Protein 1U5Q (pdb70)

InterPro domains:
  IPR000719 Protein kinase domain [PF00069] (29-281)
  IPR000719 Protein kinase domain [PS50011] (28-281)
  IPR000719 Protein kinase domain [SM00220] (28-281)
  IPR008271 Serine/threonine-protein kinase, active site [PS00108] (147-159)
  IPR011009 Protein kinase-like domain superfamily [SSF56112] (28-282)
  IPR017441 Protein kinase, ATP binding site [PS00107] (34-58)
  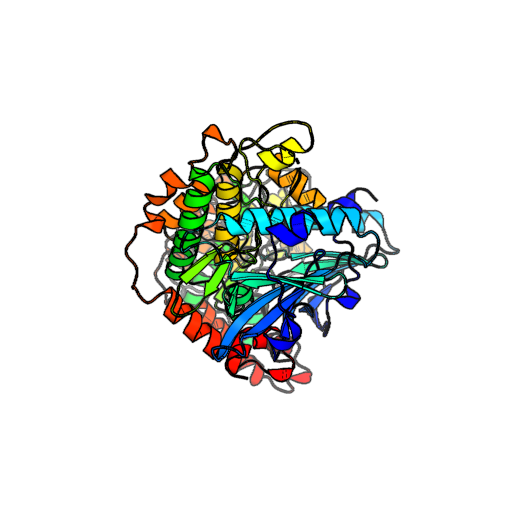IPR051234 TAO Serine/Threonine-Protein Kinase [PTHR47167] (1-888)

Structure (mmCIF, N/CA/C/O backbone):
data_1U5Q
#
_entry.id   1U5Q
#
_cell.length_a   186.220
_cell.length_b   186.220
_cell.length_c   94.506
_cell.angle_alpha   90.00
_cell.angle_beta   90.00
_cell.angle_gamma   120.00
#
_symmetry.space_group_name_H-M   'P 65 2 2'
#
loop_
_entity.id
_entity.type
_entity.pdbx_description
1 polymer 'serine/threonine protein kinase TAO2'
2 non-polymer 'CALCIUM ION'
3 water water
#
loop_
_atom_site.group_PDB
_atom_site.id
_atom_site.type_symbol
_atom_site.label_atom_id
_atom_site.label_alt_id
_atom_site.label_comp_id
_atom_site.label_asym_id
_atom_site.label_entity_id
_atom_site.label_seq_id
_atom_site.pdbx_PDB_ins_code
_atom_site.Cartn_x
_atom_site.Cartn_y
_atom_site.Cartn_z
_atom_site.occupancy
_atom_site.B_iso_or_equiv
_atom_site.auth_seq_id
_atom_site.auth_comp_id
_atom_site.auth_asym_id
_atom_site.auth_atom_id
_atom_site.pdbx_PDB_model_num
ATOM 1 N N . ASP A 1 40 ? 77.035 60.241 2.099 1.00 67.65 12 ASP A N 1
ATOM 2 C CA . ASP A 1 40 ? 75.558 60.280 1.903 1.00 67.79 12 ASP A CA 1
ATOM 3 C C . ASP A 1 40 ? 74.875 59.977 3.241 1.00 66.92 12 ASP A C 1
ATOM 4 O O . ASP A 1 40 ? 74.076 59.048 3.344 1.00 67.30 12 ASP A O 1
ATOM 9 N N . PRO A 1 41 ? 75.169 60.793 4.273 1.00 65.73 13 PRO A N 1
ATOM 10 C CA . PRO A 1 41 ? 74.719 60.795 5.673 1.00 63.73 13 PRO A CA 1
ATOM 11 C C . PRO A 1 41 ? 73.384 60.146 6.039 1.00 62.46 13 PRO A C 1
ATOM 12 O O . PRO A 1 41 ? 73.335 59.062 6.631 1.00 62.23 13 PRO A O 1
ATOM 16 N N . ASP A 1 42 ? 72.297 60.827 5.713 1.00 60.32 14 ASP A N 1
ATOM 17 C CA . ASP A 1 42 ? 70.968 60.325 6.026 1.00 58.22 14 ASP A CA 1
ATOM 18 C C . ASP A 1 42 ? 70.648 59.078 5.208 1.00 56.20 14 ASP A C 1
ATOM 19 O O . ASP A 1 42 ? 69.926 58.193 5.664 1.00 55.12 14 ASP A O 1
ATOM 24 N N . VAL A 1 43 ? 71.203 59.019 4.001 1.00 54.11 15 VAL A N 1
ATOM 25 C CA . VAL A 1 43 ? 71.013 57.885 3.104 1.00 52.54 15 VAL A CA 1
ATOM 26 C C . VAL A 1 43 ? 71.551 56.611 3.767 1.00 52.26 15 VAL A C 1
ATOM 27 O O . VAL A 1 43 ? 70.826 55.621 3.944 1.00 50.79 15 VAL A O 1
ATOM 31 N N . ALA A 1 44 ? 72.826 56.649 4.141 1.00 51.25 16 ALA A N 1
ATOM 32 C CA . ALA A 1 44 ? 73.471 55.512 4.781 1.00 51.10 16 ALA A CA 1
ATOM 33 C C . ALA A 1 44 ? 72.723 55.121 6.045 1.00 50.45 16 ALA A C 1
ATOM 34 O O . ALA A 1 44 ? 72.631 53.948 6.389 1.00 51.71 16 ALA A O 1
ATOM 36 N N . GLU A 1 45 ? 72.177 56.106 6.734 1.00 49.17 17 GLU A N 1
ATOM 37 C CA . GLU A 1 45 ? 71.471 55.837 7.970 1.00 48.29 17 GLU A CA 1
ATOM 38 C C . GLU A 1 45 ? 70.038 55.339 7.859 1.00 47.46 17 GLU A C 1
ATOM 39 O O . GLU A 1 45 ? 69.651 54.364 8.509 1.00 48.22 17 GLU A O 1
ATOM 45 N N . LEU A 1 46 ? 69.247 56.000 7.032 1.00 43.68 18 LEU A N 1
ATOM 46 C CA . LEU A 1 46 ? 67.852 55.652 6.956 1.00 41.57 18 LEU A CA 1
ATOM 47 C C . LEU A 1 46 ? 67.364 54.636 5.934 1.00 39.71 18 LEU A C 1
ATOM 48 O O . LEU A 1 46 ? 66.285 54.081 6.103 1.00 39.45 18 LEU A O 1
ATOM 53 N N . PHE A 1 47 ? 68.152 54.366 4.904 1.00 37.46 19 PHE A N 1
ATOM 54 C CA . PHE A 1 47 ? 67.724 53.471 3.850 1.00 36.84 19 PHE A CA 1
ATOM 55 C C . PHE A 1 47 ? 68.363 52.108 3.751 1.00 36.70 19 PHE A C 1
ATOM 56 O O . PHE A 1 47 ? 69.463 51.889 4.247 1.00 35.25 19 PHE A O 1
ATOM 64 N N . PHE A 1 48 ? 67.648 51.202 3.090 1.00 34.48 20 PHE A N 1
ATOM 65 C CA . PHE A 1 48 ? 68.174 49.879 2.787 1.00 35.44 20 PHE A CA 1
ATOM 66 C C . PHE A 1 48 ? 68.880 50.117 1.467 1.00 37.34 20 PHE A C 1
ATOM 67 O O . PHE A 1 48 ? 68.534 51.051 0.728 1.00 37.40 20 PHE A O 1
ATOM 75 N N . LYS A 1 49 ? 69.849 49.269 1.161 1.00 38.97 21 LYS A N 1
ATOM 76 C CA . LYS A 1 49 ? 70.630 49.429 -0.053 1.00 39.89 21 LYS A CA 1
ATOM 77 C C . LYS A 1 49 ? 70.040 48.810 -1.297 1.00 38.94 21 LYS A C 1
ATOM 78 O O . LYS A 1 49 ? 70.414 49.187 -2.410 1.00 39.40 21 LYS A O 1
ATOM 84 N N . ASP A 1 50 ? 69.122 47.869 -1.133 1.00 37.98 22 ASP A N 1
ATOM 85 C CA . ASP A 1 50 ? 68.548 47.211 -2.292 1.00 37.31 22 ASP A CA 1
ATOM 86 C C . ASP A 1 50 ? 67.844 48.118 -3.274 1.00 37.51 22 ASP A C 1
ATOM 87 O O . ASP A 1 50 ? 67.416 49.236 -2.955 1.00 37.58 22 ASP A O 1
ATOM 92 N N . ASP A 1 51 ? 67.714 47.588 -4.480 1.00 36.49 23 ASP A N 1
ATOM 93 C CA . ASP A 1 51 ? 67.042 48.253 -5.574 1.00 35.71 23 ASP A CA 1
ATOM 94 C C . ASP A 1 51 ? 65.574 47.841 -5.464 1.00 34.33 23 ASP A C 1
ATOM 95 O O . ASP A 1 51 ? 65.216 46.676 -5.679 1.00 31.41 23 ASP A O 1
ATOM 100 N N . PRO A 1 52 ? 64.701 48.798 -5.117 1.00 33.64 24 PRO A N 1
ATOM 101 C CA . PRO A 1 52 ? 63.276 48.484 -4.976 1.00 33.42 24 PRO A CA 1
ATOM 102 C C . PRO A 1 52 ? 62.657 47.833 -6.212 1.00 34.27 24 PRO A C 1
ATOM 103 O O . PRO A 1 52 ? 61.736 47.002 -6.116 1.00 31.44 24 PRO A O 1
ATOM 107 N N . GLU A 1 53 ? 63.186 48.184 -7.374 1.00 34.68 25 GLU A N 1
ATOM 108 C CA . GLU A 1 53 ? 62.651 47.639 -8.603 1.00 38.52 25 GLU A CA 1
ATOM 109 C C . GLU A 1 53 ? 62.761 46.116 -8.688 1.00 38.50 25 GLU A C 1
ATOM 110 O O . GLU A 1 53 ? 61.999 45.468 -9.401 1.00 37.49 25 GLU A O 1
ATOM 116 N N . LYS A 1 54 ? 63.716 45.539 -7.968 1.00 38.75 26 LYS A N 1
ATOM 117 C CA . LYS A 1 54 ? 63.881 44.092 -7.991 1.00 38.64 26 LYS A CA 1
ATOM 118 C C . LYS A 1 54 ? 63.097 43.439 -6.859 1.00 37.06 26 LYS A C 1
ATOM 119 O O . LYS A 1 54 ? 62.900 42.228 -6.845 1.00 37.46 26 LYS A O 1
ATOM 125 N N . LEU A 1 55 ? 62.623 44.249 -5.921 1.00 33.38 27 LEU A N 1
ATOM 126 C CA . LEU A 1 55 ? 61.877 43.725 -4.793 1.00 31.32 27 LEU A CA 1
ATOM 127 C C . LEU A 1 55 ? 60.363 43.717 -4.902 1.00 29.48 27 LEU A C 1
ATOM 128 O O . LEU A 1 55 ? 59.705 42.835 -4.343 1.00 28.19 27 LEU A O 1
ATOM 133 N N . PHE A 1 56 ? 59.812 44.699 -5.614 1.00 28.19 28 PHE A N 1
ATOM 134 C CA . PHE A 1 56 ? 58.360 44.859 -5.710 1.00 25.95 28 PHE A CA 1
ATOM 135 C C . PHE A 1 56 ? 57.819 44.887 -7.121 1.00 26.19 28 PHE A C 1
ATOM 136 O O . PHE A 1 56 ? 58.475 45.374 -8.031 1.00 26.90 28 PHE A O 1
ATOM 144 N N . SER A 1 57 ? 56.609 44.379 -7.318 1.00 25.67 29 SER A N 1
ATOM 145 C CA . SER A 1 57 ? 56.031 44.398 -8.651 1.00 25.63 29 SER A CA 1
ATOM 146 C C . SER A 1 57 ? 54.542 44.635 -8.552 1.00 24.83 29 SER A C 1
ATOM 147 O O . SER A 1 57 ? 53.995 44.716 -7.459 1.00 23.34 29 SER A O 1
ATOM 150 N N . ASP A 1 58 ? 53.897 44.705 -9.713 1.00 22.97 30 ASP A N 1
ATOM 151 C CA . ASP A 1 58 ? 52.479 44.937 -9.821 1.00 22.20 30 ASP A CA 1
ATOM 152 C C . ASP A 1 58 ? 52.106 46.250 -9.120 1.00 20.98 30 ASP A C 1
ATOM 153 O O . ASP A 1 58 ? 51.088 46.311 -8.478 1.00 21.95 30 ASP A O 1
ATOM 158 N N . LEU A 1 59 ? 52.956 47.263 -9.201 1.00 20.45 31 LEU A N 1
ATOM 159 C CA . LEU A 1 59 ? 52.643 48.558 -8.590 1.00 25.04 31 LEU A CA 1
ATOM 160 C C . LEU A 1 59 ? 51.353 49.110 -9.230 1.00 25.43 31 LEU A C 1
ATOM 161 O O . LEU A 1 59 ? 51.199 49.074 -10.459 1.00 25.60 31 LEU A O 1
ATOM 166 N N . ARG A 1 60 ? 50.416 49.545 -8.389 1.00 24.43 32 ARG A N 1
ATOM 167 C CA . ARG A 1 60 ? 49.150 50.146 -8.843 1.00 26.01 32 ARG A CA 1
ATOM 168 C C . ARG A 1 60 ? 48.858 51.323 -7.905 1.00 27.50 32 ARG A C 1
ATOM 169 O O . ARG A 1 60 ? 48.789 51.162 -6.670 1.00 26.64 32 ARG A O 1
ATOM 177 N N . GLU A 1 61 ? 48.752 52.508 -8.497 1.00 29.32 33 GLU A N 1
ATOM 178 C CA . GLU A 1 61 ? 48.509 53.731 -7.739 1.00 30.04 33 GLU A CA 1
ATOM 179 C C . GLU A 1 61 ? 47.220 53.657 -6.942 1.00 28.08 33 GLU A C 1
ATOM 180 O O . GLU A 1 61 ? 46.184 53.263 -7.474 1.00 25.96 33 GLU A O 1
ATOM 186 N N . ILE A 1 62 ? 47.285 53.996 -5.654 1.00 27.80 34 ILE A N 1
ATOM 187 C CA . ILE A 1 62 ? 46.079 53.964 -4.841 1.00 31.17 34 ILE A CA 1
ATOM 188 C C . ILE A 1 62 ? 45.855 55.305 -4.151 1.00 34.01 34 ILE A C 1
ATOM 189 O O . ILE A 1 62 ? 44.963 55.445 -3.331 1.00 34.44 34 ILE A O 1
ATOM 194 N N . GLY A 1 63 ? 46.674 56.288 -4.484 1.00 37.41 35 GLY A N 1
ATOM 195 C CA . GLY A 1 63 ? 46.513 57.588 -3.870 1.00 42.87 35 GLY A CA 1
ATOM 196 C C . GLY A 1 63 ? 47.657 58.485 -4.238 1.00 46.76 35 GLY A C 1
ATOM 197 O O . GLY A 1 63 ? 48.708 58.005 -4.636 1.00 46.05 35 GLY A O 1
ATOM 198 N N . HIS A 1 64 ? 47.459 59.794 -4.135 1.00 51.58 36 HIS A N 1
ATOM 199 C CA . HIS A 1 64 ? 48.536 60.720 -4.447 1.00 55.92 36 HIS A CA 1
ATOM 200 C C . HIS A 1 64 ? 48.334 62.072 -3.796 1.00 58.37 36 HIS A C 1
ATOM 201 O O . HIS A 1 64 ? 47.233 62.406 -3.343 1.00 59.19 36 HIS A O 1
ATOM 208 N N . GLY A 1 65 ? 49.417 62.839 -3.752 1.00 60.06 37 GLY A N 1
ATOM 209 C CA . GLY A 1 65 ? 49.400 64.163 -3.163 1.00 61.04 37 GLY A CA 1
ATOM 210 C C . GLY A 1 65 ? 50.636 64.912 -3.623 1.00 62.22 37 GLY A C 1
ATOM 211 O O . GLY A 1 65 ? 51.302 64.503 -4.583 1.00 61.73 37 GLY A O 1
ATOM 212 N N . SER A 1 66 ? 50.953 66.013 -2.949 1.00 63.10 38 SER A N 1
ATOM 213 C CA . SER A 1 66 ? 52.119 66.807 -3.319 1.00 63.43 38 SER A CA 1
ATOM 214 C C . SER A 1 66 ? 53.384 65.953 -3.268 1.00 62.45 38 SER A C 1
ATOM 215 O O . SER A 1 66 ? 54.232 66.020 -4.166 1.00 62.10 38 SER A O 1
ATOM 218 N N . PHE A 1 67 ? 53.491 65.143 -2.217 1.00 61.23 39 PHE A N 1
ATOM 219 C CA . PHE A 1 67 ? 54.636 64.256 -2.021 1.00 59.63 39 PHE A CA 1
ATOM 220 C C . PHE A 1 67 ? 54.910 63.411 -3.270 1.00 57.72 39 PHE A C 1
ATOM 221 O O . PHE A 1 67 ? 56.062 63.235 -3.691 1.00 57.36 39 PHE A O 1
ATOM 229 N N . GLY A 1 68 ? 53.833 62.904 -3.859 1.00 55.12 40 GLY A N 1
ATOM 230 C CA . GLY A 1 68 ? 53.931 62.058 -5.034 1.00 51.66 40 GLY A CA 1
ATOM 231 C C . GLY A 1 68 ? 52.746 61.108 -5.005 1.00 49.31 40 GLY A C 1
ATOM 232 O O . GLY A 1 68 ? 51.595 61.553 -4.889 1.00 50.10 40 GLY A O 1
ATOM 233 N N . ALA A 1 69 ? 53.000 59.804 -5.059 1.00 44.42 41 ALA A N 1
ATOM 234 C CA . ALA A 1 69 ? 51.896 58.860 -5.052 1.00 39.12 41 ALA A CA 1
ATOM 235 C C . ALA A 1 69 ? 52.097 57.659 -4.121 1.00 35.34 41 ALA A C 1
ATOM 236 O O . ALA A 1 69 ? 53.215 57.324 -3.744 1.00 32.52 41 ALA A O 1
ATOM 238 N N . VAL A 1 70 ? 50.993 57.033 -3.749 1.00 30.36 42 VAL A N 1
ATOM 239 C CA . VAL A 1 70 ? 51.021 55.849 -2.910 1.00 28.84 42 VAL A CA 1
ATOM 240 C C . VAL A 1 70 ? 50.543 54.704 -3.803 1.00 28.46 42 VAL A C 1
ATOM 241 O O . VAL A 1 70 ? 49.604 54.862 -4.609 1.00 25.09 42 VAL A O 1
ATOM 245 N N . TYR A 1 71 ? 51.231 53.565 -3.681 1.00 27.36 43 TYR A N 1
ATOM 246 C CA . TYR A 1 71 ? 50.937 52.376 -4.491 1.00 24.89 43 TYR A CA 1
ATOM 247 C C . TYR A 1 71 ? 50.716 51.068 -3.770 1.00 24.65 43 TYR A C 1
ATOM 248 O O . TYR A 1 71 ? 51.341 50.772 -2.728 1.00 24.29 43 TYR A O 1
ATOM 257 N N . PHE A 1 72 ? 49.810 50.283 -4.346 1.00 23.93 44 PHE A N 1
ATOM 258 C CA . PHE A 1 72 ? 49.565 48.926 -3.910 1.00 23.72 44 PHE A CA 1
ATOM 259 C C . PHE A 1 72 ? 50.740 48.203 -4.629 1.00 24.74 44 PHE A C 1
ATOM 260 O O . PHE A 1 72 ? 51.156 48.622 -5.735 1.00 24.88 44 PHE A O 1
ATOM 268 N N . ALA A 1 73 ? 51.310 47.178 -4.009 1.00 24.49 45 ALA A N 1
ATOM 269 C CA . ALA A 1 73 ? 52.384 46.438 -4.658 1.00 25.46 45 ALA A CA 1
ATOM 270 C C . ALA A 1 73 ? 52.556 45.048 -4.057 1.00 28.14 45 ALA A C 1
ATOM 271 O O . ALA A 1 73 ? 51.957 44.718 -3.034 1.00 28.20 45 ALA A O 1
ATOM 273 N N . ARG A 1 74 ? 53.366 44.232 -4.721 1.00 28.70 46 ARG A N 1
ATOM 274 C CA . ARG A 1 74 ? 53.623 42.884 -4.275 1.00 31.02 46 ARG A CA 1
ATOM 275 C C . ARG A 1 74 ? 55.110 42.686 -3.957 1.00 31.22 46 ARG A C 1
ATOM 276 O O . ARG A 1 74 ? 55.973 42.959 -4.784 1.00 30.67 46 ARG A O 1
ATOM 284 N N . ASP A 1 75 ? 55.393 42.258 -2.730 1.00 34.23 47 ASP A N 1
ATOM 285 C CA . ASP A 1 75 ? 56.759 41.980 -2.272 1.00 35.84 47 ASP A CA 1
ATOM 286 C C . ASP A 1 75 ? 57.122 40.594 -2.833 1.00 38.18 47 ASP A C 1
ATOM 287 O O . ASP A 1 75 ? 56.634 39.554 -2.372 1.00 38.73 47 ASP A O 1
ATOM 292 N N . VAL A 1 76 ? 57.967 40.594 -3.854 1.00 40.60 48 VAL A N 1
ATOM 293 C CA . VAL A 1 76 ? 58.392 39.367 -4.522 1.00 42.12 48 VAL A CA 1
ATOM 294 C C . VAL A 1 76 ? 58.991 38.312 -3.592 1.00 42.77 48 VAL A C 1
ATOM 295 O O . VAL A 1 76 ? 58.825 37.120 -3.834 1.00 43.18 48 VAL A O 1
ATOM 299 N N . ARG A 1 77 ? 59.665 38.756 -2.530 1.00 42.72 49 ARG A N 1
ATOM 300 C CA . ARG A 1 77 ? 60.304 37.862 -1.565 1.00 42.74 49 ARG A CA 1
ATOM 301 C C . ARG A 1 77 ? 59.390 36.890 -0.827 1.00 42.87 49 ARG A C 1
ATOM 302 O O . ARG A 1 77 ? 59.769 35.741 -0.585 1.00 43.15 49 ARG A O 1
ATOM 310 N N . ASN A 1 78 ? 58.197 37.336 -0.459 1.00 41.76 50 ASN A N 1
ATOM 311 C CA . ASN A 1 78 ? 57.289 36.483 0.280 1.00 39.91 50 ASN A CA 1
ATOM 312 C C . ASN A 1 78 ? 55.893 36.473 -0.287 1.00 39.10 50 ASN A C 1
ATOM 313 O O . ASN A 1 78 ? 54.970 36.001 0.358 1.00 38.61 50 ASN A O 1
ATOM 318 N N . SER A 1 79 ? 55.743 36.996 -1.497 1.00 39.21 51 SER A N 1
ATOM 319 C CA . SER A 1 79 ? 54.445 37.035 -2.155 1.00 39.63 51 SER A CA 1
ATOM 320 C C . SER A 1 79 ? 53.450 37.777 -1.265 1.00 38.06 51 SER A C 1
ATOM 321 O O . SER A 1 79 ? 52.287 37.408 -1.162 1.00 38.86 51 SER A O 1
ATOM 324 N N . GLU A 1 80 ? 53.913 38.816 -0.603 1.00 36.34 52 GLU A N 1
ATOM 325 C CA . GLU A 1 80 ? 53.028 39.573 0.270 1.00 36.25 52 GLU A CA 1
ATOM 326 C C . GLU A 1 80 ? 52.719 40.956 -0.329 1.00 33.77 52 GLU A C 1
ATOM 327 O O . GLU A 1 80 ? 53.565 41.553 -0.980 1.00 31.72 52 GLU A O 1
ATOM 333 N N . VAL A 1 81 ? 51.511 41.455 -0.096 1.00 31.44 53 VAL A N 1
ATOM 334 C CA . VAL A 1 81 ? 51.137 42.782 -0.587 1.00 29.48 53 VAL A CA 1
ATOM 335 C C . VAL A 1 81 ? 51.643 43.840 0.399 1.00 27.21 53 VAL A C 1
ATOM 336 O O . VAL A 1 81 ? 51.650 43.618 1.615 1.00 26.47 53 VAL A O 1
ATOM 340 N N . VAL A 1 82 ? 52.086 44.970 -0.134 1.00 23.42 54 VAL A N 1
ATOM 341 C CA . VAL A 1 82 ? 52.561 46.094 0.659 1.00 22.98 54 VAL A CA 1
ATOM 342 C C . VAL A 1 82 ? 52.037 47.404 0.021 1.00 23.57 54 VAL A C 1
ATOM 343 O O . VAL A 1 82 ? 51.401 47.382 -1.046 1.00 20.50 54 VAL A O 1
ATOM 347 N N . ALA A 1 83 ? 52.266 48.528 0.697 1.00 23.26 55 ALA A N 1
ATOM 348 C CA . ALA A 1 83 ? 51.888 49.824 0.140 1.00 22.96 55 ALA A CA 1
ATOM 349 C C . ALA A 1 83 ? 53.218 50.514 0.050 1.00 23.47 55 ALA A C 1
ATOM 350 O O . ALA A 1 83 ? 54.082 50.302 0.903 1.00 24.62 55 ALA A O 1
ATOM 352 N N . ILE A 1 84 ? 53.405 51.320 -0.988 1.00 23.36 56 ILE A N 1
ATOM 353 C CA . ILE A 1 84 ? 54.650 52.026 -1.162 1.00 21.99 56 ILE A CA 1
ATOM 354 C C . ILE A 1 84 ? 54.329 53.458 -1.467 1.00 23.85 56 ILE A C 1
ATOM 355 O O . ILE A 1 84 ? 53.533 53.750 -2.374 1.00 23.67 56 ILE A O 1
ATOM 360 N N . LYS A 1 85 ? 54.958 54.362 -0.731 1.00 24.84 57 LYS A N 1
ATOM 361 C CA . LYS A 1 85 ? 54.751 55.766 -0.998 1.00 27.32 57 LYS A CA 1
ATOM 362 C C . LYS A 1 85 ? 56.025 56.250 -1.638 1.00 29.06 57 LYS A C 1
ATOM 363 O O . LYS A 1 85 ? 57.103 56.241 -1.016 1.00 26.41 57 LYS A O 1
ATOM 369 N N . LYS A 1 86 ? 55.901 56.614 -2.906 1.00 29.93 58 LYS A N 1
ATOM 370 C CA . LYS A 1 86 ? 57.017 57.136 -3.672 1.00 33.56 58 LYS A CA 1
ATOM 371 C C . LYS A 1 86 ? 57.046 58.655 -3.531 1.00 36.02 58 LYS A C 1
ATOM 372 O O . LYS A 1 86 ? 56.045 59.337 -3.790 1.00 34.16 58 LYS A O 1
ATOM 378 N N . MET A 1 87 ? 58.197 59.167 -3.119 1.00 38.20 59 MET A N 1
ATOM 379 C CA . MET A 1 87 ? 58.389 60.587 -2.942 1.00 42.52 59 MET A CA 1
ATOM 380 C C . MET A 1 87 ? 59.619 60.973 -3.762 1.00 46.14 59 MET A C 1
ATOM 381 O O . MET A 1 87 ? 60.756 60.599 -3.440 1.00 44.74 59 MET A O 1
ATOM 386 N N . SER A 1 88 ? 59.372 61.705 -4.846 1.00 49.10 60 SER A N 1
ATOM 387 C CA . SER A 1 88 ? 60.436 62.159 -5.727 1.00 52.06 60 SER A CA 1
ATOM 388 C C . SER A 1 88 ? 60.999 63.450 -5.163 1.00 53.74 60 SER A C 1
ATOM 389 O O . SER A 1 88 ? 60.294 64.212 -4.497 1.00 53.13 60 SER A O 1
ATOM 392 N N . TYR A 1 89 ? 62.281 63.687 -5.396 1.00 56.60 61 TYR A N 1
ATOM 393 C CA . TYR A 1 89 ? 62.874 64.923 -4.925 1.00 60.40 61 TYR A CA 1
ATOM 394 C C . TYR A 1 89 ? 63.794 65.491 -5.999 1.00 62.60 61 TYR A C 1
ATOM 395 O O . TYR A 1 89 ? 64.950 65.813 -5.752 1.00 61.73 61 TYR A O 1
ATOM 404 N N . SER A 1 90 ? 63.250 65.595 -7.210 1.00 66.86 62 SER A N 1
ATOM 405 C CA . SER A 1 90 ? 63.973 66.160 -8.351 1.00 71.05 62 SER A CA 1
ATOM 406 C C . SER A 1 90 ? 63.047 67.106 -9.131 1.00 73.79 62 SER A C 1
ATOM 407 O O . SER A 1 90 ? 63.509 68.098 -9.706 1.00 74.22 62 SER A O 1
ATOM 410 N N . GLY A 1 91 ? 61.747 66.786 -9.131 1.00 76.87 63 GLY A N 1
ATOM 411 C CA . GLY A 1 91 ? 60.726 67.562 -9.840 1.00 80.10 63 GLY A CA 1
ATOM 412 C C . GLY A 1 91 ? 61.020 69.032 -10.121 1.00 81.94 63 GLY A C 1
ATOM 413 O O . GLY A 1 91 ? 61.119 69.459 -11.284 1.00 82.19 63 GLY A O 1
ATOM 414 N N . LYS A 1 92 ? 61.123 69.812 -9.048 1.00 82.78 64 LYS A N 1
ATOM 415 C CA . LYS A 1 92 ? 61.435 71.234 -9.131 1.00 82.92 64 LYS A CA 1
ATOM 416 C C . LYS A 1 92 ? 62.736 71.420 -8.356 1.00 82.49 64 LYS A C 1
ATOM 417 O O . LYS A 1 92 ? 63.827 71.402 -8.932 1.00 81.73 64 LYS A O 1
ATOM 423 N N . GLN A 1 93 ? 62.618 71.574 -7.041 1.00 81.83 65 GLN A N 1
ATOM 424 C CA . GLN A 1 93 ? 63.794 71.736 -6.209 1.00 80.91 65 GLN A CA 1
ATOM 425 C C . GLN A 1 93 ? 63.899 70.607 -5.188 1.00 79.38 65 GLN A C 1
ATOM 426 O O . GLN A 1 93 ? 63.057 70.470 -4.297 1.00 78.72 65 GLN A O 1
ATOM 432 N N . SER A 1 94 ? 64.949 69.804 -5.338 1.00 77.51 66 SER A N 1
ATOM 433 C CA . SER A 1 94 ? 65.214 68.668 -4.464 1.00 75.20 66 SER A CA 1
ATOM 434 C C . SER A 1 94 ? 65.130 69.024 -2.977 1.00 73.02 66 SER A C 1
ATOM 435 O O . SER A 1 94 ? 64.499 68.310 -2.190 1.00 72.46 66 SER A O 1
ATOM 438 N N . ASN A 1 95 ? 65.781 70.128 -2.620 1.00 70.13 67 ASN A N 1
ATOM 439 C CA . ASN A 1 95 ? 65.853 70.644 -1.255 1.00 67.68 67 ASN A CA 1
ATOM 440 C C . ASN A 1 95 ? 64.795 70.241 -0.243 1.00 64.91 67 ASN A C 1
ATOM 441 O O . ASN A 1 95 ? 65.000 69.333 0.568 1.00 63.80 67 ASN A O 1
ATOM 446 N N . GLU A 1 96 ? 63.672 70.948 -0.279 1.00 61.86 68 GLU A N 1
ATOM 447 C CA . GLU A 1 96 ? 62.576 70.700 0.649 1.00 59.14 68 GLU A CA 1
ATOM 448 C C . GLU A 1 96 ? 61.914 69.328 0.510 1.00 55.71 68 GLU A C 1
ATOM 449 O O . GLU A 1 96 ? 61.467 68.761 1.502 1.00 54.33 68 GLU A O 1
ATOM 455 N N . LYS A 1 97 ? 61.819 68.811 -0.709 1.00 52.67 69 LYS A N 1
ATOM 456 C CA . LYS A 1 97 ? 61.211 67.506 -0.892 1.00 51.34 69 LYS A CA 1
ATOM 457 C C . LYS A 1 97 ? 62.057 66.465 -0.157 1.00 50.23 69 LYS A C 1
ATOM 458 O O . LYS A 1 97 ? 61.521 65.559 0.483 1.00 47.83 69 LYS A O 1
ATOM 464 N N . TRP A 1 98 ? 63.379 66.609 -0.244 1.00 48.77 70 TRP A N 1
ATOM 465 C CA . TRP A 1 98 ? 64.275 65.684 0.433 1.00 48.71 70 TRP A CA 1
ATOM 466 C C . TRP A 1 98 ? 64.113 65.792 1.945 1.00 47.60 70 TRP A C 1
ATOM 467 O O . TRP A 1 98 ? 64.130 64.781 2.649 1.00 47.13 70 TRP A O 1
ATOM 478 N N . GLN A 1 99 ? 63.950 67.014 2.444 1.00 47.11 71 GLN A N 1
ATOM 479 C CA . GLN A 1 99 ? 63.770 67.210 3.879 1.00 47.69 71 GLN A CA 1
ATOM 480 C C . GLN A 1 99 ? 62.466 66.590 4.367 1.00 46.52 71 GLN A C 1
ATOM 481 O O . GLN A 1 99 ? 62.398 66.061 5.483 1.00 45.66 71 GLN A O 1
ATOM 487 N N . ASP A 1 100 ? 61.433 66.666 3.531 1.00 45.59 72 ASP A N 1
ATOM 488 C CA . ASP A 1 100 ? 60.138 66.091 3.876 1.00 46.05 72 ASP A CA 1
ATOM 489 C C . ASP A 1 100 ? 60.286 64.590 4.015 1.00 44.21 72 ASP A C 1
ATOM 490 O O . ASP A 1 100 ? 59.715 63.991 4.919 1.00 42.75 72 ASP A O 1
ATOM 495 N N . ILE A 1 101 ? 61.035 64.002 3.086 1.00 43.39 73 ILE A N 1
ATOM 496 C CA . ILE A 1 101 ? 61.262 62.565 3.067 1.00 43.47 73 ILE A CA 1
ATOM 497 C C . ILE A 1 101 ? 61.924 62.082 4.364 1.00 42.90 73 ILE A C 1
ATOM 498 O O . ILE A 1 101 ? 61.366 61.239 5.077 1.00 40.50 73 ILE A O 1
ATOM 503 N N . ILE A 1 102 ? 63.079 62.659 4.689 1.00 42.44 74 ILE A N 1
ATOM 504 C CA . ILE A 1 102 ? 63.817 62.289 5.900 1.00 43.96 74 ILE A CA 1
ATOM 505 C C . ILE A 1 102 ? 62.991 62.432 7.179 1.00 43.46 74 ILE A C 1
ATOM 506 O O . ILE A 1 102 ? 62.962 61.528 8.017 1.00 44.08 74 ILE A O 1
ATOM 511 N N . LYS A 1 103 ? 62.321 63.569 7.332 1.00 41.76 75 LYS A N 1
ATOM 512 C CA . LYS A 1 103 ? 61.505 63.793 8.515 1.00 40.78 75 LYS A CA 1
ATOM 513 C C . LYS A 1 103 ? 60.441 62.699 8.654 1.00 38.78 75 LYS A C 1
ATOM 514 O O . LYS A 1 103 ? 60.240 62.171 9.735 1.00 37.66 75 LYS A O 1
ATOM 520 N N . GLU A 1 104 ? 59.758 62.362 7.559 1.00 37.20 76 GLU A N 1
ATOM 521 C CA . GLU A 1 104 ? 58.715 61.341 7.626 1.00 36.29 76 GLU A CA 1
ATOM 522 C C . GLU A 1 104 ? 59.309 59.953 7.938 1.00 35.17 76 GLU A C 1
ATOM 523 O O . GLU A 1 104 ? 58.741 59.202 8.732 1.00 34.76 76 GLU A O 1
ATOM 529 N N . VAL A 1 105 ? 60.448 59.623 7.323 1.00 34.34 77 VAL A N 1
ATOM 530 C CA . VAL A 1 105 ? 61.088 58.329 7.575 1.00 34.54 77 VAL A CA 1
ATOM 531 C C . VAL A 1 105 ? 61.454 58.257 9.051 1.00 34.20 77 VAL A C 1
ATOM 532 O O . VAL A 1 105 ? 61.141 57.283 9.741 1.00 35.49 77 VAL A O 1
ATOM 536 N N . ARG A 1 106 ? 62.068 59.310 9.556 1.00 34.05 78 ARG A N 1
ATOM 537 C CA . ARG A 1 106 ? 62.440 59.304 10.948 1.00 33.89 78 ARG A CA 1
ATOM 538 C C . ARG A 1 106 ? 61.231 59.211 11.854 1.00 32.79 78 ARG A C 1
ATOM 539 O O . ARG A 1 106 ? 61.308 58.574 12.904 1.00 32.29 78 ARG A O 1
ATOM 547 N N . PHE A 1 107 ? 60.104 59.801 11.440 1.00 30.50 79 PHE A N 1
ATOM 548 C CA . PHE A 1 107 ? 58.889 59.772 12.257 1.00 29.50 79 PHE A CA 1
ATOM 549 C C . PHE A 1 107 ? 58.318 58.356 12.257 1.00 28.16 79 PHE A C 1
ATOM 550 O O . PHE A 1 107 ? 57.985 57.794 13.309 1.00 24.87 79 PHE A O 1
ATOM 558 N N . LEU A 1 108 ? 58.182 57.803 11.053 1.00 27.78 80 LEU A N 1
ATOM 559 C CA . LEU A 1 108 ? 57.682 56.450 10.852 1.00 28.66 80 LEU A CA 1
ATOM 560 C C . LEU A 1 108 ? 58.501 55.391 11.623 1.00 27.90 80 LEU A C 1
ATOM 561 O O . LEU A 1 108 ? 57.932 54.440 12.134 1.00 26.39 80 LEU A O 1
ATOM 566 N N . GLN A 1 109 ? 59.817 55.568 11.720 1.00 30.31 81 GLN A N 1
ATOM 567 C CA . GLN A 1 109 ? 60.656 54.584 12.425 1.00 33.00 81 GLN A CA 1
ATOM 568 C C . GLN A 1 109 ? 60.299 54.415 13.886 1.00 33.95 81 GLN A C 1
ATOM 569 O O . GLN A 1 109 ? 60.525 53.352 14.465 1.00 35.01 81 GLN A O 1
ATOM 575 N N . LYS A 1 110 ? 59.708 55.450 14.473 1.00 34.11 82 LYS A N 1
ATOM 576 C CA . LYS A 1 110 ? 59.363 55.446 15.888 1.00 34.17 82 LYS A CA 1
ATOM 577 C C . LYS A 1 110 ? 58.082 54.763 16.278 1.00 33.84 82 LYS A C 1
ATOM 578 O O . LYS A 1 110 ? 57.904 54.396 17.447 1.00 33.48 82 LYS A O 1
ATOM 584 N N . LEU A 1 111 ? 57.175 54.602 15.321 1.00 30.51 83 LEU A N 1
ATOM 585 C CA . LEU A 1 111 ? 55.888 54.020 15.622 1.00 29.87 83 LEU A CA 1
ATOM 586 C C . LEU A 1 111 ? 55.853 52.507 15.857 1.00 30.44 83 LEU A C 1
ATOM 587 O O . LEU A 1 111 ? 56.308 51.715 15.030 1.00 31.45 83 LEU A O 1
ATOM 592 N N . ARG A 1 112 ? 55.288 52.119 16.990 1.00 27.25 84 ARG A N 1
ATOM 593 C CA . ARG A 1 112 ? 55.128 50.731 17.325 1.00 25.93 84 ARG A CA 1
ATOM 594 C C . ARG A 1 112 ? 53.824 50.653 18.090 1.00 23.57 84 ARG A C 1
ATOM 595 O O . ARG A 1 112 ? 53.788 50.557 19.315 1.00 23.24 84 ARG A O 1
ATOM 603 N N . HIS A 1 113 ? 52.726 50.693 17.357 1.00 22.39 85 HIS A N 1
ATOM 604 C CA . HIS A 1 113 ? 51.425 50.597 17.996 1.00 21.34 85 HIS A CA 1
ATOM 605 C C . HIS A 1 113 ? 50.551 49.981 16.951 1.00 20.95 85 HIS A C 1
ATOM 606 O O . HIS A 1 113 ? 50.687 50.302 15.782 1.00 22.57 85 HIS A O 1
ATOM 613 N N . PRO A 1 114 ? 49.637 49.089 17.353 1.00 20.71 86 PRO A N 1
ATOM 614 C CA . PRO A 1 114 ? 48.790 48.476 16.336 1.00 22.26 86 PRO A CA 1
ATOM 615 C C . PRO A 1 114 ? 47.788 49.374 15.607 1.00 23.77 86 PRO A C 1
ATOM 616 O O . PRO A 1 114 ? 47.259 48.972 14.574 1.00 23.44 86 PRO A O 1
ATOM 620 N N . ASN A 1 115 ? 47.544 50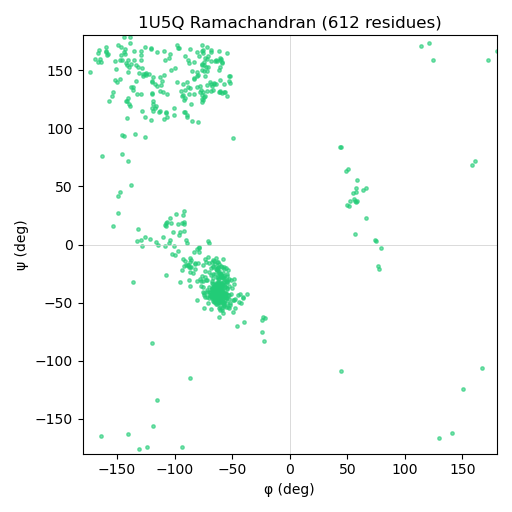.580 16.119 1.00 23.03 87 ASN A N 1
ATOM 621 C CA . ASN A 1 115 ? 46.606 51.469 15.445 1.00 22.95 87 ASN A CA 1
ATOM 622 C C . ASN A 1 115 ? 47.291 52.594 14.671 1.00 23.37 87 ASN A C 1
ATOM 623 O O . ASN A 1 115 ? 46.682 53.645 14.438 1.00 18.75 87 ASN A O 1
ATOM 628 N N . THR A 1 116 ? 48.561 52.364 14.308 1.00 23.09 88 THR A N 1
ATOM 629 C CA . THR A 1 116 ? 49.322 53.277 13.434 1.00 25.50 88 THR A CA 1
ATOM 630 C C . THR A 1 116 ? 49.802 52.382 12.275 1.00 25.79 88 THR A C 1
ATOM 631 O O . THR A 1 116 ? 50.074 51.207 12.472 1.00 25.37 88 THR A O 1
ATOM 635 N N . ILE A 1 117 ? 49.879 52.918 11.068 1.00 24.84 89 ILE A N 1
ATOM 636 C CA . ILE A 1 117 ? 50.296 52.136 9.923 1.00 26.37 89 ILE A CA 1
ATOM 637 C C . ILE A 1 117 ? 51.692 51.529 10.170 1.00 28.35 89 ILE A C 1
ATOM 638 O O . ILE A 1 117 ? 52.588 52.229 10.613 1.00 30.33 89 ILE A O 1
ATOM 643 N N . GLN A 1 118 ? 51.880 50.231 9.925 1.00 26.97 90 GLN A N 1
ATOM 644 C CA . GLN A 1 118 ? 53.214 49.662 10.140 1.00 26.80 90 GLN A CA 1
ATOM 645 C C . GLN A 1 118 ? 54.203 50.042 9.051 1.00 25.54 90 GLN A C 1
ATOM 646 O O . GLN A 1 118 ? 53.947 49.805 7.870 1.00 24.26 90 GLN A O 1
ATOM 652 N N . TYR A 1 119 ? 55.327 50.627 9.457 1.00 25.12 91 TYR A N 1
ATOM 653 C CA . TYR A 1 119 ? 56.395 51.034 8.546 1.00 25.32 91 TYR A CA 1
ATOM 654 C C . TYR A 1 119 ? 57.350 49.856 8.314 1.00 26.88 91 TYR A C 1
ATOM 655 O O . TYR A 1 119 ? 57.766 49.191 9.273 1.00 25.59 91 TYR A O 1
ATOM 664 N N . ARG A 1 120 ? 57.717 49.621 7.050 1.00 25.65 92 ARG A N 1
ATOM 665 C CA . ARG A 1 120 ? 58.566 48.478 6.727 1.00 26.65 92 ARG A CA 1
ATOM 666 C C . ARG A 1 120 ? 59.960 48.776 6.196 1.00 26.38 92 ARG A C 1
ATOM 667 O O . ARG A 1 120 ? 60.728 47.856 5.929 1.00 28.39 92 ARG A O 1
ATOM 675 N N . GLY A 1 121 ? 60.293 50.051 6.064 1.00 27.04 93 GLY A N 1
ATOM 676 C CA . GLY A 1 121 ? 61.620 50.424 5.607 1.00 27.18 93 GLY A CA 1
ATOM 677 C C . GLY A 1 121 ? 61.563 51.255 4.346 1.00 27.79 93 GLY A C 1
ATOM 678 O O . GLY A 1 121 ? 60.499 51.432 3.753 1.00 26.99 93 GLY A O 1
ATOM 679 N N . CYS A 1 122 ? 62.700 51.763 3.909 1.00 29.74 94 CYS A N 1
ATOM 680 C CA . CYS A 1 122 ? 62.697 52.576 2.697 1.00 32.52 94 CYS A CA 1
ATOM 681 C C . CYS A 1 122 ? 63.897 52.301 1.810 1.00 33.02 94 CYS A C 1
ATOM 682 O O . CYS A 1 122 ? 64.958 51.871 2.289 1.00 32.51 94 CYS A O 1
ATOM 685 N N . TYR A 1 123 ? 63.709 52.529 0.515 1.00 32.90 95 TYR A N 1
ATOM 686 C CA . TYR A 1 123 ? 64.760 52.322 -0.464 1.00 33.92 95 TYR A CA 1
ATOM 687 C C . TYR A 1 123 ? 64.942 53.611 -1.266 1.00 36.04 95 TYR A C 1
ATOM 688 O O . TYR A 1 123 ? 64.121 54.529 -1.178 1.00 35.32 95 TYR A O 1
ATOM 697 N N . LEU A 1 124 ? 65.994 53.664 -2.068 1.00 36.65 96 LEU A N 1
ATOM 698 C CA . LEU A 1 124 ? 66.291 54.867 -2.826 1.00 39.97 96 LEU A CA 1
ATOM 699 C C . LEU A 1 124 ? 66.830 54.563 -4.221 1.00 42.53 96 LEU A C 1
ATOM 700 O O . LEU A 1 124 ? 67.828 53.852 -4.358 1.00 41.66 96 LEU A O 1
ATOM 705 N N . ARG A 1 125 ? 66.164 55.096 -5.247 1.00 45.17 97 ARG A N 1
ATOM 706 C CA . ARG A 1 125 ? 66.591 54.933 -6.640 1.00 47.67 97 ARG A CA 1
ATOM 707 C C . ARG A 1 125 ? 66.110 56.086 -7.514 1.00 48.95 97 ARG A C 1
ATOM 708 O O . ARG A 1 125 ? 64.925 56.466 -7.473 1.00 47.39 97 ARG A O 1
ATOM 716 N N . GLU A 1 126 ? 67.040 56.641 -8.295 1.00 49.37 98 GLU A N 1
ATOM 717 C CA . GLU A 1 126 ? 66.740 57.729 -9.224 1.00 50.54 98 GLU A CA 1
ATOM 718 C C . GLU A 1 126 ? 65.943 58.873 -8.605 1.00 48.78 98 GLU A C 1
ATOM 719 O O . GLU A 1 126 ? 64.816 59.137 -9.014 1.00 48.23 98 GLU A O 1
ATOM 725 N N . HIS A 1 127 ? 66.527 59.541 -7.620 1.00 48.84 99 HIS A N 1
ATOM 726 C CA . HIS A 1 127 ? 65.870 60.661 -6.954 1.00 48.74 99 HIS A CA 1
ATOM 727 C C . HIS A 1 127 ? 64.428 60.345 -6.506 1.00 47.07 99 HIS A C 1
ATOM 728 O O . HIS A 1 127 ? 63.543 61.223 -6.512 1.00 46.44 99 HIS A O 1
ATOM 735 N N . THR A 1 128 ? 64.191 59.094 -6.120 1.00 42.55 100 THR A N 1
ATOM 736 C CA . THR A 1 128 ? 62.870 58.702 -5.647 1.00 39.65 100 THR A CA 1
ATOM 737 C C . THR A 1 128 ? 63.010 57.795 -4.439 1.00 38.10 100 THR A C 1
ATOM 738 O O . THR A 1 128 ? 63.603 56.714 -4.527 1.00 36.98 100 THR A O 1
ATOM 742 N N . ALA A 1 129 ? 62.470 58.238 -3.312 1.00 35.14 101 ALA A N 1
ATOM 743 C CA . ALA A 1 129 ? 62.522 57.446 -2.096 1.00 33.52 101 ALA A CA 1
ATOM 744 C C . ALA A 1 129 ? 61.270 56.586 -2.063 1.00 32.79 101 ALA A C 1
ATOM 745 O O . ALA A 1 129 ? 60.171 57.076 -2.318 1.00 33.00 101 ALA A O 1
ATOM 747 N N . TRP A 1 130 ? 61.441 55.300 -1.777 1.00 30.25 102 TRP A N 1
ATOM 748 C CA . TRP A 1 130 ? 60.333 54.360 -1.700 1.00 28.34 102 TRP A CA 1
ATOM 749 C C . TRP A 1 130 ? 60.119 54.036 -0.205 1.00 29.10 102 TRP A C 1
ATOM 750 O O . TRP A 1 130 ? 60.966 53.363 0.421 1.00 27.59 102 TRP A O 1
ATOM 761 N N . LEU A 1 131 ? 59.018 54.510 0.378 1.00 28.14 103 LEU A N 1
ATOM 762 C CA . LEU A 1 131 ? 58.749 54.199 1.772 1.00 28.47 103 LEU A CA 1
ATOM 763 C C . LEU A 1 131 ? 57.730 53.078 1.711 1.00 26.81 103 LEU A C 1
ATOM 764 O O . LEU A 1 131 ? 56.623 53.257 1.186 1.00 28.20 103 LEU A O 1
ATOM 769 N N . VAL A 1 132 ? 58.104 51.921 2.236 1.00 23.41 104 VAL A N 1
ATOM 770 C CA . VAL A 1 132 ? 57.238 50.736 2.217 1.00 22.72 104 VAL A CA 1
ATOM 771 C C . VAL A 1 132 ? 56.477 50.546 3.544 1.00 22.13 104 VAL A C 1
ATOM 772 O O . VAL A 1 132 ? 57.027 50.722 4.623 1.00 20.44 104 VAL A O 1
ATOM 776 N N . MET A 1 133 ? 55.209 50.158 3.449 1.00 22.90 105 MET A N 1
ATOM 777 C CA . MET A 1 133 ? 54.365 49.983 4.639 1.00 23.35 105 MET A CA 1
ATOM 778 C C . MET A 1 133 ? 53.438 48.827 4.427 1.00 21.47 105 MET A C 1
ATOM 779 O O . MET A 1 133 ? 53.257 48.384 3.298 1.00 20.34 105 MET A O 1
ATOM 784 N N . GLU A 1 134 ? 52.827 48.358 5.508 1.00 22.66 106 GLU A N 1
ATOM 785 C CA . GLU A 1 134 ? 51.881 47.266 5.397 1.00 23.80 106 GLU A CA 1
ATOM 786 C C . GLU A 1 134 ? 50.761 47.819 4.531 1.00 23.28 106 GLU A C 1
ATOM 787 O O . GLU A 1 134 ? 50.565 49.039 4.442 1.00 22.82 106 GLU A O 1
ATOM 793 N N . TYR A 1 135 ? 50.012 46.926 3.916 1.00 21.56 107 TYR A N 1
ATOM 794 C CA . TYR A 1 135 ? 48.940 47.334 3.045 1.00 22.16 107 TYR A CA 1
ATOM 795 C C . TYR A 1 135 ? 47.583 47.408 3.719 1.00 22.11 107 TYR A C 1
ATOM 796 O O . TYR A 1 135 ? 47.177 46.492 4.428 1.00 22.53 107 TYR A O 1
ATOM 805 N N . CYS A 1 136 ? 46.883 48.511 3.503 1.00 21.92 108 CYS A N 1
ATOM 806 C CA . CYS A 1 136 ? 45.530 48.672 4.052 1.00 23.18 108 CYS A CA 1
ATOM 807 C C . CYS A 1 136 ? 44.715 48.834 2.784 1.00 22.87 108 CYS A C 1
ATOM 808 O O . CYS A 1 136 ? 44.991 49.734 1.992 1.00 23.02 108 CYS A O 1
ATOM 811 N N . LEU A 1 137 ? 43.747 47.953 2.556 1.00 24.42 109 LEU A N 1
ATOM 812 C CA . LEU A 1 137 ? 42.965 48.024 1.321 1.00 24.84 109 LEU A CA 1
ATOM 813 C C . LEU A 1 137 ? 42.038 49.240 1.146 1.00 24.21 109 LEU A C 1
ATOM 814 O O . LEU A 1 137 ? 41.560 49.485 0.052 1.00 21.55 109 LEU A O 1
ATOM 819 N N . GLY A 1 138 ? 41.763 49.976 2.218 1.00 24.05 110 GLY A N 1
ATOM 820 C CA . GLY A 1 138 ? 40.895 51.149 2.092 1.00 23.92 110 GLY A CA 1
ATOM 821 C C . GLY A 1 138 ? 40.911 52.090 3.283 1.00 21.47 110 GLY A C 1
ATOM 822 O O . GLY A 1 138 ? 41.305 51.684 4.376 1.00 22.52 110 GLY A O 1
ATOM 823 N N . SER A 1 139 ? 40.548 53.353 3.055 1.00 20.14 111 SER A N 1
ATOM 824 C CA . SER A 1 139 ? 40.464 54.362 4.121 1.00 20.16 111 SER A CA 1
ATOM 825 C C . SER A 1 139 ? 38.992 54.399 4.537 1.00 19.36 111 SER A C 1
ATOM 826 O O . SER A 1 139 ? 38.166 53.783 3.874 1.00 19.61 111 SER A O 1
ATOM 829 N N . ALA A 1 140 ? 38.678 55.079 5.643 1.00 17.74 112 ALA A N 1
ATOM 830 C CA . ALA A 1 140 ? 37.294 55.194 6.117 1.00 17.73 112 ALA A CA 1
ATOM 831 C C . ALA A 1 140 ? 36.506 55.971 5.056 1.00 18.63 112 ALA A C 1
ATOM 832 O O . ALA A 1 140 ? 35.347 55.681 4.789 1.00 21.63 112 ALA A O 1
ATOM 834 N N . SER A 1 141 ? 37.181 56.918 4.427 1.00 18.44 113 SER A N 1
ATOM 835 C CA . SER A 1 141 ? 36.634 57.746 3.367 1.00 20.99 113 SER A CA 1
ATOM 836 C C . SER A 1 141 ? 36.236 56.872 2.161 1.00 22.35 113 SER A C 1
ATOM 837 O O . SER A 1 141 ? 35.134 57.043 1.581 1.00 20.98 113 SER A O 1
ATOM 840 N N . ASP A 1 142 ? 37.107 55.932 1.774 1.00 21.32 114 ASP A N 1
ATOM 841 C CA . ASP A 1 142 ? 36.744 55.052 0.653 1.00 22.47 114 ASP A CA 1
ATOM 842 C C . ASP A 1 142 ? 35.455 54.301 1.028 1.00 21.50 114 ASP A C 1
ATOM 843 O O . ASP A 1 142 ? 34.614 54.045 0.179 1.00 23.43 114 ASP A O 1
ATOM 848 N N . LEU A 1 143 ? 35.315 53.934 2.295 1.00 21.62 115 LEU A N 1
ATOM 849 C CA . LEU A 1 143 ? 34.125 53.219 2.731 1.00 23.63 115 LEU A CA 1
ATOM 850 C C . LEU A 1 143 ? 32.879 54.093 2.496 1.00 24.80 115 LEU A C 1
ATOM 851 O O . LEU A 1 143 ? 31.862 53.602 1.998 1.00 24.57 115 LEU A O 1
ATOM 856 N N . LEU A 1 144 ? 32.990 55.377 2.833 1.00 23.08 116 LEU A N 1
ATOM 857 C CA . LEU A 1 144 ? 31.904 56.322 2.665 1.00 25.53 116 LEU A CA 1
ATOM 858 C C . LEU A 1 144 ? 31.574 56.488 1.170 1.00 28.25 116 LEU A C 1
ATOM 859 O O . LEU A 1 144 ? 30.391 56.610 0.786 1.00 27.77 116 LEU A O 1
ATOM 864 N N . GLU A 1 145 ? 32.606 56.462 0.324 1.00 28.71 117 GLU A N 1
ATOM 865 C CA . GLU A 1 145 ? 32.404 56.604 -1.111 1.00 29.77 117 GLU A CA 1
ATOM 866 C C . GLU A 1 145 ? 31.772 55.367 -1.755 1.00 28.97 117 GLU A C 1
ATOM 867 O O . GLU A 1 145 ? 30.950 55.500 -2.652 1.00 28.83 117 GLU A O 1
ATOM 873 N N . VAL A 1 146 ? 32.170 54.174 -1.323 1.00 27.48 118 VAL A N 1
ATOM 874 C CA . VAL A 1 146 ? 31.609 52.942 -1.876 1.00 27.23 118 VAL A CA 1
ATOM 875 C C . VAL A 1 146 ? 30.105 52.746 -1.578 1.00 29.52 118 VAL A C 1
ATOM 876 O O . VAL A 1 146 ? 29.347 52.343 -2.458 1.00 27.84 118 VAL A O 1
ATOM 880 N N . HIS A 1 147 ? 29.686 53.005 -0.343 1.00 28.22 119 HIS A N 1
ATOM 881 C CA . HIS A 1 147 ? 28.292 52.800 0.026 1.00 31.45 119 HIS A CA 1
ATOM 882 C C . HIS A 1 147 ? 27.412 54.035 -0.173 1.00 32.27 119 HIS A C 1
ATOM 883 O O . HIS A 1 147 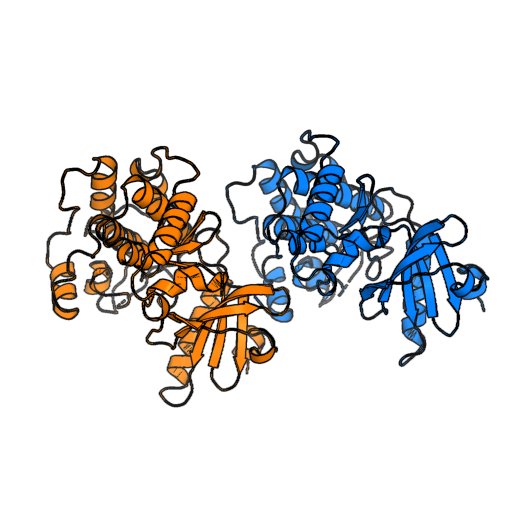? 26.196 53.917 -0.173 1.00 34.67 119 HIS A O 1
ATOM 890 N N . LYS A 1 148 ? 28.034 55.201 -0.358 1.00 33.49 120 LYS A N 1
ATOM 891 C CA . LYS A 1 148 ? 27.316 56.449 -0.549 1.00 34.44 120 LYS A CA 1
ATOM 892 C C . LYS A 1 148 ? 26.306 56.590 0.599 1.00 34.18 120 LYS A C 1
ATOM 893 O O . LYS A 1 148 ? 25.202 57.058 0.404 1.00 32.83 120 LYS A O 1
ATOM 899 N N . LYS A 1 149 ? 26.708 56.168 1.792 1.00 33.10 121 LYS A N 1
ATOM 900 C CA . LYS A 1 149 ? 25.854 56.232 2.969 1.00 32.59 121 LYS A CA 1
ATOM 901 C C . LYS A 1 149 ? 26.740 56.361 4.197 1.00 32.54 121 LYS A C 1
ATOM 902 O O . LYS A 1 149 ? 27.920 56.030 4.150 1.00 29.63 121 LYS A O 1
ATOM 908 N N . PRO A 1 150 ? 26.192 56.882 5.308 1.00 33.22 122 PRO A N 1
ATOM 909 C CA . PRO A 1 150 ? 27.044 56.990 6.507 1.00 32.35 122 PRO A CA 1
ATOM 910 C C . PRO A 1 150 ? 27.238 55.558 6.998 1.00 31.30 122 PRO A C 1
ATOM 911 O O . PRO A 1 150 ? 26.493 54.671 6.602 1.00 29.75 122 PRO A O 1
ATOM 915 N N . LEU A 1 151 ? 28.245 55.327 7.833 1.00 31.15 123 LEU A N 1
ATOM 916 C CA . LEU A 1 151 ? 28.475 54.001 8.390 1.00 29.88 123 LEU A CA 1
ATOM 917 C C . LEU A 1 151 ? 27.428 53.743 9.471 1.00 29.90 123 LEU A C 1
ATOM 918 O O . LEU A 1 151 ? 26.766 54.664 9.920 1.00 28.28 123 LEU A O 1
ATOM 923 N N . GLN A 1 152 ? 27.280 52.487 9.875 1.00 31.60 124 GLN A N 1
ATOM 924 C CA . GLN A 1 152 ? 26.360 52.127 10.956 1.00 32.54 124 GLN A CA 1
ATOM 925 C C . GLN A 1 152 ? 27.058 52.641 12.228 1.00 31.79 124 GLN A C 1
ATOM 926 O O . GLN A 1 152 ? 28.298 52.732 12.272 1.00 29.80 124 GLN A O 1
ATOM 932 N N . GLU A 1 153 ? 26.286 52.974 13.264 1.00 30.81 125 GLU A N 1
ATOM 933 C CA . GLU A 1 153 ? 26.896 53.503 14.473 1.00 29.95 125 GLU A CA 1
ATOM 934 C C . GLU A 1 153 ? 27.927 52.558 15.105 1.00 29.32 125 GLU A C 1
ATOM 935 O O . GLU A 1 153 ? 28.985 53.005 15.499 1.00 29.05 125 GLU A O 1
ATOM 941 N N . VAL A 1 154 ? 27.619 51.264 15.184 1.00 29.81 126 VAL A N 1
ATOM 942 C CA . VAL A 1 154 ? 28.546 50.314 15.777 1.00 30.48 126 VAL A CA 1
ATOM 943 C C . VAL A 1 154 ? 29.840 50.336 14.969 1.00 29.02 126 VAL A C 1
ATOM 944 O O . VAL A 1 154 ? 30.917 50.152 15.515 1.00 28.52 126 VAL A O 1
ATOM 948 N N . GLU A 1 155 ? 29.733 50.569 13.666 1.00 27.30 127 GLU A N 1
ATOM 949 C CA . GLU A 1 155 ? 30.920 50.652 12.835 1.00 26.00 127 GLU A CA 1
ATOM 950 C C . GLU A 1 155 ? 31.663 51.969 13.138 1.00 24.55 127 GLU A C 1
ATOM 951 O O . GLU A 1 155 ? 32.870 51.977 13.248 1.00 23.15 127 GLU A O 1
ATOM 957 N N . ILE A 1 156 ? 30.948 53.076 13.315 1.00 23.74 128 ILE A N 1
ATOM 958 C CA . ILE A 1 156 ? 31.611 54.327 13.629 1.00 22.94 128 ILE A CA 1
ATOM 959 C C . ILE A 1 156 ? 32.334 54.202 14.957 1.00 25.32 128 ILE A C 1
ATOM 960 O O . ILE A 1 156 ? 33.435 54.737 15.130 1.00 23.36 128 ILE A O 1
ATOM 965 N N . ALA A 1 157 ? 31.717 53.495 15.898 1.00 23.49 129 ALA A N 1
ATOM 966 C CA . ALA A 1 157 ? 32.336 53.310 17.204 1.00 25.97 129 ALA A CA 1
ATOM 967 C C . ALA A 1 157 ? 33.624 52.501 17.067 1.00 25.91 129 ALA A C 1
ATOM 968 O O . ALA A 1 157 ? 34.655 52.823 17.668 1.00 24.99 129 ALA A O 1
ATOM 970 N N . ALA A 1 158 ? 33.547 51.427 16.299 1.00 25.13 130 ALA A N 1
ATOM 971 C CA . ALA A 1 158 ? 34.720 50.599 16.137 1.00 25.14 130 ALA A CA 1
ATOM 972 C C . ALA A 1 158 ? 35.845 51.394 15.413 1.00 25.48 130 ALA A C 1
ATOM 973 O O . ALA A 1 158 ? 37.017 51.332 15.806 1.00 26.01 130 ALA A O 1
ATOM 975 N N . VAL A 1 159 ? 35.498 52.166 14.388 1.00 23.77 131 VAL A N 1
ATOM 976 C CA . VAL A 1 159 ? 36.518 52.930 13.671 1.00 23.58 131 VAL A CA 1
ATOM 977 C C . VAL A 1 159 ? 37.116 54.027 14.571 1.00 24.46 131 VAL A C 1
ATOM 978 O O . VAL A 1 159 ? 38.340 54.238 14.614 1.00 24.59 131 VAL A O 1
ATOM 982 N N . THR A 1 160 ? 36.240 54.720 15.295 1.00 23.52 132 THR A N 1
ATOM 983 C CA . THR A 1 160 ? 36.643 55.796 16.174 1.00 24.90 132 THR A CA 1
ATOM 984 C C . THR A 1 160 ? 37.576 55.310 17.289 1.00 25.18 132 THR A C 1
ATOM 985 O O . THR A 1 160 ? 38.574 55.972 17.609 1.00 23.63 132 THR A O 1
ATOM 989 N N . HIS A 1 161 ? 37.211 54.174 17.886 1.00 24.89 133 HIS A N 1
ATOM 990 C CA . HIS A 1 161 ? 37.971 53.563 18.989 1.00 26.09 133 HIS A CA 1
ATOM 991 C C . HIS A 1 161 ? 39.412 53.260 18.565 1.00 26.51 133 HIS A C 1
ATOM 992 O O . HIS A 1 161 ? 40.371 53.613 19.263 1.00 26.53 133 HIS A O 1
ATOM 999 N N . GLY A 1 162 ? 39.554 52.611 17.410 1.00 26.68 134 GLY A N 1
ATOM 1000 C CA . GLY A 1 162 ? 40.878 52.276 16.908 1.00 25.92 134 GLY A CA 1
ATOM 1001 C C . GLY A 1 162 ? 41.715 53.504 16.635 1.00 23.75 134 GLY A C 1
ATOM 1002 O O . GLY A 1 162 ? 42.868 53.551 17.034 1.00 26.26 134 GLY A O 1
ATOM 1003 N N . ALA A 1 163 ? 41.152 54.498 15.955 1.00 20.45 135 ALA A N 1
ATOM 1004 C CA . ALA A 1 163 ? 41.887 55.728 15.664 1.00 20.66 135 ALA A CA 1
ATOM 1005 C C . ALA A 1 163 ? 42.255 56.445 16.978 1.00 21.47 135 ALA A C 1
ATOM 1006 O O . ALA A 1 163 ? 43.354 57.060 17.125 1.00 19.75 135 ALA A O 1
ATOM 1008 N N . LEU A 1 164 ? 41.320 56.398 17.927 1.00 20.71 136 LEU A N 1
ATOM 1009 C CA . LEU A 1 164 ? 41.547 57.052 19.221 1.00 21.64 136 LEU A CA 1
ATOM 1010 C C . LEU A 1 164 ? 42.763 56.394 19.928 1.00 22.65 136 LEU A C 1
ATOM 1011 O O . LEU A 1 164 ? 43.636 57.077 20.471 1.00 22.95 136 LEU A O 1
ATOM 1016 N N . GLN A 1 165 ? 42.820 55.070 19.907 1.00 24.41 137 GLN A N 1
ATOM 1017 C CA . GLN A 1 165 ? 43.943 54.380 20.534 1.00 24.82 137 GLN A CA 1
ATOM 1018 C C . GLN A 1 165 ? 45.244 54.838 19.911 1.00 23.56 137 GLN A C 1
ATOM 1019 O O . GLN A 1 165 ? 46.208 55.098 20.617 1.00 23.82 137 GLN A O 1
ATOM 1025 N N . GLY A 1 166 ? 45.264 54.976 18.587 1.00 22.99 138 GLY A N 1
ATOM 1026 C CA . GLY A 1 166 ? 46.469 55.435 17.922 1.00 20.25 138 GLY A CA 1
ATOM 1027 C C . GLY A 1 166 ? 46.856 56.843 18.307 1.00 22.66 138 GLY A C 1
ATOM 1028 O O . GLY A 1 166 ? 48.040 57.190 18.451 1.00 22.10 138 GLY A O 1
ATOM 1029 N N . LEU A 1 167 ? 45.850 57.700 18.448 1.00 23.18 139 LEU A N 1
ATOM 1030 C CA . LEU A 1 167 ? 46.109 59.067 18.846 1.00 20.42 139 LEU A CA 1
ATOM 1031 C C . LEU A 1 167 ? 46.630 59.107 20.297 1.00 20.12 139 LEU A C 1
ATOM 1032 O O . LEU A 1 167 ? 47.566 59.826 20.608 1.00 21.29 139 LEU A O 1
ATOM 1037 N N . ALA A 1 168 ? 46.012 58.359 21.188 1.00 20.39 140 ALA A N 1
ATOM 1038 C CA . ALA A 1 168 ? 46.470 58.384 22.578 1.00 22.75 140 ALA A CA 1
ATOM 1039 C C . ALA A 1 168 ? 47.944 57.914 22.651 1.00 24.79 140 ALA A C 1
ATOM 1040 O O . ALA A 1 168 ? 48.746 58.415 23.458 1.00 25.34 140 ALA A O 1
ATOM 1042 N N . TYR A 1 169 ? 48.285 56.941 21.804 1.00 24.84 141 TYR A N 1
ATOM 1043 C CA . TYR A 1 169 ? 49.645 56.434 21.754 1.00 24.23 141 TYR A CA 1
ATOM 1044 C C . TYR A 1 169 ? 50.559 57.551 21.259 1.00 22.23 141 TYR A C 1
ATOM 1045 O O . TYR A 1 169 ? 51.579 57.808 21.863 1.00 22.88 141 TYR A O 1
ATOM 1054 N N . LEU A 1 170 ? 50.203 58.211 20.163 1.00 19.81 142 LEU A N 1
ATOM 1055 C CA . LEU A 1 170 ? 51.024 59.292 19.644 1.00 21.08 142 LEU A CA 1
ATOM 1056 C C . LEU A 1 170 ? 51.153 60.377 20.692 1.00 23.69 142 LEU A C 1
ATOM 1057 O O . LEU A 1 170 ? 52.245 60.909 20.930 1.00 24.45 142 LEU A O 1
ATOM 1062 N N . HIS A 1 171 ? 50.029 60.700 21.332 1.00 23.62 143 HIS A N 1
ATOM 1063 C CA . HIS A 1 171 ? 50.033 61.754 22.346 1.00 25.71 143 HIS A CA 1
ATOM 1064 C C . HIS A 1 171 ? 50.909 61.412 23.544 1.00 26.56 143 HIS A C 1
ATOM 1065 O O . HIS A 1 171 ? 51.578 62.289 24.065 1.00 25.73 143 HIS A O 1
ATOM 1072 N N . SER A 1 172 ? 50.896 60.143 23.955 1.00 27.75 144 SER A N 1
ATOM 1073 C CA . SER A 1 172 ? 51.690 59.691 25.103 1.00 29.88 144 SER A CA 1
ATOM 1074 C C . SER A 1 172 ? 53.169 59.954 24.840 1.00 30.00 144 SER A C 1
ATOM 1075 O O . SER A 1 172 ? 53.943 60.115 25.770 1.00 30.96 144 SER A O 1
ATOM 1078 N N . HIS A 1 173 ? 53.556 60.022 23.573 1.00 31.32 145 HIS A N 1
ATOM 1079 C CA . HIS A 1 173 ? 54.950 60.282 23.231 1.00 32.13 145 HIS A CA 1
ATOM 1080 C C . HIS A 1 173 ? 55.124 61.693 22.790 1.00 32.41 145 HIS A C 1
ATOM 1081 O O . HIS A 1 173 ? 56.106 62.020 22.122 1.00 30.01 145 HIS A O 1
ATOM 1088 N N . ASN A 1 174 ? 54.149 62.529 23.145 1.00 33.32 146 ASN A N 1
ATOM 1089 C CA . ASN A 1 174 ? 54.191 63.931 22.789 1.00 33.55 146 ASN A CA 1
ATOM 1090 C C . ASN A 1 174 ? 54.284 64.261 21.304 1.00 32.14 146 ASN A C 1
ATOM 1091 O O . ASN A 1 174 ? 54.983 65.197 20.911 1.00 31.27 146 ASN A O 1
ATOM 1096 N N . MET A 1 175 ? 53.596 63.483 20.479 1.00 28.70 147 MET A N 1
ATOM 1097 C CA . MET A 1 175 ? 53.551 63.772 19.048 1.00 30.66 147 MET A CA 1
ATOM 1098 C C . MET A 1 175 ? 52.118 64.252 18.776 1.00 27.04 147 MET A C 1
ATOM 1099 O O . MET A 1 175 ? 51.234 64.077 19.610 1.00 27.44 147 MET A O 1
ATOM 1104 N N . ILE A 1 176 ? 51.889 64.826 17.612 1.00 26.81 148 ILE A N 1
ATOM 1105 C CA . ILE A 1 176 ? 50.538 65.267 17.237 1.00 24.81 148 ILE A CA 1
ATOM 1106 C C . ILE A 1 176 ? 50.381 64.861 15.786 1.00 23.54 148 ILE A C 1
ATOM 1107 O O . ILE A 1 176 ? 51.306 65.067 15.001 1.00 23.49 148 ILE A O 1
ATOM 1112 N N . HIS A 1 177 ? 49.227 64.290 15.426 1.00 21.86 149 HIS A N 1
ATOM 1113 C CA . HIS A 1 177 ? 49.021 63.868 14.041 1.00 20.04 149 HIS A CA 1
ATOM 1114 C C . HIS A 1 177 ? 48.772 65.057 13.147 1.00 19.42 149 HIS A C 1
ATOM 1115 O O . HIS A 1 177 ? 49.462 65.248 12.132 1.00 17.56 149 HIS A O 1
ATOM 1122 N N . ARG A 1 178 ? 47.774 65.865 13.528 1.00 20.56 150 ARG A N 1
ATOM 1123 C CA . ARG A 1 178 ? 47.422 67.094 12.801 1.00 21.15 150 ARG A CA 1
ATOM 1124 C C . ARG A 1 178 ? 46.689 66.955 11.484 1.00 20.75 150 ARG A C 1
ATOM 1125 O O . ARG A 1 178 ? 46.450 67.971 10.806 1.00 23.68 150 ARG A O 1
ATOM 1133 N N . ASP A 1 179 ? 46.351 65.729 11.081 1.00 17.78 151 ASP A N 1
ATOM 1134 C CA . ASP A 1 179 ? 45.585 65.603 9.838 1.00 16.29 151 ASP A CA 1
ATOM 1135 C C . ASP A 1 179 ? 44.668 64.417 9.939 1.00 15.64 151 ASP A C 1
ATOM 1136 O O . ASP A 1 179 ? 44.570 63.604 9.023 1.00 16.86 151 ASP A O 1
ATOM 1141 N N . VAL A 1 180 ? 44.000 64.316 11.076 1.00 15.09 152 VAL A N 1
ATOM 1142 C CA . VAL A 1 180 ? 43.045 63.255 11.286 1.00 17.28 152 VAL A CA 1
ATOM 1143 C C . VAL A 1 180 ? 41.774 63.633 10.477 1.00 18.57 152 VAL A C 1
ATOM 1144 O O . VAL A 1 180 ? 41.275 64.770 10.579 1.00 19.50 152 VAL A O 1
ATOM 1148 N N . LYS A 1 181 ? 41.310 62.687 9.660 1.00 17.46 153 LYS A N 1
ATOM 1149 C CA . LYS A 1 181 ? 40.108 62.800 8.807 1.00 17.46 153 LYS A CA 1
ATOM 1150 C C . LYS A 1 181 ? 39.815 61.364 8.349 1.00 18.56 153 LYS A C 1
ATOM 1151 O O . LYS A 1 181 ? 40.675 60.480 8.493 1.00 20.13 153 LYS A O 1
ATOM 1157 N N . ALA A 1 182 ? 38.626 61.094 7.827 1.00 17.10 154 ALA A N 1
ATOM 1158 C CA . ALA A 1 182 ? 38.314 59.727 7.429 1.00 16.96 154 ALA A CA 1
ATOM 1159 C C . ALA A 1 182 ? 39.326 59.210 6.366 1.00 18.80 154 ALA A C 1
ATOM 1160 O O . ALA A 1 182 ? 39.641 58.023 6.340 1.00 16.58 154 ALA A O 1
ATOM 1162 N N . GLY A 1 183 ? 39.801 60.111 5.504 1.00 17.44 155 GLY A N 1
ATOM 1163 C CA . GLY A 1 183 ? 40.741 59.725 4.473 1.00 19.30 155 GLY A CA 1
ATOM 1164 C C . GLY A 1 183 ? 42.059 59.215 5.057 1.00 21.79 155 GLY A C 1
ATOM 1165 O O . GLY A 1 183 ? 42.779 58.491 4.383 1.00 21.22 155 GLY A O 1
ATOM 1166 N N . ASN A 1 184 ? 42.382 59.572 6.299 1.00 19.66 156 ASN A N 1
ATOM 1167 C CA . ASN A 1 184 ? 43.645 59.097 6.888 1.00 20.83 156 ASN A CA 1
ATOM 1168 C C . ASN A 1 184 ? 43.472 58.048 7.960 1.00 21.56 156 ASN A C 1
ATOM 1169 O O . ASN A 1 184 ? 44.386 57.791 8.746 1.00 24.55 156 ASN A O 1
ATOM 1174 N N . ILE A 1 185 ? 42.293 57.450 8.005 1.00 20.72 157 ILE A N 1
ATOM 1175 C CA . ILE A 1 185 ? 42.054 56.374 8.954 1.00 21.10 157 ILE A CA 1
ATOM 1176 C C . ILE A 1 185 ? 41.899 55.166 8.037 1.00 21.33 157 ILE A C 1
ATOM 1177 O O . ILE A 1 185 ? 40.969 55.104 7.250 1.00 18.74 157 ILE A O 1
ATOM 1182 N N . LEU A 1 186 ? 42.833 54.219 8.146 1.00 20.41 158 LEU A N 1
ATOM 1183 C CA . LEU A 1 186 ? 42.862 53.055 7.267 1.00 21.83 158 LEU A CA 1
ATOM 1184 C C . LEU A 1 186 ? 42.361 51.748 7.854 1.00 21.99 158 LEU A C 1
ATOM 1185 O O . LEU A 1 186 ? 42.453 51.508 9.070 1.00 23.42 158 LEU A O 1
ATOM 1190 N N . LEU A 1 187 ? 41.812 50.909 6.984 1.00 20.69 159 LEU A N 1
ATOM 1191 C CA . LEU A 1 187 ? 41.338 49.605 7.398 1.00 23.88 159 LEU A CA 1
ATOM 1192 C C . LEU A 1 187 ? 42.259 48.542 6.786 1.00 26.19 159 LEU A C 1
ATOM 1193 O O . LEU A 1 187 ? 42.714 48.665 5.644 1.00 24.41 159 LEU A O 1
ATOM 1198 N N . SER A 1 188 ? 42.552 47.503 7.551 1.00 28.38 160 SER A N 1
ATOM 1199 C CA . SER A 1 188 ? 43.389 46.442 7.010 1.00 30.69 160 SER A CA 1
ATOM 1200 C C . SER A 1 188 ? 42.834 45.110 7.490 1.00 30.57 160 SER A C 1
ATOM 1201 O O . SER A 1 188 ? 42.265 45.001 8.580 1.00 29.22 160 SER A O 1
ATOM 1204 N N . GLU A 1 189 ? 42.989 44.091 6.670 1.00 32.39 161 GLU A N 1
ATOM 1205 C CA . GLU A 1 189 ? 42.514 42.781 7.071 1.00 35.52 161 GLU A CA 1
ATOM 1206 C C . GLU A 1 189 ? 43.503 42.207 8.078 1.00 36.36 161 GLU A C 1
ATOM 1207 O O . GLU A 1 189 ? 44.669 42.579 8.088 1.00 37.62 161 GLU A O 1
ATOM 1213 N N . PRO A 1 190 ? 43.052 41.287 8.936 1.00 37.93 162 PRO A N 1
ATOM 1214 C CA . PRO A 1 190 ? 41.687 40.767 9.003 1.00 39.45 162 PRO A CA 1
ATOM 1215 C C . PRO A 1 190 ? 40.643 41.757 9.508 1.00 40.13 162 PRO A C 1
ATOM 1216 O O . PRO A 1 190 ? 39.447 41.540 9.311 1.00 43.17 162 PRO A O 1
ATOM 1220 N N . GLY A 1 191 ? 41.076 42.845 10.137 1.00 37.83 163 GLY A N 1
ATOM 1221 C CA . GLY A 1 191 ? 40.107 43.808 10.627 1.00 35.28 163 GLY A CA 1
ATOM 1222 C C . GLY A 1 191 ? 40.674 44.726 11.685 1.00 34.05 163 GLY A C 1
ATOM 1223 O O . GLY A 1 191 ? 40.346 44.625 12.850 1.00 33.73 163 GLY A O 1
ATOM 1224 N N . LEU A 1 192 ? 41.533 45.640 11.280 1.00 32.82 164 LEU A N 1
ATOM 1225 C CA . LEU A 1 192 ? 42.124 46.559 12.235 1.00 32.75 164 LEU A CA 1
ATOM 1226 C C . LEU A 1 192 ? 42.015 47.998 11.700 1.00 30.32 164 LEU A C 1
ATOM 1227 O O . LEU A 1 192 ? 41.951 48.203 10.482 1.00 26.86 164 LEU A O 1
ATOM 1232 N N . VAL A 1 193 ? 41.979 48.984 12.595 1.00 27.87 165 VAL A N 1
ATOM 1233 C CA . VAL A 1 193 ? 41.909 50.373 12.159 1.00 27.37 165 VAL A CA 1
ATOM 1234 C C . VAL A 1 193 ? 43.250 51.024 12.472 1.00 26.38 165 VAL A C 1
ATOM 1235 O O . VAL A 1 193 ? 43.796 50.896 13.569 1.00 27.01 165 VAL A O 1
ATOM 1239 N N . LYS A 1 194 ? 43.802 51.704 11.480 1.00 24.05 166 LYS A N 1
ATOM 1240 C CA . LYS A 1 194 ? 45.113 52.295 11.635 1.00 24.32 166 LYS A CA 1
ATOM 1241 C C . LYS A 1 194 ? 45.196 53.733 11.158 1.00 24.02 166 LYS A C 1
ATOM 1242 O O . LYS A 1 194 ? 44.635 54.089 10.119 1.00 21.64 166 LYS A O 1
ATOM 1248 N N . LEU A 1 195 ? 45.929 54.554 11.903 1.00 22.32 167 LEU A N 1
ATOM 1249 C CA . LEU A 1 195 ? 46.127 55.944 11.494 1.00 21.66 167 LEU A CA 1
ATOM 1250 C C . LEU A 1 195 ? 47.163 55.982 10.400 1.00 23.81 167 LEU A C 1
ATOM 1251 O O . LEU A 1 195 ? 48.205 55.329 10.514 1.00 26.62 167 LEU A O 1
ATOM 1256 N N . GLY A 1 196 ? 46.914 56.764 9.358 1.00 25.26 168 GLY A N 1
ATOM 1257 C CA . GLY A 1 196 ? 47.869 56.875 8.274 1.00 26.12 168 GLY A CA 1
ATOM 1258 C C . GLY A 1 196 ? 48.284 58.312 8.023 1.00 28.38 168 GLY A C 1
ATOM 1259 O O . GLY A 1 196 ? 47.906 59.217 8.758 1.00 27.75 168 GLY A O 1
ATOM 1260 N N . ASP A 1 197 ? 49.062 58.506 6.964 1.00 28.77 169 ASP A N 1
ATOM 1261 C CA . ASP A 1 197 ? 49.577 59.802 6.559 1.00 28.15 169 ASP A CA 1
ATOM 1262 C C . ASP A 1 197 ? 50.109 60.665 7.689 1.00 28.67 169 ASP A C 1
ATOM 1263 O O . ASP A 1 197 ? 49.401 61.527 8.206 1.00 25.97 169 ASP A O 1
ATOM 1268 N N . PHE A 1 198 ? 51.373 60.433 8.058 1.00 26.81 170 PHE A N 1
ATOM 1269 C CA . PHE A 1 198 ? 52.020 61.212 9.093 1.00 25.47 170 PHE A CA 1
ATOM 1270 C C . PHE A 1 198 ? 52.791 62.385 8.487 1.00 25.70 170 PHE A C 1
ATOM 1271 O O . PHE A 1 198 ? 53.636 62.959 9.145 1.00 26.86 170 PHE A O 1
ATOM 1279 N N . GLY A 1 199 ? 52.474 62.752 7.243 1.00 26.75 171 GLY A N 1
ATOM 1280 C CA . GLY A 1 199 ? 53.147 63.864 6.581 1.00 25.49 171 GLY A CA 1
ATOM 1281 C C . GLY A 1 199 ? 52.997 65.251 7.225 1.00 26.81 171 GLY A C 1
ATOM 1282 O O . GLY A 1 199 ? 53.746 66.159 6.914 1.00 26.67 171 GLY A O 1
ATOM 1283 N N . SER A 1 200 ? 52.059 65.428 8.137 1.00 24.76 172 SER A N 1
ATOM 1284 C CA . SER A 1 200 ? 51.886 66.743 8.765 1.00 26.74 172 SER A CA 1
ATOM 1285 C C . SER A 1 200 ? 52.166 66.666 10.242 1.00 25.52 172 SER A C 1
ATOM 1286 O O . SER A 1 200 ? 52.041 67.660 10.938 1.00 25.68 172 SER A O 1
ATOM 1289 N N . ALA A 1 201 ? 52.551 65.481 10.707 1.00 26.28 173 ALA A N 1
ATOM 1290 C CA . ALA A 1 201 ? 52.764 65.219 12.124 1.00 27.19 173 ALA A CA 1
ATOM 1291 C C . ALA A 1 201 ? 53.843 66.054 12.814 1.00 27.78 173 ALA A C 1
ATOM 1292 O O . ALA A 1 201 ? 54.775 66.523 12.209 1.00 28.08 173 ALA A O 1
ATOM 1294 N N . SER A 1 202 ? 53.678 66.246 14.105 1.00 29.39 174 SER A N 1
ATOM 1295 C CA . SER A 1 202 ? 54.623 67.027 14.882 1.00 33.56 174 SER A CA 1
ATOM 1296 C C . SER A 1 202 ? 55.266 66.047 15.877 1.00 35.11 174 SER A C 1
ATOM 1297 O O . SER A 1 202 ? 54.571 65.221 16.475 1.00 35.48 174 SER A O 1
ATOM 1300 N N . ILE A 1 203 ? 56.582 66.114 16.051 1.00 38.51 175 ILE A N 1
ATOM 1301 C CA . ILE A 1 203 ? 57.212 65.183 16.987 1.00 41.21 175 ILE A CA 1
ATOM 1302 C C . ILE A 1 203 ? 57.280 65.763 18.401 1.00 42.60 175 ILE A C 1
ATOM 1303 O O . ILE A 1 203 ? 57.833 65.140 19.305 1.00 42.02 175 ILE A O 1
ATOM 1308 N N . MET A 1 204 ? 56.699 66.946 18.589 1.00 44.02 176 MET A N 1
ATOM 1309 C CA . MET A 1 204 ? 56.689 67.584 19.889 1.00 46.45 176 MET A CA 1
ATOM 1310 C C . MET A 1 204 ? 55.482 68.490 20.159 1.00 46.56 176 MET A C 1
ATOM 1311 O O . MET A 1 204 ? 55.031 69.233 19.288 1.00 47.62 176 MET A O 1
ATOM 1316 N N . ALA A 1 205 ? 54.981 68.426 21.379 1.00 46.65 177 ALA A N 1
ATOM 1317 C CA . ALA A 1 205 ? 53.863 69.242 21.794 1.00 46.54 177 ALA A CA 1
ATOM 1318 C C . ALA A 1 205 ? 54.436 70.063 22.943 1.00 46.88 177 ALA A C 1
ATOM 1319 O O . ALA A 1 205 ? 55.215 69.546 23.737 1.00 46.23 177 ALA A O 1
ATOM 1321 N N . PRO A 1 206 ? 54.064 71.350 23.044 1.00 46.51 178 PRO A N 1
ATOM 1322 C CA . PRO A 1 206 ? 53.154 72.097 22.173 1.00 44.64 178 PRO A CA 1
ATOM 1323 C C . PRO A 1 206 ? 53.771 72.375 20.825 1.00 41.24 178 PRO A C 1
ATOM 1324 O O . PRO A 1 206 ? 54.989 72.362 20.687 1.00 41.29 178 PRO A O 1
ATOM 1328 N N . ALA A 1 207 ? 52.906 72.649 19.849 1.00 39.25 179 ALA A N 1
ATOM 1329 C CA . ALA A 1 207 ? 53.311 72.965 18.481 1.00 36.47 179 ALA A CA 1
ATOM 1330 C C . ALA A 1 207 ? 52.579 74.258 18.113 1.00 35.75 179 ALA A C 1
ATOM 1331 O O . ALA A 1 207 ? 51.645 74.664 18.808 1.00 35.63 179 ALA A O 1
ATOM 1333 N N . ASN A 1 208 ? 52.978 74.899 17.023 1.00 36.35 180 ASN A N 1
ATOM 1334 C CA . ASN A 1 208 ? 52.348 76.147 16.632 1.00 38.28 180 ASN A CA 1
ATOM 1335 C C . ASN A 1 208 ? 52.207 76.320 15.120 1.00 38.00 180 ASN A C 1
ATOM 1336 O O . ASN A 1 208 ? 51.908 77.401 14.655 1.00 38.25 180 ASN A O 1
ATOM 1351 N N . PHE A 1 210 ? 50.920 76.448 10.827 1.00 32.53 182 PHE A N 1
ATOM 1352 C CA . PHE A 1 210 ? 49.526 76.272 10.392 1.00 30.57 182 PHE A CA 1
ATOM 1353 C C . PHE A 1 210 ? 49.499 75.051 9.463 1.00 26.74 182 PHE A C 1
ATOM 1354 O O . PHE A 1 210 ? 50.015 75.103 8.359 1.00 28.56 182 PHE A O 1
ATOM 1362 N N . VAL A 1 211 ? 48.953 73.933 9.923 1.00 26.81 183 VAL A N 1
ATOM 1363 C CA . VAL A 1 211 ? 48.907 72.728 9.074 1.00 25.12 183 VAL A CA 1
ATOM 1364 C C . VAL A 1 211 ? 47.703 71.844 9.420 1.00 23.13 183 VAL A C 1
ATOM 1365 O O . VAL A 1 211 ? 47.248 71.805 10.548 1.00 23.59 183 VAL A O 1
ATOM 1369 N N . GLY A 1 212 ? 47.211 71.108 8.431 1.00 23.38 184 GLY A N 1
ATOM 1370 C CA . GLY A 1 212 ? 46.088 70.215 8.651 1.00 23.79 184 GLY A CA 1
ATOM 1371 C C . GLY A 1 212 ? 45.267 70.365 7.397 1.00 23.80 184 GLY A C 1
ATOM 1372 O O . GLY A 1 212 ? 45.794 70.844 6.400 1.00 23.08 184 GLY A O 1
ATOM 1373 N N . THR A 1 213 ? 44.003 69.960 7.424 1.00 23.81 185 THR A N 1
ATOM 1374 C CA . THR A 1 213 ? 43.122 70.132 6.265 1.00 23.36 185 THR A CA 1
ATOM 1375 C C . THR A 1 213 ? 42.001 71.024 6.855 1.00 21.90 185 THR A C 1
ATOM 1376 O O . THR A 1 213 ? 41.328 70.643 7.807 1.00 19.31 185 THR A O 1
ATOM 1380 N N . PRO A 1 214 ? 41.836 72.248 6.312 1.00 22.28 186 PRO A N 1
ATOM 1381 C CA . PRO A 1 214 ? 40.843 73.244 6.766 1.00 21.75 186 PRO A CA 1
ATOM 1382 C C . PRO A 1 214 ? 39.595 72.792 7.519 1.00 22.48 186 PRO A C 1
ATOM 1383 O O . PRO A 1 214 ? 39.418 73.157 8.696 1.00 22.94 186 PRO A O 1
ATOM 1387 N N . TYR A 1 215 ? 38.749 71.988 6.866 1.00 20.09 187 TYR A N 1
ATOM 1388 C CA . TYR A 1 215 ? 37.491 71.550 7.476 1.00 20.88 187 TYR A CA 1
ATOM 1389 C C . TYR A 1 215 ? 37.626 70.781 8.757 1.00 19.41 187 TYR A C 1
ATOM 1390 O O . TYR A 1 215 ? 36.703 70.754 9.582 1.00 18.16 187 TYR A O 1
ATOM 1399 N N . TRP A 1 216 ? 38.763 70.123 8.922 1.00 19.38 188 TRP A N 1
ATOM 1400 C CA . TRP A 1 216 ? 38.992 69.304 10.112 1.00 18.33 188 TRP A CA 1
ATOM 1401 C C . TRP A 1 216 ? 39.844 69.977 11.197 1.00 19.34 188 TRP A C 1
ATOM 1402 O O . TRP A 1 216 ? 39.958 69.462 12.306 1.00 18.26 188 TRP A O 1
ATOM 1413 N N . MET A 1 217 ? 40.428 71.120 10.882 1.00 21.87 189 MET A N 1
ATOM 1414 C CA . MET A 1 217 ? 41.309 71.812 11.833 1.00 25.34 189 MET A CA 1
ATOM 1415 C C . MET A 1 217 ? 40.627 72.410 13.060 1.00 27.85 189 MET A C 1
ATOM 1416 O O . MET A 1 217 ? 39.510 72.964 12.978 1.00 28.62 189 MET A O 1
ATOM 1421 N N . ALA A 1 218 ? 41.288 72.272 14.216 1.00 25.66 190 ALA A N 1
ATOM 1422 C CA . ALA A 1 218 ? 40.760 72.799 15.473 1.00 24.20 190 ALA A CA 1
ATOM 1423 C C . ALA A 1 218 ? 40.920 74.325 15.496 1.00 23.52 190 ALA A C 1
ATOM 1424 O O . ALA A 1 218 ? 41.789 74.872 14.837 1.00 20.33 190 ALA A O 1
ATOM 1426 N N . PRO A 1 219 ? 40.074 75.030 16.266 1.00 25.64 191 PRO A N 1
ATOM 1427 C CA . PRO A 1 219 ? 40.169 76.502 16.346 1.00 26.27 191 PRO A CA 1
ATOM 1428 C C . PRO A 1 219 ? 41.578 76.935 16.792 1.00 27.03 191 PRO A C 1
ATOM 1429 O O . PRO A 1 219 ? 42.183 77.829 16.195 1.00 28.96 191 PRO A O 1
ATOM 1433 N N . GLU A 1 220 ? 42.122 76.270 17.815 1.00 28.95 192 GLU A N 1
ATOM 1434 C CA . GLU A 1 220 ? 43.451 76.670 18.297 1.00 30.62 192 GLU A CA 1
ATOM 1435 C C . GLU A 1 220 ? 44.551 76.583 17.243 1.00 31.28 192 GLU A C 1
ATOM 1436 O O . GLU A 1 220 ? 45.523 77.357 17.289 1.00 32.37 192 GLU A O 1
ATOM 1442 N N . VAL A 1 221 ? 44.410 75.684 16.267 1.00 29.54 193 VAL A N 1
ATOM 1443 C CA . VAL A 1 221 ? 45.427 75.608 15.223 1.00 29.19 193 VAL A CA 1
ATOM 1444 C C . VAL A 1 221 ? 45.254 76.807 14.295 1.00 30.34 193 VAL A C 1
ATOM 1445 O O . VAL A 1 221 ? 46.214 77.429 13.826 1.00 30.12 193 VAL A O 1
ATOM 1449 N N . ILE A 1 222 ? 44.008 77.119 13.994 1.00 33.10 194 ILE A N 1
ATOM 1450 C CA . ILE A 1 222 ? 43.733 78.262 13.130 1.00 33.82 194 ILE A CA 1
ATOM 1451 C C . ILE A 1 222 ? 44.182 79.532 13.852 1.00 34.12 194 ILE A C 1
ATOM 1452 O O . ILE A 1 222 ? 44.764 80.433 13.260 1.00 31.97 194 ILE A O 1
ATOM 1457 N N . LEU A 1 223 ? 43.917 79.596 15.142 1.00 36.43 195 LEU A N 1
ATOM 1458 C CA . LEU A 1 223 ? 44.327 80.769 15.907 1.00 42.03 195 LEU A CA 1
ATOM 1459 C C . LEU A 1 223 ? 45.845 80.952 15.830 1.00 44.59 195 LEU A C 1
ATOM 1460 O O . LEU A 1 223 ? 46.359 82.078 15.842 1.00 43.69 195 LEU A O 1
ATOM 1465 N N . ALA A 1 224 ? 46.559 79.834 15.747 1.00 47.71 196 ALA A N 1
ATOM 1466 C CA . ALA A 1 224 ? 48.009 79.878 15.655 1.00 51.17 196 ALA A CA 1
ATOM 1467 C C . ALA A 1 224 ? 48.371 80.676 14.423 1.00 53.59 196 ALA A C 1
ATOM 1468 O O . ALA A 1 224 ? 49.487 81.163 14.303 1.00 53.70 196 ALA A O 1
ATOM 1470 N N . MET A 1 225 ? 47.414 80.808 13.506 1.00 57.00 197 MET A N 1
ATOM 1471 C CA . MET A 1 225 ? 47.627 81.594 12.293 1.00 60.20 197 MET A CA 1
ATOM 1472 C C . MET A 1 225 ? 48.217 82.936 12.681 1.00 61.41 197 MET A C 1
ATOM 1473 O O . MET A 1 225 ? 48.933 83.560 11.907 1.00 61.68 197 MET A O 1
ATOM 1478 N N . ASP A 1 226 ? 47.873 83.390 13.880 1.00 62.82 198 ASP A N 1
ATOM 1479 C CA . ASP A 1 226 ? 48.439 84.618 14.417 1.00 63.74 198 ASP A CA 1
ATOM 1480 C C . ASP A 1 226 ? 49.675 83.953 15.009 1.00 64.89 198 ASP A C 1
ATOM 1481 O O . ASP A 1 226 ? 50.482 83.383 14.267 1.00 65.82 198 ASP A O 1
ATOM 1486 N N . GLU A 1 227 ? 49.800 83.967 16.331 1.00 65.43 199 GLU A N 1
ATOM 1487 C CA . GLU A 1 227 ? 50.939 83.329 16.983 1.00 65.77 199 GLU A CA 1
ATOM 1488 C C . GLU A 1 227 ? 50.544 82.728 18.331 1.00 64.64 199 GLU A C 1
ATOM 1489 O O . GLU A 1 227 ? 50.525 83.413 19.358 1.00 65.69 199 GLU A O 1
ATOM 1495 N N . GLY A 1 228 ? 50.218 81.441 18.303 1.00 62.02 200 GLY A N 1
ATOM 1496 C CA . GLY A 1 228 ? 49.837 80.729 19.507 1.00 58.29 200 GLY A CA 1
ATOM 1497 C C . GLY A 1 228 ? 50.432 79.329 19.488 1.00 54.66 200 GLY A C 1
ATOM 1498 O O . GLY A 1 228 ? 51.357 79.050 18.719 1.00 55.66 200 GLY A O 1
ATOM 1499 N N . GLN A 1 229 ? 49.898 78.447 20.327 1.00 50.53 201 GLN A N 1
ATOM 1500 C CA . GLN A 1 229 ? 50.369 77.074 20.418 1.00 46.45 201 GLN A CA 1
ATOM 1501 C C . GLN A 1 229 ? 49.197 76.147 20.654 1.00 43.96 201 GLN A C 1
ATOM 1502 O O . GLN A 1 229 ? 48.086 76.592 20.986 1.00 43.04 201 GLN A O 1
ATOM 1508 N N . TYR A 1 230 ? 49.452 74.849 20.518 1.00 39.45 202 TYR A N 1
ATOM 1509 C CA . TYR A 1 230 ? 48.399 73.872 20.739 1.00 35.98 202 TYR A CA 1
ATOM 1510 C C . TYR A 1 230 ? 48.936 72.487 21.056 1.00 35.68 202 TYR A C 1
ATOM 1511 O O . TYR A 1 230 ? 50.100 72.187 20.821 1.00 35.23 202 TYR A O 1
ATOM 1520 N N . ASP A 1 231 ? 48.030 71.682 21.599 1.00 36.24 203 ASP A N 1
ATOM 1521 C CA . ASP A 1 231 ? 48.210 70.305 22.042 1.00 37.59 203 ASP A CA 1
ATOM 1522 C C . ASP A 1 231 ? 47.865 69.255 21.011 1.00 35.29 203 ASP A C 1
ATOM 1523 O O . ASP A 1 231 ? 47.529 69.550 19.863 1.00 34.34 203 ASP A O 1
ATOM 1528 N N . GLY A 1 232 ? 47.925 68.021 21.502 1.00 33.33 204 GLY A N 1
ATOM 1529 C CA . GLY A 1 232 ? 47.520 66.865 20.736 1.00 32.35 204 GLY A CA 1
ATOM 1530 C C . GLY A 1 232 ? 45.991 66.878 20.824 1.00 31.10 204 GLY A C 1
ATOM 1531 O O . GLY A 1 232 ? 45.320 66.068 20.186 1.00 28.87 204 GLY A O 1
ATOM 1532 N N . LYS A 1 233 ? 45.441 67.789 21.645 1.00 28.14 205 LYS A N 1
ATOM 1533 C CA . LYS A 1 233 ? 43.985 67.925 21.799 1.00 26.11 205 LYS A CA 1
ATOM 1534 C C . LYS A 1 233 ? 43.375 68.351 20.449 1.00 24.23 205 LYS A C 1
ATOM 1535 O O . LYS A 1 233 ? 42.240 68.031 20.138 1.00 27.79 205 LYS A O 1
ATOM 1541 N N . VAL A 1 234 ? 44.151 69.037 19.637 1.00 23.08 206 VAL A N 1
ATOM 1542 C CA . VAL A 1 234 ? 43.684 69.400 18.316 1.00 23.62 206 VAL A CA 1
ATOM 1543 C C . VAL A 1 234 ? 43.287 68.171 17.505 1.00 23.62 206 VAL A C 1
ATOM 1544 O O . VAL A 1 234 ? 42.428 68.284 16.626 1.00 23.86 206 VAL A O 1
ATOM 1548 N N . ASP A 1 235 ? 43.917 67.020 17.790 1.00 21.75 207 ASP A N 1
ATOM 1549 C CA . ASP A 1 235 ? 43.605 65.763 17.103 1.00 21.06 207 ASP A CA 1
ATOM 1550 C C . ASP A 1 235 ? 42.276 65.250 17.653 1.00 21.21 207 ASP A C 1
ATOM 1551 O O . ASP A 1 235 ? 41.531 64.556 16.970 1.00 19.67 207 ASP A O 1
ATOM 1556 N N . VAL A 1 236 ? 42.005 65.544 18.919 1.00 20.94 208 VAL A N 1
ATOM 1557 C CA . VAL A 1 236 ? 40.751 65.104 19.513 1.00 20.87 208 VAL A CA 1
ATOM 1558 C C . VAL A 1 236 ? 39.625 65.869 18.772 1.00 22.44 208 VAL A C 1
ATOM 1559 O O . VAL A 1 236 ? 38.606 65.284 18.414 1.00 24.07 208 VAL A O 1
ATOM 1563 N N . TRP A 1 237 ? 39.844 67.150 18.511 1.00 20.94 209 TRP A N 1
ATOM 1564 C CA . TRP A 1 237 ? 38.869 67.953 17.778 1.00 25.21 209 TRP A CA 1
ATOM 1565 C C . TRP A 1 237 ? 38.686 67.330 16.372 1.00 23.79 209 TRP A C 1
ATOM 1566 O O . TRP A 1 237 ? 37.569 66.993 15.980 1.00 23.27 209 TRP A O 1
ATOM 1577 N N . SER A 1 238 ? 39.803 67.157 15.645 1.00 22.22 210 SER A N 1
ATOM 1578 C CA . SER A 1 238 ? 39.774 66.599 14.289 1.00 20.10 210 SER A CA 1
ATOM 1579 C C . SER A 1 238 ? 39.066 65.265 14.305 1.00 19.58 210 SER A C 1
ATOM 1580 O O . SER A 1 238 ? 38.307 64.937 13.383 1.00 20.73 210 SER A O 1
ATOM 1583 N N . LEU A 1 239 ? 39.284 64.489 15.358 1.00 16.88 211 LEU A N 1
ATOM 1584 C CA . LEU A 1 239 ? 38.606 63.203 15.433 1.00 19.72 211 LEU A CA 1
ATOM 1585 C C . LEU A 1 239 ? 37.079 63.438 15.558 1.00 20.13 211 LEU A C 1
ATOM 1586 O O . LEU A 1 239 ? 36.272 62.673 14.997 1.00 21.13 211 LEU A O 1
ATOM 1591 N N . GLY A 1 240 ? 36.703 64.454 16.335 1.00 20.74 212 GLY A N 1
ATOM 1592 C CA . GLY A 1 240 ? 35.283 64.753 16.500 1.00 20.02 212 GLY A CA 1
ATOM 1593 C C . GLY A 1 240 ? 34.688 65.094 15.132 1.00 17.09 212 GLY A C 1
ATOM 1594 O O . GLY A 1 240 ? 33.627 64.612 14.791 1.00 16.95 212 GLY A O 1
ATOM 1595 N N . ILE A 1 241 ? 35.380 65.919 14.357 1.00 15.76 213 ILE A N 1
ATOM 1596 C CA . ILE A 1 241 ? 34.893 66.254 13.026 1.00 18.72 213 ILE A CA 1
ATOM 1597 C C . ILE A 1 241 ? 34.784 64.979 12.165 1.00 20.77 213 ILE A C 1
ATOM 1598 O O . ILE A 1 241 ? 33.832 64.794 11.385 1.00 20.30 213 ILE A O 1
ATOM 1603 N N . THR A 1 242 ? 35.751 64.080 12.324 1.00 19.36 214 THR A N 1
ATOM 1604 C CA . THR A 1 242 ? 35.770 62.855 11.526 1.00 17.99 214 THR A CA 1
ATOM 1605 C C . THR A 1 242 ? 34.571 62.012 11.893 1.00 18.16 214 THR A C 1
ATOM 1606 O O . THR A 1 242 ? 33.985 61.378 11.033 1.00 18.75 214 THR A O 1
ATOM 1610 N N . CYS A 1 243 ? 34.231 61.982 13.179 1.00 17.66 215 CYS A N 1
ATOM 1611 C CA . CYS A 1 243 ? 33.051 61.239 13.616 1.00 20.76 215 CYS A CA 1
ATOM 1612 C C . CYS A 1 243 ? 31.788 61.733 12.867 1.00 19.83 215 CYS A C 1
ATOM 1613 O O . CYS A 1 243 ? 30.951 60.941 12.458 1.00 22.15 215 CYS A O 1
ATOM 1616 N N . ILE A 1 244 ? 31.661 63.042 12.698 1.00 18.81 216 ILE A N 1
ATOM 1617 C CA . ILE A 1 244 ? 30.508 63.592 12.002 1.00 19.32 216 ILE A CA 1
ATOM 1618 C C . ILE A 1 244 ? 30.594 63.160 10.517 1.00 20.54 216 ILE A C 1
ATOM 1619 O O . ILE A 1 244 ? 29.592 62.728 9.905 1.00 22.86 216 ILE A O 1
ATOM 1624 N N . GLU A 1 245 ? 31.804 63.246 9.966 1.00 19.79 217 GLU A N 1
ATOM 1625 C CA . GLU A 1 245 ? 32.063 62.878 8.565 1.00 18.61 217 GLU A CA 1
ATOM 1626 C C . GLU A 1 245 ? 31.663 61.417 8.366 1.00 19.64 217 GLU A C 1
ATOM 1627 O O . GLU A 1 245 ? 31.066 61.092 7.342 1.00 19.62 217 GLU A O 1
ATOM 1633 N N . LEU A 1 246 ? 31.936 60.540 9.345 1.00 16.93 218 LEU A N 1
ATOM 1634 C CA . LEU A 1 246 ? 31.557 59.128 9.209 1.00 19.40 218 LEU A CA 1
ATOM 1635 C C . LEU A 1 246 ? 30.043 58.943 9.350 1.00 20.19 218 LEU A C 1
ATOM 1636 O O . LEU A 1 246 ? 29.465 58.017 8.775 1.00 22.18 218 LEU A O 1
ATOM 1641 N N . ALA A 1 247 ? 29.420 59.813 10.139 1.00 20.38 219 ALA A N 1
ATOM 1642 C CA . ALA A 1 247 ? 27.976 59.760 10.367 1.00 22.20 219 ALA A CA 1
ATOM 1643 C C . ALA A 1 247 ? 27.173 60.478 9.274 1.00 24.35 219 ALA A C 1
ATOM 1644 O O . ALA A 1 247 ? 25.996 60.151 9.061 1.00 24.55 219 ALA A O 1
ATOM 1646 N N . GLU A 1 248 ? 27.810 61.438 8.592 1.00 22.60 220 GLU A N 1
ATOM 1647 C CA . GLU A 1 248 ? 27.114 62.245 7.598 1.00 21.84 220 GLU A CA 1
ATOM 1648 C C . GLU A 1 248 ? 27.760 62.354 6.219 1.00 22.58 220 GLU A C 1
ATOM 1649 O O . GLU A 1 248 ? 27.265 63.111 5.367 1.00 20.92 220 GLU A O 1
ATOM 1655 N N . ARG A 1 249 ? 28.865 61.623 6.026 1.00 20.89 221 ARG A N 1
ATOM 1656 C CA . ARG A 1 249 ? 29.623 61.554 4.775 1.00 23.49 221 ARG A CA 1
ATOM 1657 C C . ARG A 1 249 ? 30.506 62.748 4.488 1.00 22.81 221 ARG A C 1
ATOM 1658 O O . ARG A 1 249 ? 31.419 62.658 3.657 1.00 24.08 221 ARG A O 1
ATOM 1666 N N . LYS A 1 250 ? 30.243 63.869 5.149 1.00 21.14 222 LYS A N 1
ATOM 1667 C CA . LYS A 1 250 ? 31.064 65.063 4.930 1.00 20.44 222 LYS A CA 1
ATOM 1668 C C . LYS A 1 250 ? 31.259 65.773 6.242 1.00 19.86 222 LYS A C 1
ATOM 1669 O O . LYS A 1 250 ? 30.486 65.586 7.155 1.00 20.17 222 LYS A O 1
ATOM 1675 N N . PRO A 1 251 ? 32.329 66.564 6.361 1.00 18.19 223 PRO A N 1
ATOM 1676 C CA . PRO A 1 251 ? 32.559 67.299 7.601 1.00 18.77 223 PRO A CA 1
ATOM 1677 C C . PRO A 1 251 ? 31.676 68.553 7.431 1.00 19.62 223 PRO A C 1
ATOM 1678 O O . PRO A 1 251 ? 31.323 68.908 6.297 1.00 18.08 223 PRO A O 1
ATOM 1682 N N . PRO A 1 252 ? 31.289 69.200 8.544 1.00 20.61 224 PRO A N 1
ATOM 1683 C CA . PRO A 1 252 ? 30.456 70.414 8.517 1.00 23.55 224 PRO A CA 1
ATOM 1684 C C . PRO A 1 252 ? 31.271 71.458 7.749 1.00 25.85 224 PRO A C 1
ATOM 1685 O O . PRO A 1 252 ? 32.480 71.411 7.767 1.00 31.05 224 PRO A O 1
ATOM 1689 N N . LEU A 1 253 ? 30.643 72.382 7.056 1.00 26.38 225 LEU A N 1
ATOM 1690 C CA . LEU A 1 253 ? 31.421 73.410 6.344 1.00 25.16 225 LEU A CA 1
ATOM 1691 C C . LEU A 1 253 ? 32.000 72.956 5.039 1.00 22.68 225 LEU A C 1
ATOM 1692 O O . LEU A 1 253 ? 32.620 73.750 4.353 1.00 21.04 225 LEU A O 1
ATOM 1697 N N . PHE A 1 254 ? 31.811 71.684 4.694 1.00 22.99 226 PHE A N 1
ATOM 1698 C CA . PHE A 1 254 ? 32.309 71.169 3.425 1.00 23.60 226 PHE A CA 1
ATOM 1699 C C . PHE A 1 254 ? 31.626 71.949 2.288 1.00 24.22 226 PHE A C 1
ATOM 1700 O O . PHE A 1 254 ? 32.090 71.907 1.155 1.00 24.40 226 PHE A O 1
ATOM 1708 N N . ASN A 1 255 ? 30.524 72.639 2.588 1.00 23.49 227 ASN A N 1
ATOM 1709 C CA . ASN A 1 255 ? 29.809 73.393 1.551 1.00 25.65 227 ASN A CA 1
ATOM 1710 C C . ASN A 1 255 ? 30.240 74.861 1.412 1.00 26.06 227 ASN A C 1
ATOM 1711 O O . ASN A 1 255 ? 29.569 75.674 0.761 1.00 26.38 227 ASN A O 1
ATOM 1716 N N . MET A 1 256 ? 31.345 75.220 2.050 1.00 27.42 228 MET A N 1
ATOM 1717 C CA . MET A 1 256 ? 31.873 76.572 1.860 1.00 28.78 228 MET A CA 1
ATOM 1718 C C . MET A 1 256 ? 33.376 76.443 1.491 1.00 28.27 228 MET A C 1
ATOM 1719 O O . MET A 1 256 ? 33.988 75.414 1.757 1.00 25.10 228 MET A O 1
ATOM 1724 N N . ASN A 1 257 ? 33.963 77.461 0.863 1.00 27.68 229 ASN A N 1
ATOM 1725 C CA . ASN A 1 257 ? 35.365 77.352 0.484 1.00 27.82 229 ASN A CA 1
ATOM 1726 C C . ASN A 1 257 ? 36.278 77.345 1.704 1.00 24.91 229 ASN A C 1
ATOM 1727 O O . ASN A 1 257 ? 35.898 77.752 2.796 1.00 24.61 229 ASN A O 1
ATOM 1732 N N . ALA A 1 258 ? 37.470 76.804 1.517 1.00 25.96 230 ALA A N 1
ATOM 1733 C CA . ALA A 1 258 ? 38.438 76.667 2.610 1.00 27.90 230 ALA A CA 1
ATOM 1734 C C . ALA A 1 258 ? 38.675 77.892 3.483 1.00 29.22 230 ALA A C 1
ATOM 1735 O O . ALA A 1 258 ? 38.679 77.792 4.719 1.00 29.82 230 ALA A O 1
ATOM 1737 N N . MET A 1 259 ? 38.866 79.049 2.862 1.00 30.56 231 MET A N 1
ATOM 1738 C CA . MET A 1 259 ? 39.114 80.245 3.661 1.00 34.71 231 MET A CA 1
ATOM 1739 C C . MET A 1 259 ? 37.960 80.583 4.582 1.00 34.66 231 MET A C 1
ATOM 1740 O O . MET A 1 259 ? 38.169 80.826 5.770 1.00 35.79 231 MET A O 1
ATOM 1745 N N . SER A 1 260 ? 36.735 80.575 4.051 1.00 33.14 232 SER A N 1
ATOM 1746 C CA . SER A 1 260 ? 35.566 80.900 4.870 1.00 31.46 232 SER A CA 1
ATOM 1747 C C . SER A 1 260 ? 35.380 79.907 5.975 1.00 27.50 232 SER A C 1
ATOM 1748 O O . SER A 1 260 ? 35.019 80.258 7.078 1.00 26.46 232 SER A O 1
ATOM 1751 N N . ALA A 1 261 ? 35.606 78.636 5.670 1.00 28.22 233 ALA A N 1
ATOM 1752 C CA . ALA A 1 261 ? 35.456 77.618 6.692 1.00 27.26 233 ALA A CA 1
ATOM 1753 C C . ALA A 1 261 ? 36.440 77.939 7.833 1.00 25.79 233 ALA A C 1
ATOM 1754 O O . ALA A 1 261 ? 36.078 77.884 9.019 1.00 24.45 233 ALA A O 1
ATOM 1756 N N . LEU A 1 262 ? 37.673 78.288 7.476 1.00 27.22 234 LEU A N 1
ATOM 1757 C CA . LEU A 1 262 ? 38.674 78.615 8.507 1.00 30.88 234 LEU A CA 1
ATOM 1758 C C . LEU A 1 262 ? 38.125 79.697 9.435 1.00 32.69 234 LEU A C 1
ATOM 1759 O O . LEU A 1 262 ? 38.064 79.510 10.652 1.00 33.43 234 LEU A O 1
ATOM 1764 N N . TYR A 1 263 ? 37.681 80.817 8.859 1.00 37.99 235 TYR A N 1
ATOM 1765 C CA . TYR A 1 263 ? 37.124 81.931 9.654 1.00 39.82 235 TYR A CA 1
ATOM 1766 C C . TYR A 1 263 ? 35.954 81.458 10.521 1.00 39.81 235 TYR A C 1
ATOM 1767 O O . TYR A 1 263 ? 35.845 81.801 11.709 1.00 40.12 235 TYR A O 1
ATOM 1776 N N . HIS A 1 264 ? 35.077 80.659 9.928 1.00 39.35 236 HIS A N 1
ATOM 1777 C CA . HIS A 1 264 ? 33.912 80.144 10.633 1.00 39.44 236 HIS A CA 1
ATOM 1778 C C . HIS A 1 264 ? 34.218 79.140 11.767 1.00 38.58 236 HIS A C 1
ATOM 1779 O O . HIS A 1 264 ? 33.484 79.097 12.775 1.00 36.03 236 HIS A O 1
ATOM 1786 N N . ILE A 1 265 ? 35.270 78.326 11.612 1.00 35.12 237 ILE A N 1
ATOM 1787 C CA . ILE A 1 265 ? 35.605 77.340 12.655 1.00 34.45 237 ILE A CA 1
ATOM 1788 C C . ILE A 1 265 ? 36.019 78.092 13.921 1.00 35.54 237 ILE A C 1
ATOM 1789 O O . ILE A 1 265 ? 35.547 77.799 15.025 1.00 34.18 237 ILE A O 1
ATOM 1794 N N . ALA A 1 266 ? 36.899 79.066 13.730 1.00 37.38 238 ALA A N 1
ATOM 1795 C CA . ALA A 1 266 ? 37.387 79.897 14.809 1.00 41.31 238 ALA A CA 1
ATOM 1796 C C . ALA A 1 266 ? 36.294 80.703 15.505 1.00 42.63 238 ALA A C 1
ATOM 1797 O O . ALA A 1 266 ? 36.015 80.526 16.692 1.00 40.85 238 ALA A O 1
ATOM 1799 N N . GLN A 1 267 ? 35.653 81.575 14.741 1.00 46.84 239 GLN A N 1
ATOM 1800 C CA . GLN A 1 267 ? 34.658 82.476 15.312 1.00 48.97 239 GLN A CA 1
ATOM 1801 C C . GLN A 1 267 ? 33.259 81.944 15.606 1.00 48.69 239 GLN A C 1
ATOM 1802 O O . GLN A 1 267 ? 32.449 82.654 16.181 1.00 50.06 239 GLN A O 1
ATOM 1808 N N . ASN A 1 268 ? 32.956 80.701 15.277 1.00 48.46 240 ASN A N 1
ATOM 1809 C CA . ASN A 1 268 ? 31.601 80.246 15.543 1.00 47.36 240 ASN A CA 1
ATOM 1810 C C . ASN A 1 268 ? 31.405 79.055 16.467 1.00 47.16 240 ASN A C 1
ATOM 1811 O O . ASN A 1 268 ? 32.351 78.359 16.834 1.00 47.62 240 ASN A O 1
ATOM 1816 N N . GLU A 1 269 ? 30.163 78.834 16.867 1.00 46.05 241 GLU A N 1
ATOM 1817 C CA . GLU A 1 269 ? 29.850 77.728 17.745 1.00 46.30 241 GLU A CA 1
ATOM 1818 C C . GLU A 1 269 ? 30.361 76.413 17.130 1.00 45.38 241 GLU A C 1
ATOM 1819 O O . GLU A 1 269 ? 30.687 76.345 15.941 1.00 44.07 241 GLU A O 1
ATOM 1825 N N . SER A 1 270 ? 30.427 75.376 17.952 1.00 43.18 242 SER A N 1
ATOM 1826 C CA . SER A 1 270 ? 30.908 74.075 17.509 1.00 41.37 242 SER A CA 1
ATOM 1827 C C . SER A 1 270 ? 29.805 73.297 16.841 1.00 38.78 242 SER A C 1
ATOM 1828 O O . SER A 1 270 ? 28.651 73.356 17.262 1.00 39.64 242 SER A O 1
ATOM 1831 N N . PRO A 1 271 ? 30.144 72.558 15.785 1.00 36.00 243 PRO A N 1
ATOM 1832 C CA . PRO A 1 271 ? 29.099 71.779 15.124 1.00 33.13 243 PRO A CA 1
ATOM 1833 C C . PRO A 1 271 ? 28.786 70.560 15.969 1.00 30.95 243 PRO A C 1
ATOM 1834 O O . PRO A 1 271 ? 29.486 70.271 16.950 1.00 30.23 243 PRO A O 1
ATOM 1838 N N . ALA A 1 272 ? 27.742 69.836 15.593 1.00 28.41 244 ALA A N 1
ATOM 1839 C CA . ALA A 1 272 ? 27.352 68.646 16.333 1.00 27.24 244 ALA A CA 1
ATOM 1840 C C . ALA A 1 272 ? 26.730 67.699 15.332 1.00 25.48 244 ALA A C 1
ATOM 1841 O O . ALA A 1 272 ? 26.530 68.087 14.195 1.00 27.21 244 ALA A O 1
ATOM 1843 N N . LEU A 1 273 ? 26.442 66.465 15.739 1.00 23.54 245 LEU A N 1
ATOM 1844 C CA . LEU A 1 273 ? 25.782 65.528 14.847 1.00 25.50 245 LEU A CA 1
ATOM 1845 C C . LEU A 1 273 ? 24.363 66.131 14.602 1.00 29.43 245 LEU A C 1
ATOM 1846 O O . LEU A 1 273 ? 23.729 66.614 15.537 1.00 26.80 245 LEU A O 1
ATOM 1851 N N . GLN A 1 274 ? 23.861 66.107 13.372 1.00 32.42 246 GLN A N 1
ATOM 1852 C CA . GLN A 1 274 ? 22.552 66.712 13.151 1.00 36.26 246 GLN A CA 1
ATOM 1853 C C . GLN A 1 274 ? 21.338 65.830 13.399 1.00 38.21 246 GLN A C 1
ATOM 1854 O O . GLN A 1 274 ? 20.272 66.343 13.690 1.00 40.61 246 GLN A O 1
ATOM 1860 N N . SER A 1 275 ? 21.490 64.514 13.324 1.00 39.65 247 SER A N 1
ATOM 1861 C CA . SER A 1 275 ? 20.354 63.636 13.552 1.00 41.06 247 SER A CA 1
ATOM 1862 C C . SER A 1 275 ? 20.188 63.283 15.028 1.00 43.16 247 SER A C 1
ATOM 1863 O O . SER A 1 275 ? 21.160 62.955 15.722 1.00 43.90 247 SER A O 1
ATOM 1866 N N . GLY A 1 276 ? 18.952 63.343 15.508 1.00 42.77 248 GLY A N 1
ATOM 1867 C CA . GLY A 1 276 ? 18.703 63.012 16.891 1.00 42.65 248 GLY A CA 1
ATOM 1868 C C . GLY A 1 276 ? 18.643 61.507 17.063 1.00 43.47 248 GLY A C 1
ATOM 1869 O O . GLY A 1 276 ? 18.524 61.042 18.184 1.00 44.51 248 GLY A O 1
ATOM 1870 N N . HIS A 1 277 ? 18.738 60.746 15.969 1.00 43.01 249 HIS A N 1
ATOM 1871 C CA . HIS A 1 277 ? 18.664 59.287 16.035 1.00 42.12 249 HIS A CA 1
ATOM 1872 C C . HIS A 1 277 ? 19.901 58.544 16.555 1.00 41.12 249 HIS A C 1
ATOM 1873 O O . HIS A 1 277 ? 19.811 57.370 16.928 1.00 40.12 249 HIS A O 1
ATOM 1880 N N . TRP A 1 278 ? 21.056 59.199 16.563 1.00 39.31 250 TRP A N 1
ATOM 1881 C CA . TRP A 1 278 ? 22.261 58.545 17.073 1.00 37.44 250 TRP A CA 1
ATOM 1882 C C . TRP A 1 278 ? 22.073 58.475 18.581 1.00 38.07 250 TRP A C 1
ATOM 1883 O O . TRP A 1 278 ? 21.427 59.351 19.144 1.00 39.20 250 TRP A O 1
ATOM 1894 N N . SER A 1 279 ? 22.633 57.451 19.226 1.00 37.04 251 SER A N 1
ATOM 1895 C CA . SER A 1 279 ? 22.525 57.303 20.674 1.00 35.04 251 SER A CA 1
ATOM 1896 C C . SER A 1 279 ? 23.170 58.488 21.387 1.00 35.29 251 SER A C 1
ATOM 1897 O O . SER A 1 279 ? 23.890 59.274 20.765 1.00 34.08 251 SER A O 1
ATOM 1900 N N . GLU A 1 280 ? 22.893 58.618 22.690 1.00 34.16 252 GLU A N 1
ATOM 1901 C CA . GLU A 1 280 ? 23.433 59.705 23.514 1.00 33.44 252 GLU A CA 1
ATOM 1902 C C . GLU A 1 280 ? 24.931 59.562 23.688 1.00 31.04 252 GLU A C 1
ATOM 1903 O O . GLU A 1 280 ? 25.654 60.553 23.741 1.00 30.50 252 GLU A O 1
ATOM 1909 N N . TYR A 1 281 ? 25.401 58.326 23.815 1.00 31.58 253 TYR A N 1
ATOM 1910 C CA . TYR A 1 281 ? 26.841 58.106 23.985 1.00 32.88 253 TYR A CA 1
ATOM 1911 C C . TYR A 1 281 ? 27.570 58.777 22.803 1.00 32.29 253 TYR A C 1
ATOM 1912 O O . TYR A 1 281 ? 28.465 59.601 22.987 1.00 31.53 253 TYR A O 1
ATOM 1921 N N . PHE A 1 282 ? 27.168 58.425 21.582 1.00 32.62 254 PHE A N 1
ATOM 1922 C CA . PHE A 1 282 ? 27.808 59.006 20.401 1.00 31.36 254 PHE A CA 1
ATOM 1923 C C . PHE A 1 282 ? 27.684 60.516 20.466 1.00 32.42 254 PHE A C 1
ATOM 1924 O O . PHE A 1 282 ? 28.691 61.250 20.370 1.00 31.17 254 PHE A O 1
ATOM 1932 N N . ARG A 1 283 ? 26.449 60.995 20.670 1.00 33.67 255 ARG A N 1
ATOM 1933 C CA . ARG A 1 283 ? 26.235 62.436 20.716 1.00 32.30 255 ARG A CA 1
ATOM 1934 C C . ARG A 1 283 ? 27.171 63.099 21.701 1.00 30.68 255 ARG A C 1
ATOM 1935 O O . ARG A 1 283 ? 27.778 64.130 21.379 1.00 29.35 255 ARG A O 1
ATOM 1943 N N . ASN A 1 284 ? 27.288 62.526 22.906 1.00 29.89 256 ASN A N 1
ATOM 1944 C CA . ASN A 1 284 ? 28.171 63.117 23.917 1.00 30.69 256 ASN A CA 1
ATOM 1945 C C . ASN A 1 284 ? 29.632 62.978 23.533 1.00 27.70 256 ASN A C 1
ATOM 1946 O O . ASN A 1 284 ? 30.427 63.909 23.732 1.00 27.26 256 ASN A O 1
ATOM 1951 N N . PHE A 1 285 ? 29.990 61.815 22.995 1.00 27.51 257 PHE A N 1
ATOM 1952 C CA . PHE A 1 285 ? 31.376 61.627 22.552 1.00 26.43 257 PHE A CA 1
ATOM 1953 C C . PHE A 1 285 ? 31.757 62.782 21.619 1.00 24.46 257 PHE A C 1
ATOM 1954 O O . PHE A 1 285 ? 32.745 63.489 21.829 1.00 23.20 257 PHE A O 1
ATOM 1962 N N . VAL A 1 286 ? 30.957 62.980 20.570 1.00 25.49 258 VAL A N 1
ATOM 1963 C CA . VAL A 1 286 ? 31.248 64.064 19.623 1.00 24.70 258 VAL A CA 1
ATOM 1964 C C . VAL A 1 286 ? 31.263 65.450 20.270 1.00 24.32 258 VAL A C 1
ATOM 1965 O O . VAL A 1 286 ? 32.151 66.258 20.001 1.00 25.67 258 VAL A O 1
ATOM 1969 N N . ASP A 1 287 ? 30.284 65.757 21.118 1.00 24.60 259 ASP A N 1
ATOM 1970 C CA . ASP A 1 287 ? 30.279 67.101 21.719 1.00 25.32 259 ASP A CA 1
ATOM 1971 C C . ASP A 1 287 ? 31.460 67.298 22.645 1.00 25.22 259 ASP A C 1
ATOM 1972 O O . ASP A 1 287 ? 31.976 68.422 22.805 1.00 25.18 259 ASP A O 1
ATOM 1977 N N . SER A 1 288 ? 31.926 66.203 23.240 1.00 25.21 260 SER A N 1
ATOM 1978 C CA . SER A 1 288 ? 33.095 66.326 24.093 1.00 27.70 260 SER A CA 1
ATOM 1979 C C . SER A 1 288 ? 34.316 66.656 23.226 1.00 27.07 260 SER A C 1
ATOM 1980 O O . SER A 1 288 ? 35.112 67.543 23.573 1.00 26.35 260 SER A O 1
ATOM 1983 N N . CYS A 1 289 ? 34.461 65.967 22.084 1.00 27.65 261 CYS A N 1
ATOM 1984 C CA . CYS A 1 289 ? 35.628 66.242 21.231 1.00 27.92 261 CYS A CA 1
ATOM 1985 C C . CYS A 1 289 ? 35.612 67.632 20.701 1.00 27.17 261 CYS A C 1
ATOM 1986 O O . CYS A 1 289 ? 36.672 68.258 20.493 1.00 24.86 261 CYS A O 1
ATOM 1989 N N . LEU A 1 290 ? 34.399 68.131 20.460 1.00 28.03 262 LEU A N 1
ATOM 1990 C CA . LEU A 1 290 ? 34.287 69.445 19.881 1.00 28.92 262 LEU A CA 1
ATOM 1991 C C . LEU A 1 290 ? 34.137 70.639 20.819 1.00 31.38 262 LEU A C 1
ATOM 1992 O O . LEU A 1 290 ? 33.604 71.683 20.437 1.00 31.59 262 LEU A O 1
ATOM 1997 N N . GLN A 1 291 ? 34.621 70.499 22.049 1.00 32.50 263 GLN A N 1
ATOM 1998 C CA . GLN A 1 291 ? 34.607 71.639 22.970 1.00 32.82 263 GLN A CA 1
ATOM 1999 C C . GLN A 1 291 ? 35.615 72.550 22.314 1.00 32.29 263 GLN A C 1
ATOM 2000 O O . GLN A 1 291 ? 36.700 72.119 21.947 1.00 33.97 263 GLN A O 1
ATOM 2006 N N . LYS A 1 292 ? 35.260 73.810 22.154 1.00 33.28 264 LYS A N 1
ATOM 2007 C CA . LYS A 1 292 ? 36.101 74.812 21.493 1.00 34.09 264 LYS A CA 1
ATOM 2008 C C . LYS A 1 292 ? 37.360 75.243 22.260 1.00 35.38 264 LYS A C 1
ATOM 2009 O O . LYS A 1 292 ? 38.419 75.468 21.660 1.00 36.05 264 LYS A O 1
ATOM 2015 N N . ILE A 1 293 ? 37.237 75.411 23.572 1.00 33.70 265 ILE A N 1
ATOM 2016 C CA . ILE A 1 293 ? 38.392 75.811 24.369 1.00 34.83 265 ILE A CA 1
ATOM 2017 C C . ILE A 1 293 ? 39.174 74.556 24.768 1.00 32.90 265 ILE A C 1
ATOM 2018 O O . ILE A 1 293 ? 38.632 73.676 25.405 1.00 32.66 265 ILE A O 1
ATOM 2023 N N . PRO A 1 294 ? 40.457 74.461 24.391 1.00 34.84 266 PRO A N 1
ATOM 2024 C CA . PRO A 1 294 ? 41.262 73.270 24.742 1.00 35.14 266 PRO A CA 1
ATOM 2025 C C . PRO A 1 294 ? 41.037 72.728 26.167 1.00 35.23 266 PRO A C 1
ATOM 2026 O O . PRO A 1 294 ? 40.859 71.523 26.380 1.00 34.42 266 PRO A O 1
ATOM 2030 N N . GLN A 1 295 ? 41.002 73.641 27.129 1.00 36.85 267 GLN A N 1
ATOM 2031 C CA . GLN A 1 295 ? 40.849 73.298 28.525 1.00 37.04 267 GLN A CA 1
ATOM 2032 C C . GLN A 1 295 ? 39.594 72.496 28.809 1.00 37.37 267 GLN A C 1
ATOM 2033 O O . GLN A 1 295 ? 39.583 71.673 29.720 1.00 37.22 267 GLN A O 1
ATOM 2039 N N . ASP A 1 296 ? 38.522 72.726 28.054 1.00 36.80 268 ASP A N 1
ATOM 2040 C CA . ASP A 1 296 ? 37.310 71.941 28.288 1.00 36.38 268 ASP A CA 1
ATOM 2041 C C . ASP A 1 296 ? 37.365 70.644 27.495 1.00 35.35 268 ASP A C 1
ATOM 2042 O O . ASP A 1 296 ? 36.644 69.701 27.799 1.00 35.81 268 ASP A O 1
ATOM 2047 N N . ARG A 1 297 ? 38.215 70.589 26.478 1.00 31.80 269 ARG A N 1
ATOM 2048 C CA . ARG A 1 297 ? 38.293 69.373 25.665 1.00 29.70 269 ARG A CA 1
ATOM 2049 C C . ARG A 1 297 ? 39.091 68.262 26.362 1.00 28.70 269 ARG A C 1
ATOM 2050 O O . ARG A 1 297 ? 40.159 68.496 26.912 1.00 29.73 269 ARG A O 1
ATOM 2058 N N . PRO A 1 298 ? 38.548 67.048 26.402 1.00 27.26 270 PRO A N 1
ATOM 2059 C CA . PRO A 1 298 ? 39.323 65.996 27.063 1.00 28.20 270 PRO A CA 1
ATOM 2060 C C . PRO A 1 298 ? 40.522 65.524 26.215 1.00 29.16 270 PRO A C 1
ATOM 2061 O O . PRO A 1 298 ? 40.551 65.743 24.989 1.00 26.95 270 PRO A O 1
ATOM 2065 N N . THR A 1 299 ? 41.499 64.882 26.872 1.00 28.46 271 THR A N 1
ATOM 2066 C CA . THR A 1 299 ? 42.695 64.332 26.174 1.00 27.22 271 THR A CA 1
ATOM 2067 C C . THR A 1 299 ? 42.261 63.024 25.519 1.00 24.62 271 THR A C 1
ATOM 2068 O O . THR A 1 299 ? 41.232 62.452 25.901 1.00 25.04 271 THR A O 1
ATOM 2072 N N . SER A 1 300 ? 43.033 62.522 24.553 1.00 25.30 272 SER A N 1
ATOM 2073 C CA . SER A 1 300 ? 42.674 61.227 23.943 1.00 24.70 272 SER A CA 1
ATOM 2074 C C . SER A 1 300 ? 42.716 60.133 25.000 1.00 25.14 272 SER A C 1
ATOM 2075 O O . SER A 1 300 ? 41.907 59.199 24.990 1.00 26.83 272 SER A O 1
ATOM 2078 N N . GLU A 1 301 ? 43.654 60.224 25.933 1.00 27.24 273 GLU A N 1
ATOM 2079 C CA . GLU A 1 301 ? 43.693 59.196 26.969 1.00 28.60 273 GLU A CA 1
ATOM 2080 C C . GLU A 1 301 ? 42.386 59.157 27.759 1.00 27.37 273 GLU A C 1
ATOM 2081 O O . GLU A 1 301 ? 41.838 58.089 28.030 1.00 28.39 273 GLU A O 1
ATOM 2087 N N . VAL A 1 302 ? 41.862 60.317 28.129 1.00 28.99 274 VAL A N 1
ATOM 2088 C CA . VAL A 1 302 ? 40.588 60.326 28.871 1.00 29.84 274 VAL A CA 1
ATOM 2089 C C . VAL A 1 302 ? 39.441 59.734 28.034 1.00 28.73 274 VAL A C 1
ATOM 2090 O O . VAL A 1 302 ? 38.614 58.973 28.530 1.00 28.19 274 VAL A O 1
ATOM 2094 N N . LEU A 1 303 ? 39.422 60.039 26.738 1.00 30.09 275 LEU A N 1
ATOM 2095 C CA . LEU A 1 303 ? 38.370 59.510 25.861 1.00 27.73 275 LEU A CA 1
ATOM 2096 C C . LEU A 1 303 ? 38.372 57.980 25.722 1.00 28.48 275 LEU A C 1
ATOM 2097 O O . LEU A 1 303 ? 37.344 57.374 25.387 1.00 26.28 275 LEU A O 1
ATOM 2102 N N . LEU A 1 304 ? 39.515 57.347 25.998 1.00 28.53 276 LEU A N 1
ATOM 2103 C CA . LEU A 1 304 ? 39.603 55.891 25.895 1.00 29.87 276 LEU A CA 1
ATOM 2104 C C . LEU A 1 304 ? 38.676 55.214 26.876 1.00 31.33 276 LEU A C 1
ATOM 2105 O O . LEU A 1 304 ? 38.416 54.003 26.765 1.00 32.72 276 LEU A O 1
ATOM 2110 N N . LYS A 1 305 ? 38.192 55.981 27.851 1.00 31.31 277 LYS A N 1
ATOM 2111 C CA . LYS A 1 305 ? 37.251 55.443 28.840 1.00 34.01 277 LYS A CA 1
ATOM 2112 C C . LYS A 1 305 ? 35.804 55.901 28.576 1.00 33.94 277 LYS A C 1
ATOM 2113 O O . LYS A 1 305 ? 34.917 55.599 29.369 1.00 34.06 277 LYS A O 1
ATOM 2119 N N . HIS A 1 306 ? 35.569 56.632 27.481 1.00 33.71 278 HIS A N 1
ATOM 2120 C CA . HIS A 1 306 ? 34.228 57.132 27.178 1.00 32.28 278 HIS A CA 1
ATOM 2121 C C . HIS A 1 306 ? 33.246 56.011 26.872 1.00 33.14 278 HIS A C 1
ATOM 2122 O O . HIS A 1 306 ? 33.577 55.024 26.190 1.00 34.12 278 HIS A O 1
ATOM 2129 N N . ARG A 1 307 ? 32.031 56.143 27.380 1.00 32.02 279 ARG A N 1
ATOM 2130 C CA . ARG A 1 307 ? 31.014 55.119 27.157 1.00 34.22 279 ARG A CA 1
ATOM 2131 C C . ARG A 1 307 ? 30.763 54.715 25.681 1.00 33.46 279 ARG A C 1
ATOM 2132 O O . ARG A 1 307 ? 30.472 53.541 25.369 1.00 34.17 279 ARG A O 1
ATOM 2140 N N . PHE A 1 308 ? 30.860 55.673 24.770 1.00 32.43 280 PHE A N 1
ATOM 2141 C CA . PHE A 1 308 ? 30.627 55.377 23.340 1.00 31.30 280 PHE A CA 1
ATOM 2142 C C . PHE A 1 308 ? 31.587 54.294 22.866 1.00 30.63 280 PHE A C 1
ATOM 2143 O O . PHE A 1 308 ? 31.214 53.287 22.250 1.00 29.79 280 PHE A O 1
ATOM 2151 N N . VAL A 1 309 ? 32.840 54.534 23.180 1.00 30.80 281 VAL A N 1
ATOM 2152 C CA . VAL A 1 309 ? 33.936 53.658 22.822 1.00 33.81 281 VAL A CA 1
ATOM 2153 C C . VAL A 1 309 ? 33.993 52.328 23.602 1.00 36.01 281 VAL A C 1
ATOM 2154 O O . VAL A 1 309 ? 34.443 51.309 23.062 1.00 35.39 281 VAL A O 1
ATOM 2158 N N . LEU A 1 310 ? 33.523 52.337 24.855 1.00 36.34 282 LEU A N 1
ATOM 2159 C CA . LEU A 1 310 ? 33.525 51.140 25.692 1.00 37.40 282 LEU A CA 1
ATOM 2160 C C . LEU A 1 310 ? 32.284 50.265 25.522 1.00 39.44 282 LEU A C 1
ATOM 2161 O O . LEU A 1 310 ? 32.303 49.077 25.879 1.00 37.93 282 LEU A O 1
ATOM 2166 N N . ARG A 1 311 ? 31.201 50.825 24.987 1.00 40.12 283 ARG A N 1
ATOM 2167 C CA . ARG A 1 311 ? 30.004 49.999 24.804 1.00 42.34 283 ARG A CA 1
ATOM 2168 C C . ARG A 1 311 ? 30.379 48.753 23.991 1.00 43.72 283 ARG A C 1
ATOM 2169 O O . ARG A 1 311 ? 30.981 48.841 22.913 1.00 41.33 283 ARG A O 1
ATOM 2177 N N . GLU A 1 312 ? 30.026 47.593 24.531 1.00 44.91 284 GLU A N 1
ATOM 2178 C CA . GLU A 1 312 ? 30.324 46.325 23.892 1.00 47.15 284 GLU A CA 1
ATOM 2179 C C . GLU A 1 312 ? 29.743 46.231 22.485 1.00 46.86 284 GLU A C 1
ATOM 2180 O O . GLU A 1 312 ? 28.611 46.636 22.236 1.00 46.83 284 GLU A O 1
ATOM 2186 N N . ARG A 1 313 ? 30.531 45.693 21.566 1.00 46.37 285 ARG A N 1
ATOM 2187 C CA . ARG A 1 313 ? 30.082 45.528 20.195 1.00 47.09 285 ARG A CA 1
ATOM 2188 C C . ARG A 1 313 ? 30.582 44.181 19.680 1.00 47.35 285 ARG A C 1
ATOM 2189 O O . ARG A 1 313 ? 31.526 43.616 20.234 1.00 47.76 285 ARG A O 1
ATOM 2197 N N . PRO A 1 314 ? 29.941 43.636 18.634 1.00 47.75 286 PRO A N 1
ATOM 2198 C CA . PRO A 1 314 ? 30.375 42.345 18.085 1.00 48.63 286 PRO A CA 1
ATOM 2199 C C . PRO A 1 314 ? 31.868 42.386 17.784 1.00 49.05 286 PRO A C 1
ATOM 2200 O O . PRO A 1 314 ? 32.402 43.410 17.382 1.00 49.45 286 PRO A O 1
ATOM 2204 N N . PRO A 1 315 ? 32.563 41.264 17.970 1.00 49.85 287 PRO A N 1
ATOM 2205 C CA . PRO A 1 315 ? 34.003 41.275 17.691 1.00 49.53 287 PRO A CA 1
ATOM 2206 C C . PRO A 1 315 ? 34.347 41.315 16.194 1.00 47.76 287 PRO A C 1
ATOM 2207 O O . PRO A 1 315 ? 35.484 41.604 15.821 1.00 46.88 287 PRO A O 1
ATOM 2211 N N . THR A 1 316 ? 33.355 41.031 15.353 1.00 46.53 288 THR A N 1
ATOM 2212 C CA . THR A 1 316 ? 33.529 41.015 13.904 1.00 46.29 288 THR A CA 1
ATOM 2213 C C . THR A 1 316 ? 33.145 42.312 13.158 1.00 44.48 288 THR A C 1
ATOM 2214 O O . THR A 1 316 ? 33.073 42.309 11.933 1.00 45.21 288 THR A O 1
ATOM 2218 N N . VAL A 1 317 ? 32.900 43.410 13.872 1.00 42.88 289 VAL A N 1
ATOM 2219 C CA . VAL A 1 317 ? 32.487 44.653 13.214 1.00 40.06 289 VAL A CA 1
ATOM 2220 C C . VAL A 1 317 ? 33.328 45.125 12.018 1.00 37.88 289 VAL A C 1
ATOM 2221 O O . VAL A 1 317 ? 32.794 45.307 10.917 1.00 34.70 289 VAL A O 1
ATOM 2225 N N . ILE A 1 318 ? 34.625 45.341 12.246 1.00 36.19 290 ILE A N 1
ATOM 2226 C CA . ILE A 1 318 ? 35.531 45.815 11.198 1.00 35.88 290 ILE A CA 1
ATOM 2227 C C . ILE A 1 318 ? 35.609 44.800 10.060 1.00 36.05 290 ILE A C 1
ATOM 2228 O O . ILE A 1 318 ? 35.446 45.134 8.885 1.00 33.57 290 ILE A O 1
ATOM 2233 N N . MET A 1 319 ? 35.838 43.551 10.427 1.00 36.61 291 MET A N 1
ATOM 2234 C CA . MET A 1 319 ? 35.908 42.460 9.458 1.00 38.64 291 MET A CA 1
ATOM 2235 C C . MET A 1 319 ? 34.647 42.478 8.573 1.00 37.22 291 MET A C 1
ATOM 2236 O O . MET A 1 319 ? 34.728 42.475 7.338 1.00 35.98 291 MET A O 1
ATOM 2241 N N . ASP A 1 320 ? 33.477 42.496 9.210 1.00 35.66 292 ASP A N 1
ATOM 2242 C CA . ASP A 1 320 ? 32.227 42.515 8.457 1.00 35.41 292 ASP A CA 1
ATOM 2243 C C . ASP A 1 320 ? 32.091 43.781 7.607 1.00 33.25 292 ASP A C 1
ATOM 2244 O O . ASP A 1 320 ? 31.627 43.718 6.470 1.00 31.08 292 ASP A O 1
ATOM 2249 N N . LEU A 1 321 ? 32.501 44.920 8.162 1.00 31.41 293 LEU A N 1
ATOM 2250 C CA . LEU A 1 321 ? 32.467 46.174 7.428 1.00 31.60 293 LEU A CA 1
ATOM 2251 C C . LEU A 1 321 ? 33.313 46.037 6.147 1.00 30.69 293 LEU A C 1
ATOM 2252 O O . LEU A 1 321 ? 32.884 46.447 5.059 1.00 30.14 293 LEU A O 1
ATOM 2257 N N . ILE A 1 322 ? 34.495 45.429 6.269 1.00 30.85 294 ILE A N 1
ATOM 2258 C CA . ILE A 1 322 ? 35.378 45.233 5.110 1.00 30.83 294 ILE A CA 1
ATOM 2259 C C . ILE A 1 322 ? 34.758 44.263 4.100 1.00 31.92 294 ILE A C 1
ATOM 2260 O O . ILE A 1 322 ? 34.751 44.507 2.882 1.00 31.32 294 ILE A O 1
ATOM 2265 N N . GLN A 1 323 ? 34.219 43.164 4.603 1.00 33.37 295 GLN A N 1
ATOM 2266 C CA . GLN A 1 323 ? 33.585 42.185 3.728 1.00 34.12 295 GLN A CA 1
ATOM 2267 C C . GLN A 1 323 ? 32.401 42.777 2.961 1.00 33.87 295 GLN A C 1
ATOM 2268 O O . GLN A 1 323 ? 32.261 42.569 1.763 1.00 33.52 295 GLN A O 1
ATOM 2274 N N . ARG A 1 324 ? 31.536 43.523 3.638 1.00 33.19 296 ARG A N 1
ATOM 2275 C CA . ARG A 1 324 ? 30.399 44.081 2.931 1.00 32.41 296 ARG A CA 1
ATOM 2276 C C . ARG A 1 324 ? 30.849 45.148 1.929 1.00 32.66 296 ARG A C 1
ATOM 2277 O O . ARG A 1 324 ? 30.191 45.382 0.912 1.00 32.22 296 ARG A O 1
ATOM 2285 N N . THR A 1 325 ? 31.987 45.772 2.203 1.00 30.62 297 THR A N 1
ATOM 2286 C CA . THR A 1 325 ? 32.518 46.774 1.306 1.00 31.78 297 THR A CA 1
ATOM 2287 C C . THR A 1 325 ? 33.088 46.119 0.059 1.00 32.06 297 THR A C 1
ATOM 2288 O O . THR A 1 325 ? 32.859 46.585 -1.062 1.00 30.36 297 THR A O 1
ATOM 2292 N N . LYS A 1 326 ? 33.854 45.052 0.256 1.00 33.20 298 LYS A N 1
ATOM 2293 C CA . LYS A 1 326 ? 34.426 44.333 -0.878 1.00 35.24 298 LYS A CA 1
ATOM 2294 C C . LYS A 1 326 ? 33.284 43.836 -1.753 1.00 36.00 298 LYS A C 1
ATOM 2295 O O . LYS A 1 326 ? 33.335 43.950 -2.981 1.00 35.98 298 LYS A O 1
ATOM 2301 N N . ASP A 1 327 ? 32.239 43.312 -1.114 1.00 37.53 299 ASP A N 1
ATOM 2302 C CA . ASP A 1 327 ? 31.083 42.819 -1.860 1.00 40.10 299 ASP A CA 1
ATOM 2303 C C . ASP A 1 327 ? 30.407 43.931 -2.652 1.00 40.25 299 ASP A C 1
ATOM 2304 O O . ASP A 1 327 ? 30.047 43.735 -3.806 1.00 41.43 299 ASP A O 1
ATOM 2309 N N . ALA A 1 328 ? 30.236 45.099 -2.051 1.00 40.32 300 ALA A N 1
ATOM 2310 C CA . ALA A 1 328 ? 29.607 46.202 -2.777 1.00 40.62 300 ALA A CA 1
ATOM 2311 C C . ALA A 1 328 ? 30.452 46.611 -3.995 1.00 40.89 300 ALA A C 1
ATOM 2312 O O . ALA A 1 328 ? 29.919 46.850 -5.082 1.00 40.05 300 ALA A O 1
ATOM 2314 N N . VAL A 1 329 ? 31.770 46.687 -3.821 1.00 41.08 301 VAL A N 1
ATOM 2315 C CA . VAL A 1 329 ? 32.633 47.080 -4.930 1.00 41.48 301 VAL A CA 1
ATOM 2316 C C . VAL A 1 329 ? 32.536 46.111 -6.111 1.00 43.65 301 VAL A C 1
ATOM 2317 O O . VAL A 1 329 ? 32.573 46.531 -7.265 1.00 42.58 301 VAL A O 1
ATOM 2321 N N . ARG A 1 330 ? 32.407 44.820 -5.827 1.00 46.04 302 ARG A N 1
ATOM 2322 C CA . ARG A 1 330 ? 32.306 43.832 -6.895 1.00 50.01 302 ARG A CA 1
ATOM 2323 C C . ARG A 1 330 ? 31.068 44.059 -7.750 1.00 52.58 302 ARG A C 1
ATOM 2324 O O . ARG A 1 330 ? 31.049 43.708 -8.923 1.00 53.19 302 ARG A O 1
ATOM 2332 N N . GLU A 1 331 ? 30.028 44.632 -7.160 1.00 55.45 303 GLU A N 1
ATOM 2333 C CA . GLU A 1 331 ? 28.799 44.873 -7.897 1.00 57.94 303 GLU A CA 1
ATOM 2334 C C . GLU A 1 331 ? 28.793 46.201 -8.644 1.00 58.12 303 GLU A C 1
ATOM 2335 O O . GLU A 1 331 ? 27.909 46.428 -9.460 1.00 59.16 303 GLU A O 1
ATOM 2341 N N . LEU A 1 332 ? 29.759 47.076 -8.375 1.00 57.28 304 LEU A N 1
ATOM 2342 C CA . LEU A 1 332 ? 29.787 48.377 -9.041 1.00 57.63 304 LEU A CA 1
ATOM 2343 C C . LEU A 1 332 ? 29.716 48.275 -10.554 1.00 58.79 304 LEU A C 1
ATOM 2344 O O . LEU A 1 332 ? 30.327 47.392 -11.154 1.00 59.85 304 LEU A O 1
ATOM 2349 N N . ASP A 1 333 ? 28.969 49.182 -11.178 1.00 58.99 305 ASP A N 1
ATOM 2350 C CA . ASP A 1 333 ? 28.831 49.141 -12.631 1.00 59.44 305 ASP A CA 1
ATOM 2351 C C . ASP A 1 333 ? 30.058 49.645 -13.369 1.00 58.00 305 ASP A C 1
ATOM 2352 O O . ASP A 1 333 ? 30.567 50.726 -13.060 1.00 56.49 305 ASP A O 1
ATOM 2357 N N . ASN A 1 334 ? 30.505 48.853 -14.350 1.00 57.24 306 ASN A N 1
ATOM 2358 C CA . ASN A 1 334 ? 31.676 49.183 -15.171 1.00 57.11 306 ASN A CA 1
ATOM 2359 C C . ASN A 1 334 ? 32.906 49.216 -14.247 1.00 55.45 306 ASN A C 1
ATOM 2360 O O . ASN A 1 334 ? 33.713 50.148 -14.319 1.00 54.11 306 ASN A O 1
ATOM 2365 N N . LEU A 1 335 ? 33.041 48.191 -13.398 1.00 54.03 307 LEU A N 1
ATOM 2366 C CA . LEU A 1 335 ? 34.136 48.116 -12.420 1.00 53.35 307 LEU A CA 1
ATOM 2367 C C . LEU A 1 335 ? 35.526 48.467 -12.920 1.00 52.48 307 LEU A C 1
ATOM 2368 O O . LEU A 1 335 ? 36.258 49.180 -12.237 1.00 51.72 307 LEU A O 1
ATOM 2373 N N . GLN A 1 336 ? 35.890 47.985 -14.102 1.00 51.96 308 GLN A N 1
ATOM 2374 C CA . GLN A 1 336 ? 37.217 48.273 -14.636 1.00 52.77 308 GLN A CA 1
ATOM 2375 C C . GLN A 1 336 ? 37.504 49.766 -14.679 1.00 52.01 308 GLN A C 1
ATOM 2376 O O . GLN A 1 336 ? 38.660 50.176 -14.638 1.00 50.54 308 GLN A O 1
ATOM 2382 N N . TYR A 1 337 ? 36.448 50.575 -14.760 1.00 51.79 309 TYR A N 1
ATOM 2383 C CA . TYR A 1 337 ? 36.603 52.027 -14.810 1.00 51.50 309 TYR A CA 1
ATOM 2384 C C . TYR A 1 337 ? 36.257 52.775 -13.515 1.00 51.00 309 TYR A C 1
ATOM 2385 O O . TYR A 1 337 ? 36.352 54.010 -13.467 1.00 52.47 309 TYR A O 1
ATOM 2394 N N . ARG A 1 338 ? 35.881 52.041 -12.468 1.00 49.22 310 ARG A N 1
ATOM 2395 C CA . ARG A 1 338 ? 35.535 52.652 -11.180 1.00 46.76 310 ARG A CA 1
ATOM 2396 C C . ARG A 1 338 ? 36.778 52.709 -10.296 1.00 46.03 310 ARG A C 1
ATOM 2397 O O . ARG A 1 338 ? 37.399 51.676 -10.041 1.00 44.58 310 ARG A O 1
ATOM 2405 N N . LYS A 1 339 ? 37.129 53.903 -9.820 1.00 43.84 311 LYS A N 1
ATOM 2406 C CA . LYS A 1 339 ? 38.306 54.066 -8.967 1.00 42.67 311 LYS A CA 1
ATOM 2407 C C . LYS A 1 339 ? 38.302 53.225 -7.686 1.00 39.78 311 LYS A C 1
ATOM 2408 O O . LYS A 1 339 ? 39.363 52.793 -7.218 1.00 39.44 311 LYS A O 1
ATOM 2414 N N . MET A 1 340 ? 37.128 52.976 -7.118 1.00 35.18 312 MET A N 1
ATOM 2415 C CA . MET A 1 340 ? 37.080 52.178 -5.892 1.00 33.32 312 MET A CA 1
ATOM 2416 C C . MET A 1 340 ? 37.405 50.695 -6.104 1.00 31.92 312 MET A C 1
ATOM 2417 O O . MET A 1 340 ? 37.368 49.894 -5.156 1.00 29.79 312 MET A O 1
ATOM 2422 N N . LYS A 1 341 ? 37.750 50.326 -7.340 1.00 30.64 313 LYS A N 1
ATOM 2423 C CA . LYS A 1 341 ? 38.110 48.926 -7.621 1.00 31.37 313 LYS A CA 1
ATOM 2424 C C . LYS A 1 341 ? 39.439 48.594 -6.918 1.00 28.22 313 LYS A C 1
ATOM 2425 O O . LYS A 1 341 ? 39.736 47.440 -6.661 1.00 29.62 313 LYS A O 1
ATOM 2431 N N . LYS A 1 342 ? 40.201 49.625 -6.585 1.00 28.88 314 LYS A N 1
ATOM 2432 C CA . LYS A 1 342 ? 41.481 49.475 -5.883 1.00 29.13 314 LYS A CA 1
ATOM 2433 C C . LYS A 1 342 ? 41.297 48.626 -4.615 1.00 30.10 314 LYS A C 1
ATOM 2434 O O . LYS A 1 342 ? 42.228 47.927 -4.187 1.00 28.89 314 LYS A O 1
ATOM 2440 N N . ILE A 1 343 ? 40.100 48.679 -4.024 1.00 28.67 315 ILE A N 1
ATOM 2441 C CA . ILE A 1 343 ? 39.806 47.900 -2.826 1.00 29.99 315 ILE A CA 1
ATOM 2442 C C . ILE A 1 343 ? 40.037 46.397 -3.064 1.00 30.99 315 ILE A C 1
ATOM 2443 O O . ILE A 1 343 ? 40.303 45.646 -2.108 1.00 28.33 315 ILE A O 1
ATOM 2448 N N . LEU A 1 344 ? 39.901 45.961 -4.321 1.00 29.82 316 LEU A N 1
ATOM 2449 C CA . LEU A 1 344 ? 40.086 44.550 -4.662 1.00 30.43 316 LEU A CA 1
ATOM 2450 C C . LEU A 1 344 ? 41.403 44.280 -5.446 1.00 29.62 316 LEU A C 1
ATOM 2451 O O . LEU A 1 344 ? 41.563 43.246 -6.103 1.00 27.29 316 LEU A O 1
ATOM 2456 N N . PHE A 1 345 ? 42.337 45.217 -5.382 1.00 28.26 317 PHE A N 1
ATOM 2457 C CA . PHE A 1 345 ? 43.614 45.042 -6.062 1.00 29.48 317 PHE A CA 1
ATOM 2458 C C . PHE A 1 345 ? 44.339 43.755 -5.678 1.00 30.57 317 PHE A C 1
ATOM 2459 O O . PHE A 1 345 ? 44.944 43.110 -6.520 1.00 31.21 317 PHE A O 1
ATOM 2467 N N . GLN A 1 346 ? 44.262 43.379 -4.414 1.00 30.63 318 GLN A N 1
ATOM 2468 C CA . GLN A 1 346 ? 44.956 42.190 -3.950 1.00 33.33 318 GLN A CA 1
ATOM 2469 C C . GLN A 1 346 ? 44.431 40.924 -4.609 1.00 33.62 318 GLN A C 1
ATOM 2470 O O . GLN A 1 346 ? 45.041 39.873 -4.502 1.00 34.01 318 GLN A O 1
ATOM 2476 N N . GLU A 1 347 ? 43.300 41.027 -5.296 1.00 34.61 319 GLU A N 1
ATOM 2477 C CA . GLU A 1 347 ? 42.715 39.858 -5.938 1.00 36.59 319 GLU A CA 1
ATOM 2478 C C . GLU A 1 347 ? 43.091 39.802 -7.402 1.00 37.55 319 GLU A C 1
ATOM 2479 O O . GLU A 1 347 ? 42.778 38.832 -8.075 1.00 37.57 319 GLU A O 1
ATOM 2485 N N . ALA A 1 348 ? 43.764 40.842 -7.888 1.00 37.67 320 ALA A N 1
ATOM 2486 C CA . ALA A 1 348 ? 44.146 40.902 -9.285 1.00 39.31 320 ALA A CA 1
ATOM 2487 C C . ALA A 1 348 ? 45.667 40.900 -9.469 1.00 40.08 320 ALA A C 1
ATOM 2488 O O . ALA A 1 348 ? 46.390 40.863 -8.449 1.00 41.05 320 ALA A O 1
ATOM 2491 N N . ASP B 1 40 ? 33.199 91.469 -5.930 1.00 64.66 12 ASP B N 1
ATOM 2492 C CA . ASP B 1 40 ? 34.355 90.586 -5.606 1.00 64.09 12 ASP B CA 1
ATOM 2493 C C . ASP B 1 40 ? 34.271 89.971 -4.210 1.00 63.03 12 ASP B C 1
ATOM 2494 O O . ASP B 1 40 ? 34.375 88.757 -4.058 1.00 63.41 12 ASP B O 1
ATOM 2499 N N . PRO B 1 41 ? 34.084 90.808 -3.172 1.00 61.57 13 PRO B N 1
ATOM 2500 C CA . PRO B 1 41 ? 33.999 90.363 -1.779 1.00 60.02 13 PRO B CA 1
ATOM 2501 C C . PRO B 1 41 ? 33.107 89.153 -1.528 1.00 59.15 13 PRO B C 1
ATOM 2502 O O . PRO B 1 41 ? 33.593 88.059 -1.199 1.00 57.99 13 PRO B O 1
ATOM 2506 N N . ASP B 1 42 ? 31.800 89.358 -1.672 1.00 56.79 14 ASP B N 1
ATOM 2507 C CA . ASP B 1 42 ? 30.843 88.291 -1.449 1.00 54.56 14 ASP B CA 1
ATOM 2508 C C . ASP B 1 42 ? 31.167 87.080 -2.311 1.00 52.09 14 ASP B C 1
ATOM 2509 O O . ASP B 1 42 ? 30.922 85.951 -1.901 1.00 50.97 14 ASP B O 1
ATOM 2514 N N . VAL B 1 43 ? 31.732 87.305 -3.494 1.00 49.74 15 VAL B N 1
ATOM 2515 C CA . VAL B 1 43 ? 32.071 86.188 -4.376 1.00 48.97 15 VAL B CA 1
ATOM 2516 C C . VAL B 1 43 ? 33.181 85.313 -3.809 1.00 49.22 15 VAL B C 1
ATOM 2517 O O . VAL B 1 43 ? 33.069 84.084 -3.813 1.00 49.02 15 VAL B O 1
ATOM 2521 N N . ALA B 1 44 ? 34.257 85.942 -3.334 1.00 48.17 16 ALA B N 1
ATOM 2522 C CA . ALA B 1 44 ? 35.380 85.198 -2.772 1.00 46.91 16 ALA B CA 1
ATOM 2523 C C . ALA B 1 44 ? 34.998 84.565 -1.433 1.00 45.86 16 ALA B C 1
ATOM 2524 O O . ALA B 1 44 ? 35.596 83.585 -1.018 1.00 44.92 16 ALA B O 1
ATOM 2526 N N . GLU B 1 45 ? 34.000 85.123 -0.760 1.00 44.07 17 GLU B N 1
ATOM 2527 C CA . GLU B 1 45 ? 33.579 84.587 0.524 1.00 43.89 17 GLU B CA 1
ATOM 2528 C C . GLU B 1 45 ? 32.537 83.459 0.476 1.00 42.99 17 GLU B C 1
ATOM 2529 O O . GLU B 1 45 ? 32.515 82.591 1.350 1.00 41.88 17 GLU B O 1
ATOM 2535 N N . LEU B 1 46 ? 31.681 83.469 -0.539 1.00 40.59 18 LEU B N 1
ATOM 2536 C CA . LEU B 1 46 ? 30.608 82.489 -0.606 1.00 39.58 18 LEU B CA 1
ATOM 2537 C C . LEU B 1 46 ? 30.716 81.390 -1.641 1.00 38.51 18 LEU B C 1
ATOM 2538 O O . LEU B 1 46 ? 30.171 80.310 -1.446 1.00 37.51 18 LEU B O 1
ATOM 2543 N N . PHE B 1 47 ? 31.420 81.644 -2.731 1.00 37.20 19 PHE B N 1
ATOM 2544 C CA . PHE B 1 47 ? 31.502 80.650 -3.778 1.00 37.57 19 PHE B CA 1
ATOM 2545 C C . PHE B 1 47 ? 32.810 79.873 -3.888 1.00 37.72 19 PHE B C 1
ATOM 2546 O O . PHE B 1 47 ? 33.844 80.298 -3.385 1.00 38.43 19 PHE B O 1
ATOM 2554 N N . PHE B 1 48 ? 32.722 78.726 -4.554 1.00 36.21 20 PHE B N 1
ATOM 2555 C CA . PHE B 1 48 ? 33.843 77.879 -4.858 1.00 37.99 20 PHE B CA 1
ATOM 2556 C C . PHE B 1 48 ? 34.336 78.443 -6.203 1.00 40.24 20 PHE B C 1
ATOM 2557 O O . PHE B 1 48 ? 33.575 79.091 -6.931 1.00 39.07 20 PHE B O 1
ATOM 2565 N N . LYS B 1 49 ? 35.590 78.176 -6.539 1.00 41.20 21 LYS B N 1
ATOM 2566 C CA . LYS B 1 49 ? 36.181 78.694 -7.771 1.00 43.45 21 LYS B CA 1
ATOM 2567 C C . LYS B 1 49 ? 35.956 77.849 -9.017 1.00 42.37 21 LYS B C 1
ATOM 2568 O O . LYS B 1 49 ? 36.168 78.319 -10.135 1.00 43.10 21 LYS B O 1
ATOM 2574 N N . ASP B 1 50 ? 35.537 76.605 -8.846 1.00 41.10 22 ASP B N 1
ATOM 2575 C CA . ASP B 1 50 ? 35.370 75.738 -10.003 1.00 40.54 22 ASP B CA 1
ATOM 2576 C C . ASP B 1 50 ? 34.363 76.202 -11.035 1.00 40.45 22 ASP B C 1
ATOM 2577 O O . ASP B 1 50 ? 33.461 77.005 -10.747 1.00 39.41 22 ASP B O 1
ATOM 2582 N N . ASP B 1 51 ? 34.540 75.667 -12.241 1.00 38.83 23 ASP B N 1
ATOM 2583 C CA . ASP B 1 51 ? 33.674 75.921 -13.371 1.00 38.42 23 ASP B CA 1
ATOM 2584 C C . ASP B 1 51 ? 32.592 74.839 -13.250 1.00 37.00 23 ASP B C 1
ATOM 2585 O O . ASP B 1 51 ? 32.852 73.669 -13.500 1.00 34.97 23 ASP B O 1
ATOM 2590 N N . PRO B 1 52 ? 31.353 75.220 -12.898 1.00 36.53 24 PRO B N 1
ATOM 2591 C CA . PRO B 1 52 ? 30.326 74.180 -12.779 1.00 36.16 24 PRO B CA 1
ATOM 2592 C C . PRO B 1 52 ? 30.137 73.305 -14.008 1.00 37.10 24 PRO B C 1
ATOM 2593 O O . PRO B 1 52 ? 29.824 72.126 -13.887 1.00 35.58 24 PRO B O 1
ATOM 2597 N N . GLU B 1 53 ? 30.342 73.866 -15.194 1.00 38.10 25 GLU B N 1
ATOM 2598 C CA . GLU B 1 53 ? 30.158 73.086 -16.404 1.00 40.61 25 GLU B CA 1
ATOM 2599 C C . GLU B 1 53 ? 31.058 71.875 -16.472 1.00 40.85 25 GLU B C 1
ATOM 2600 O O . GLU B 1 53 ? 30.793 70.943 -17.225 1.00 40.19 25 GLU B O 1
ATOM 2606 N N . LYS B 1 54 ? 32.120 71.876 -15.672 1.00 41.78 26 LYS B N 1
ATOM 2607 C CA . LYS B 1 54 ? 33.053 70.752 -15.639 1.00 42.00 26 LYS B CA 1
ATOM 2608 C C . LYS B 1 54 ? 32.675 69.758 -14.532 1.00 40.60 26 LYS B C 1
ATOM 2609 O O . LYS B 1 54 ? 33.042 68.586 -14.583 1.00 41.28 26 LYS B O 1
ATOM 2615 N N . LEU B 1 55 ? 31.929 70.221 -13.539 1.00 36.60 27 LEU B N 1
ATOM 2616 C CA . LEU B 1 55 ? 31.552 69.351 -12.435 1.00 34.67 27 LEU B CA 1
ATOM 2617 C C . LEU B 1 55 ? 30.287 68.515 -12.603 1.00 33.27 27 LEU B C 1
ATOM 2618 O O . LEU B 1 55 ? 30.222 67.355 -12.159 1.00 34.04 27 LEU B O 1
ATOM 2623 N N . PHE B 1 56 ? 29.295 69.088 -13.272 1.00 31.02 28 PHE B N 1
ATOM 2624 C CA . PHE B 1 56 ? 28.006 68.425 -13.398 1.00 29.82 28 PHE B CA 1
ATOM 2625 C C . PHE B 1 56 ? 27.519 68.176 -14.802 1.00 30.04 28 PHE B C 1
ATOM 2626 O O . PHE B 1 56 ? 27.780 68.970 -15.700 1.00 30.81 28 PHE B O 1
ATOM 2634 N N . SER B 1 57 ? 26.810 67.075 -14.994 1.00 27.78 29 SER B N 1
ATOM 2635 C CA . SER B 1 57 ? 26.269 66.780 -16.302 1.00 29.01 29 SER B CA 1
ATOM 2636 C C . SER B 1 57 ? 24.835 66.227 -16.225 1.00 27.12 29 SER B C 1
ATOM 2637 O O . SER B 1 57 ? 24.266 66.037 -15.138 1.00 25.11 29 SER B O 1
ATOM 2640 N N . ASP B 1 58 ? 24.276 65.959 -17.397 1.00 25.31 30 ASP B N 1
ATOM 2641 C CA . ASP B 1 58 ? 22.926 65.423 -17.528 1.00 26.04 30 ASP B CA 1
ATOM 2642 C C . ASP B 1 58 ? 21.938 66.343 -16.792 1.00 24.23 30 ASP B C 1
ATOM 2643 O O . ASP B 1 58 ? 21.091 65.874 -16.060 1.00 26.97 30 ASP B O 1
ATOM 2648 N N . LEU B 1 59 ? 22.072 67.650 -16.963 1.00 23.66 31 LEU B N 1
ATOM 2649 C CA . LEU B 1 59 ? 21.146 68.583 -16.325 1.00 25.54 31 LEU B CA 1
ATOM 2650 C C . LEU B 1 59 ? 19.780 68.361 -16.972 1.00 26.99 31 LEU B C 1
ATOM 2651 O O . LEU B 1 59 ? 19.671 68.256 -18.215 1.00 27.37 31 LEU B O 1
ATOM 2656 N N . ARG B 1 60 ? 18.748 68.259 -16.137 1.00 25.23 32 ARG B N 1
ATOM 2657 C CA . ARG B 1 60 ? 17.367 68.067 -16.609 1.00 24.77 32 ARG B CA 1
ATOM 2658 C C . ARG B 1 60 ? 16.468 68.917 -15.678 1.00 26.31 32 ARG B C 1
ATOM 2659 O O . ARG B 1 60 ? 16.514 68.773 -14.439 1.00 24.37 32 ARG B O 1
ATOM 2667 N N . GLU B 1 61 ? 15.702 69.826 -16.271 1.00 25.92 33 GLU B N 1
ATOM 2668 C CA . GLU B 1 61 ? 14.831 70.708 -15.503 1.00 29.35 33 GLU B CA 1
ATOM 2669 C C . GLU B 1 61 ? 13.805 69.893 -14.722 1.00 28.97 33 GLU B C 1
ATOM 2670 O O . GLU B 1 61 ? 13.210 68.946 -15.250 1.00 26.63 33 GLU B O 1
ATOM 2676 N N . ILE B 1 62 ? 13.658 70.217 -13.442 1.00 30.12 34 ILE B N 1
ATOM 2677 C CA . ILE B 1 62 ? 12.675 69.537 -12.592 1.00 33.38 34 ILE B CA 1
ATOM 2678 C C . ILE B 1 62 ? 11.813 70.582 -11.897 1.00 36.31 34 ILE B C 1
ATOM 2679 O O . ILE B 1 62 ? 10.890 70.246 -11.140 1.00 39.36 34 ILE B O 1
ATOM 2684 N N . GLY B 1 63 ? 12.121 71.844 -12.153 1.00 37.69 35 GLY B N 1
ATOM 2685 C CA . GLY B 1 63 ? 11.367 72.929 -11.552 1.00 42.76 35 GLY B CA 1
ATOM 2686 C C . GLY B 1 63 ? 11.812 74.263 -12.115 1.00 46.87 35 GLY B C 1
ATOM 2687 O O . GLY B 1 63 ? 12.964 74.427 -12.490 1.00 42.79 35 GLY B O 1
ATOM 2688 N N . HIS B 1 64 ? 10.897 75.222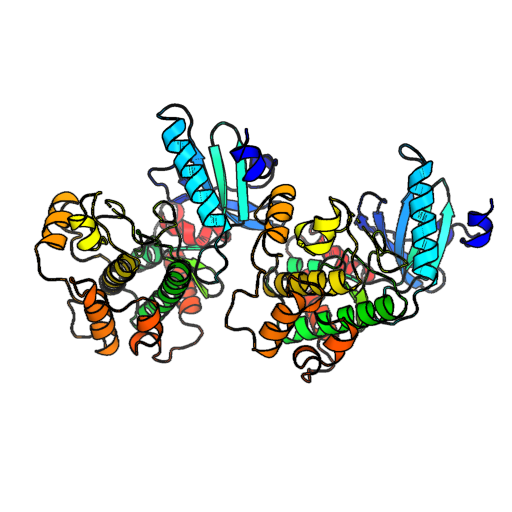 -12.204 1.00 52.52 36 HIS B N 1
ATOM 2689 C CA . HIS B 1 64 ? 11.270 76.523 -12.734 1.00 58.14 36 HIS B CA 1
ATOM 2690 C C . HIS B 1 64 ? 11.112 77.525 -11.611 1.00 60.05 36 HIS B C 1
ATOM 2691 O O . HIS B 1 64 ? 11.543 77.266 -10.488 1.00 61.35 36 HIS B O 1
ATOM 2698 N N . GLY B 1 65 ? 10.492 78.662 -11.900 1.00 61.82 37 GLY B N 1
ATOM 2699 C CA . GLY B 1 65 ? 10.302 79.669 -10.868 1.00 63.67 37 GLY B CA 1
ATOM 2700 C C . GLY B 1 65 ? 10.859 81.032 -11.236 1.00 65.28 37 GLY B C 1
ATOM 2701 O O . GLY B 1 65 ? 11.730 81.157 -12.105 1.00 65.26 37 GLY B O 1
ATOM 2702 N N . SER B 1 66 ? 10.345 82.058 -10.566 1.00 66.79 38 SER B N 1
ATOM 2703 C CA . SER B 1 66 ? 10.759 83.438 -10.801 1.00 68.27 38 SER B CA 1
ATOM 2704 C C . SER B 1 66 ? 12.274 83.551 -11.038 1.00 68.23 38 SER B C 1
ATOM 2705 O O . SER B 1 66 ? 12.731 83.883 -12.137 1.00 69.49 38 SER B O 1
ATOM 2708 N N . PHE B 1 67 ? 13.027 83.260 -9.984 1.00 66.90 39 PHE B N 1
ATOM 2709 C CA . PHE B 1 67 ? 14.489 83.289 -9.931 1.00 65.00 39 PHE B CA 1
ATOM 2710 C C . PHE B 1 67 ? 15.260 82.697 -11.114 1.00 62.78 39 PHE B C 1
ATOM 2711 O O . PHE B 1 67 ? 16.282 83.248 -11.538 1.00 63.80 39 PHE B O 1
ATOM 2719 N N . GLY B 1 68 ? 14.795 81.554 -11.608 1.00 58.98 40 GLY B N 1
ATOM 2720 C CA . GLY B 1 68 ? 15.469 80.877 -12.703 1.00 54.03 40 GLY B CA 1
ATOM 2721 C C . GLY B 1 68 ? 14.932 79.464 -12.844 1.00 50.64 40 GLY B C 1
ATOM 2722 O O . GLY B 1 68 ? 13.811 79.287 -13.316 1.00 51.08 40 GLY B O 1
ATOM 2723 N N . ALA B 1 69 ? 15.706 78.460 -12.430 1.00 45.68 41 ALA B N 1
ATOM 2724 C CA . ALA B 1 69 ? 15.243 77.084 -12.534 1.00 38.74 41 ALA B CA 1
ATOM 2725 C C . ALA B 1 69 ? 16.053 76.093 -11.693 1.00 35.04 41 ALA B C 1
ATOM 2726 O O . ALA B 1 69 ? 17.177 76.372 -11.292 1.00 32.36 41 ALA B O 1
ATOM 2728 N N . VAL B 1 70 ? 15.458 74.942 -11.413 1.00 30.06 42 VAL B N 1
ATOM 2729 C CA . VAL B 1 70 ? 16.114 73.899 -10.646 1.00 28.53 42 VAL B CA 1
ATOM 2730 C C . VAL B 1 70 ? 16.256 72.676 -11.547 1.00 27.96 42 VAL B C 1
ATOM 2731 O O . VAL B 1 70 ? 15.329 72.313 -12.295 1.00 26.45 42 VAL B O 1
ATOM 2735 N N . TYR B 1 71 ? 17.426 72.051 -11.463 1.00 24.25 43 TYR B N 1
ATOM 2736 C CA . TYR B 1 71 ? 17.768 70.891 -12.283 1.00 23.54 43 TYR B CA 1
ATOM 2737 C C . TYR B 1 71 ? 18.234 69.649 -11.566 1.00 21.49 43 TYR B C 1
ATOM 2738 O O . TYR B 1 71 ? 18.892 69.729 -10.540 1.00 23.92 43 TYR B O 1
ATOM 2747 N N . PHE B 1 72 ? 17.896 68.511 -12.145 1.00 20.65 44 PHE B N 1
ATOM 2748 C CA . PHE B 1 72 ? 18.393 67.227 -11.712 1.00 22.39 44 PHE B CA 1
ATOM 2749 C C . PHE B 1 72 ? 19.785 67.287 -12.397 1.00 25.13 44 PHE B C 1
ATOM 2750 O O . PHE B 1 72 ? 19.930 67.906 -13.465 1.00 24.65 44 PHE B O 1
ATOM 2758 N N . ALA B 1 73 ? 20.814 66.721 -11.783 1.00 25.48 45 ALA B N 1
ATOM 2759 C CA . ALA B 1 73 ? 22.140 66.736 -12.406 1.00 27.18 45 ALA B CA 1
ATOM 2760 C C . ALA B 1 73 ? 22.993 65.642 -11.802 1.00 29.00 45 ALA B C 1
ATOM 2761 O O . ALA B 1 73 ? 22.613 65.051 -10.794 1.00 28.16 45 ALA B O 1
ATOM 2763 N N . ARG B 1 74 ? 24.121 65.346 -12.451 1.00 31.68 46 ARG B N 1
ATOM 2764 C CA . ARG B 1 74 ? 25.045 64.310 -11.983 1.00 32.50 46 ARG B CA 1
ATOM 2765 C C . ARG B 1 74 ? 26.398 64.944 -11.710 1.00 33.60 46 ARG B C 1
ATOM 2766 O O . ARG B 1 74 ? 26.914 65.710 -12.539 1.00 32.54 46 ARG B O 1
ATOM 2774 N N . ASP B 1 75 ? 26.926 64.658 -10.517 1.00 35.62 47 ASP B N 1
ATOM 2775 C CA . ASP B 1 75 ? 28.230 65.149 -10.048 1.00 37.92 47 ASP B CA 1
ATOM 2776 C C . ASP B 1 75 ? 29.269 64.163 -10.597 1.00 39.41 47 ASP B C 1
ATOM 2777 O O . ASP B 1 75 ? 29.386 63.024 -10.121 1.00 39.88 47 ASP B O 1
ATOM 2782 N N . VAL B 1 76 ? 30.009 64.596 -11.609 1.00 40.95 48 VAL B N 1
ATOM 2783 C CA . VAL B 1 76 ? 31.000 63.725 -12.239 1.00 43.42 48 VAL B CA 1
ATOM 2784 C C . VAL B 1 76 ? 32.130 63.331 -11.298 1.00 44.75 48 VAL B C 1
ATOM 2785 O O . VAL B 1 76 ? 32.801 62.331 -11.537 1.00 45.19 48 VAL B O 1
ATOM 2789 N N . ARG B 1 77 ? 32.339 64.104 -10.236 1.00 45.47 49 ARG B N 1
ATOM 2790 C CA . ARG B 1 77 ? 33.400 63.779 -9.287 1.00 47.15 49 ARG B CA 1
ATOM 2791 C C . ARG B 1 77 ? 33.146 62.493 -8.514 1.00 48.08 49 ARG B C 1
ATOM 2792 O O . ARG B 1 77 ? 34.079 61.917 -7.974 1.00 50.55 49 ARG B O 1
ATOM 2800 N N . ASN B 1 78 ? 31.903 62.022 -8.449 1.00 47.98 50 ASN B N 1
ATOM 2801 C CA . ASN B 1 78 ? 31.650 60.796 -7.707 1.00 46.35 50 ASN B CA 1
ATOM 2802 C C . ASN B 1 78 ? 30.452 60.008 -8.171 1.00 44.83 50 ASN B C 1
ATOM 2803 O O . ASN B 1 78 ? 29.968 59.135 -7.452 1.00 42.43 50 ASN B O 1
ATOM 2808 N N . SER B 1 79 ? 29.970 60.316 -9.369 1.00 44.12 51 SER B N 1
ATOM 2809 C CA . SER B 1 79 ? 28.821 59.606 -9.924 1.00 44.09 51 SER B CA 1
ATOM 2810 C C . SER B 1 79 ? 27.602 59.697 -9.003 1.00 41.81 51 SER B C 1
ATOM 2811 O O . SER B 1 79 ? 26.939 58.699 -8.755 1.00 40.07 51 SER B O 1
ATOM 2814 N N . GLU B 1 80 ? 27.330 60.891 -8.490 1.00 41.30 52 GLU B N 1
ATOM 2815 C CA . GLU B 1 80 ? 26.199 61.101 -7.591 1.00 41.05 52 GLU B CA 1
ATOM 2816 C C . GLU B 1 80 ? 25.186 62.098 -8.129 1.00 37.95 52 GLU B C 1
ATOM 2817 O O . GLU B 1 80 ? 25.548 63.136 -8.694 1.00 36.77 52 GLU B O 1
ATOM 2823 N N . VAL B 1 81 ? 23.911 61.787 -7.926 1.00 34.54 53 VAL B N 1
ATOM 28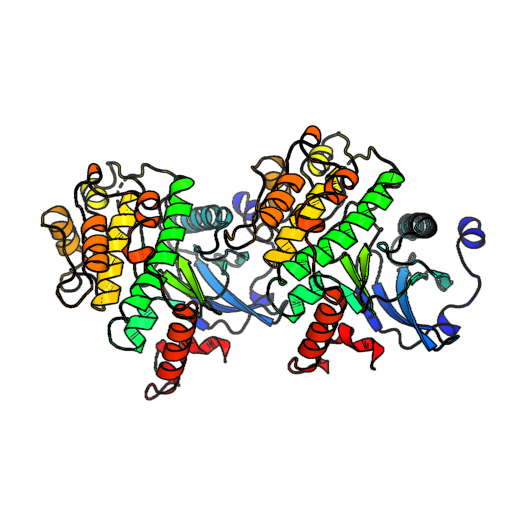24 C CA . VAL B 1 81 ? 22.848 62.675 -8.363 1.00 31.08 53 VAL B CA 1
ATOM 2825 C C . VAL B 1 81 ? 22.843 63.849 -7.403 1.00 28.74 53 VAL B C 1
ATOM 2826 O O . VAL B 1 81 ? 23.085 63.696 -6.200 1.00 28.15 53 VAL B O 1
ATOM 2830 N N . VAL B 1 82 ? 22.540 65.013 -7.933 1.00 23.74 54 VAL B N 1
ATOM 2831 C CA . VAL B 1 82 ? 22.544 66.227 -7.158 1.00 23.53 54 VAL B CA 1
ATOM 2832 C C . VAL B 1 82 ? 21.427 67.135 -7.726 1.00 23.23 54 VAL B C 1
ATOM 2833 O O . VAL B 1 82 ? 20.934 66.876 -8.812 1.00 23.21 54 VAL B O 1
ATOM 2837 N N . ALA B 1 83 ? 20.988 68.156 -6.996 1.00 23.10 55 ALA B N 1
ATOM 2838 C CA . ALA B 1 83 ? 20.005 69.112 -7.561 1.00 22.93 55 ALA B CA 1
ATOM 2839 C C . ALA B 1 83 ? 20.748 70.435 -7.688 1.00 21.71 55 ALA B C 1
ATOM 2840 O O . ALA B 1 83 ? 21.585 70.747 -6.852 1.00 22.07 55 ALA B O 1
ATOM 2842 N N . ILE B 1 84 ? 20.455 71.208 -8.727 1.00 21.68 56 ILE B N 1
ATOM 2843 C CA . ILE B 1 84 ? 21.105 72.497 -8.895 1.00 21.78 56 ILE B CA 1
ATOM 2844 C C . ILE B 1 84 ? 20.103 73.607 -9.131 1.00 23.79 56 ILE B C 1
ATOM 2845 O O . ILE B 1 84 ? 19.236 73.507 -10.007 1.00 25.13 56 ILE B O 1
ATOM 2850 N N . LYS B 1 85 ? 20.219 74.684 -8.375 1.00 24.76 57 LYS B N 1
ATOM 2851 C CA . LYS B 1 85 ? 19.336 75.805 -8.613 1.00 25.86 57 LYS B CA 1
ATOM 2852 C C . LYS B 1 85 ? 20.146 76.920 -9.265 1.00 28.08 57 LYS B C 1
ATOM 2853 O O . LYS B 1 85 ? 21.069 77.474 -8.634 1.00 27.16 57 LYS B O 1
ATOM 2859 N N . LYS B 1 86 ? 19.827 77.237 -10.527 1.00 28.36 58 LYS B N 1
ATOM 2860 C CA . LYS B 1 86 ? 20.513 78.309 -11.245 1.00 30.62 58 LYS B CA 1
ATOM 2861 C C . LYS B 1 86 ? 19.762 79.612 -11.101 1.00 33.96 58 LYS B C 1
ATOM 2862 O O . LYS B 1 86 ? 18.560 79.694 -11.366 1.00 34.69 58 LYS B O 1
ATOM 2868 N N . MET B 1 87 ? 20.476 80.638 -10.676 1.00 36.78 59 MET B N 1
ATOM 2869 C CA . MET B 1 87 ? 19.891 81.945 -10.505 1.00 38.95 59 MET B CA 1
ATOM 2870 C C . MET B 1 87 ? 20.794 82.922 -11.262 1.00 42.57 59 MET B C 1
ATOM 2871 O O . MET B 1 87 ? 21.975 83.077 -10.932 1.00 40.32 59 MET B O 1
ATOM 2876 N N . SER B 1 88 ? 20.245 83.536 -12.309 1.00 45.81 60 SER B N 1
ATOM 2877 C CA . SER B 1 88 ? 20.967 84.526 -13.102 1.00 48.95 60 SER B CA 1
ATOM 2878 C C . SER B 1 88 ? 20.698 85.895 -12.510 1.00 51.10 60 SER B C 1
ATOM 2879 O O . SER B 1 88 ? 19.777 86.065 -11.720 1.00 51.67 60 SER B O 1
ATOM 2882 N N . TYR B 1 89 ? 21.531 86.865 -12.861 1.00 54.10 61 TYR B N 1
ATOM 2883 C CA . TYR B 1 89 ? 21.358 88.237 -12.401 1.00 57.28 61 TYR B CA 1
ATOM 2884 C C . TYR B 1 89 ? 21.902 89.096 -13.518 1.00 58.66 61 TYR B C 1
ATOM 2885 O O . TYR B 1 89 ? 22.386 90.207 -13.310 1.00 58.21 61 TYR B O 1
ATOM 2894 N N . SER B 1 90 ? 21.835 88.528 -14.716 1.00 61.17 62 SER B N 1
ATOM 2895 C CA . SER B 1 90 ? 22.269 89.212 -15.918 1.00 64.36 62 SER B CA 1
ATOM 2896 C C . SER B 1 90 ? 21.166 90.208 -16.252 1.00 66.02 62 SER B C 1
ATOM 2897 O O . SER B 1 90 ? 20.064 90.151 -15.693 1.00 66.42 62 SER B O 1
ATOM 2900 N N . GLY B 1 91 ? 21.491 91.126 -17.156 1.00 68.54 63 GLY B N 1
ATOM 2901 C CA . GLY B 1 91 ? 20.559 92.151 -17.613 1.00 70.82 63 GLY B CA 1
ATOM 2902 C C . GLY B 1 91 ? 19.702 92.880 -16.578 1.00 72.46 63 GLY B C 1
ATOM 2903 O O . GLY B 1 91 ? 20.192 93.689 -15.791 1.00 72.33 63 GLY B O 1
ATOM 2904 N N . LYS B 1 92 ? 18.406 92.551 -16.621 1.00 74.20 64 LYS B N 1
ATOM 2905 C CA . LYS B 1 92 ? 17.279 93.046 -15.805 1.00 75.70 64 LYS B CA 1
ATOM 2906 C C . LYS B 1 92 ? 17.383 93.096 -14.269 1.00 76.20 64 LYS B C 1
ATOM 2907 O O . LYS B 1 92 ? 17.002 92.164 -13.567 1.00 76.36 64 LYS B O 1
ATOM 2913 N N . GLN B 1 93 ? 17.823 94.242 -13.755 1.00 76.52 65 GLN B N 1
ATOM 2914 C CA . GLN B 1 93 ? 17.998 94.448 -12.299 1.00 76.87 65 GLN B CA 1
ATOM 2915 C C . GLN B 1 93 ? 19.105 93.575 -11.698 1.00 76.21 65 GLN B C 1
ATOM 2916 O O . GLN B 1 93 ? 18.930 92.953 -10.639 1.00 75.93 65 GLN B O 1
ATOM 2922 N N . SER B 1 94 ? 20.259 93.589 -12.354 1.00 75.68 66 SER B N 1
ATOM 2923 C CA . SER B 1 94 ? 21.428 92.836 -11.929 1.00 75.10 66 SER B CA 1
ATOM 2924 C C . SER B 1 94 ? 21.602 92.782 -10.418 1.00 73.98 66 SER B C 1
ATOM 2925 O O . SER B 1 94 ? 21.901 91.730 -9.855 1.00 73.81 66 SER B O 1
ATOM 2928 N N . ASN B 1 95 ? 21.387 93.926 -9.778 1.00 72.76 67 ASN B N 1
ATOM 2929 C CA . ASN B 1 95 ? 21.550 94.066 -8.336 1.00 71.64 67 ASN B CA 1
ATOM 2930 C C . ASN B 1 95 ? 20.490 93.526 -7.399 1.00 70.13 67 ASN B C 1
ATOM 2931 O O . ASN B 1 95 ? 20.804 93.073 -6.299 1.00 70.11 67 ASN B O 1
ATOM 2936 N N . GLU B 1 96 ? 19.232 93.609 -7.790 1.00 68.70 68 GLU B N 1
ATOM 2937 C CA . GLU B 1 96 ? 18.194 93.073 -6.931 1.00 67.11 68 GLU B CA 1
ATOM 2938 C C . GLU B 1 96 ? 18.351 91.555 -6.958 1.00 65.10 68 GLU B C 1
ATOM 2939 O O . GLU B 1 96 ? 18.288 90.893 -5.924 1.00 64.52 68 GLU B O 1
ATOM 2945 N N . LYS B 1 97 ? 18.570 91.018 -8.155 1.00 62.54 69 LYS B N 1
ATOM 2946 C CA . LYS B 1 97 ? 18.744 89.590 -8.352 1.00 60.45 69 LYS B CA 1
ATOM 2947 C C . LYS B 1 97 ? 19.929 89.061 -7.546 1.00 59.20 69 LYS B C 1
ATOM 2948 O O . LYS B 1 97 ? 19.788 88.119 -6.768 1.00 58.96 69 LYS B O 1
ATOM 2954 N N . TRP B 1 98 ? 21.096 89.669 -7.742 1.00 57.19 70 TRP B N 1
ATOM 2955 C CA . TRP B 1 98 ? 22.304 89.256 -7.038 1.00 55.42 70 TRP B CA 1
ATOM 2956 C C . TRP B 1 98 ? 22.107 89.275 -5.528 1.00 54.10 70 TRP B C 1
ATOM 2957 O O . TRP B 1 98 ? 22.513 88.359 -4.816 1.00 53.87 70 TRP B O 1
ATOM 2968 N N . GLN B 1 99 ? 21.462 90.316 -5.043 1.00 53.91 71 GLN B N 1
ATOM 2969 C CA . GLN B 1 99 ? 21.210 90.443 -3.622 1.00 54.32 71 GLN B CA 1
ATOM 2970 C C . GLN B 1 99 ? 20.486 89.214 -3.093 1.00 53.51 71 GLN B C 1
ATOM 2971 O O . GLN B 1 99 ? 20.840 88.672 -2.042 1.00 54.32 71 GLN B O 1
ATOM 2977 N N . ASP B 1 100 ? 19.461 88.777 -3.817 1.00 51.88 72 ASP B N 1
ATOM 2978 C CA . ASP B 1 100 ? 18.695 87.619 -3.385 1.00 49.93 72 ASP B CA 1
ATOM 2979 C C . ASP B 1 100 ? 19.535 86.365 -3.398 1.00 47.44 72 ASP B C 1
ATOM 2980 O O . ASP B 1 100 ? 19.409 85.527 -2.509 1.00 46.80 72 ASP B O 1
ATOM 2985 N N . ILE B 1 101 ? 20.382 86.242 -4.412 1.00 45.01 73 ILE B N 1
ATOM 2986 C CA . ILE B 1 101 ? 21.268 85.091 -4.542 1.00 43.09 73 ILE B CA 1
ATOM 2987 C C . ILE B 1 101 ? 22.131 84.991 -3.280 1.00 43.31 73 ILE B C 1
ATOM 2988 O O . ILE B 1 101 ? 22.217 83.936 -2.650 1.00 43.07 73 ILE B O 1
ATOM 2993 N N . ILE B 1 102 ? 22.735 86.107 -2.894 1.00 42.81 74 ILE B N 1
ATOM 2994 C CA . ILE B 1 102 ? 23.593 86.141 -1.710 1.00 43.17 74 ILE B CA 1
ATOM 2995 C C . ILE B 1 102 ? 22.829 85.821 -0.429 1.00 41.91 74 ILE B C 1
ATOM 2996 O O . ILE B 1 102 ? 23.299 85.049 0.407 1.00 40.30 74 ILE B O 1
ATOM 3001 N N . LYS B 1 103 ? 21.654 86.425 -0.288 1.00 41.14 75 LYS B N 1
ATOM 3002 C CA . LYS B 1 103 ? 20.810 86.219 0.886 1.00 40.38 75 LYS B CA 1
ATOM 3003 C C . LYS B 1 103 ? 20.387 84.745 1.030 1.00 38.60 75 LYS B C 1
ATOM 3004 O O . LYS B 1 103 ? 20.278 84.225 2.140 1.00 39.00 75 LYS B O 1
ATOM 3010 N N . GLU B 1 104 ? 20.128 84.083 -0.093 1.00 35.90 76 GLU B N 1
ATOM 3011 C CA . GLU B 1 104 ? 19.739 82.671 -0.065 1.00 34.69 76 GLU B CA 1
ATOM 3012 C C . GLU B 1 104 ? 20.957 81.787 0.248 1.00 32.76 76 GLU B C 1
ATOM 3013 O O . GLU B 1 104 ? 20.866 80.855 1.037 1.00 32.80 76 GLU B O 1
ATOM 3019 N N . VAL B 1 105 ? 22.089 82.087 -0.382 1.00 32.08 77 VAL B N 1
ATOM 3020 C CA . VAL B 1 105 ? 23.308 81.321 -0.150 1.00 32.35 77 VAL B CA 1
ATOM 3021 C C . VAL B 1 105 ? 23.694 81.413 1.323 1.00 32.30 77 VAL B C 1
ATOM 3022 O O . VAL B 1 105 ? 23.964 80.390 1.965 1.00 33.28 77 VAL B O 1
ATOM 3026 N N . ARG B 1 106 ? 23.690 82.628 1.871 1.00 31.82 78 ARG B N 1
ATOM 3027 C CA . ARG B 1 106 ? 24.051 82.808 3.279 1.00 32.79 78 ARG B CA 1
ATOM 3028 C C . ARG B 1 106 ? 23.126 82.014 4.171 1.00 33.03 78 ARG B C 1
ATOM 3029 O O . ARG B 1 106 ? 23.564 81.322 5.120 1.00 32.78 78 ARG B O 1
ATOM 3037 N N . PHE B 1 107 ? 21.827 82.098 3.873 1.00 30.96 79 PHE B N 1
ATOM 3038 C CA . PHE B 1 107 ? 20.856 81.363 4.665 1.00 28.37 79 PHE B CA 1
ATOM 3039 C C . PHE B 1 107 ? 21.124 79.837 4.590 1.00 27.48 79 PHE B C 1
ATOM 3040 O O . PHE B 1 107 ? 21.135 79.138 5.612 1.00 27.17 79 PHE B O 1
ATOM 3048 N N . LEU B 1 108 ? 21.328 79.332 3.375 1.00 27.73 80 LEU B N 1
ATOM 3049 C CA . LEU B 1 108 ? 21.588 77.908 3.152 1.00 28.59 80 LEU B CA 1
ATOM 3050 C C . LEU B 1 108 ? 22.832 77.391 3.914 1.00 28.84 80 LEU B C 1
ATOM 3051 O O . LEU B 1 108 ? 22.841 76.280 4.431 1.00 30.00 80 LEU B O 1
ATOM 3056 N N . GLN B 1 109 ? 23.881 78.195 3.963 1.00 28.93 81 GLN B N 1
ATOM 3057 C CA . GLN B 1 109 ? 25.099 77.821 4.682 1.00 29.49 81 GLN B CA 1
ATOM 3058 C C . GLN B 1 109 ? 24.888 77.512 6.145 1.00 29.37 81 GLN B C 1
ATOM 3059 O O . GLN B 1 109 ? 25.611 76.708 6.721 1.00 29.75 81 GLN B O 1
ATOM 3065 N N . LYS B 1 110 ? 23.878 78.124 6.748 1.00 30.69 82 LYS B N 1
ATOM 3066 C CA . LYS B 1 110 ? 23.650 77.935 8.174 1.00 31.35 82 LYS B CA 1
ATOM 3067 C C . LYS B 1 110 ? 22.895 76.688 8.557 1.00 30.11 82 LYS B C 1
ATOM 3068 O O . LYS B 1 110 ? 22.931 76.281 9.713 1.00 28.77 82 LYS B O 1
ATOM 3074 N N . LEU B 1 111 ? 22.239 76.059 7.593 1.00 27.54 83 LEU B N 1
ATOM 3075 C CA . LEU B 1 111 ? 21.419 74.898 7.904 1.00 27.82 83 LEU B CA 1
ATOM 3076 C C . LEU B 1 111 ? 22.139 73.582 8.181 1.00 28.20 83 LEU B C 1
ATOM 3077 O O . LEU B 1 111 ? 22.929 73.133 7.362 1.00 31.03 83 LEU B O 1
ATOM 3082 N N . ARG B 1 112 ? 21.856 72.977 9.335 1.00 24.58 84 ARG B N 1
ATOM 3083 C CA . ARG B 1 112 ? 22.397 71.685 9.690 1.00 25.54 84 ARG B CA 1
ATOM 3084 C C . ARG B 1 112 ? 21.309 70.849 10.410 1.00 23.95 84 ARG B C 1
ATOM 3085 O O . ARG B 1 112 ? 21.342 70.624 11.616 1.00 23.66 84 ARG B O 1
ATOM 3093 N N . HIS B 1 113 ? 20.327 70.395 9.659 1.00 23.64 85 HIS B N 1
ATOM 3094 C CA . HIS B 1 113 ? 19.269 69.597 10.264 1.00 24.06 85 HIS B CA 1
ATOM 3095 C C . HIS B 1 113 ? 18.816 68.592 9.224 1.00 22.31 85 HIS B C 1
ATOM 3096 O O . HIS B 1 113 ? 18.761 68.895 8.044 1.00 22.89 85 HIS B O 1
ATOM 3103 N N . PRO B 1 114 ? 18.494 67.373 9.649 1.00 21.69 86 PRO B N 1
ATOM 3104 C CA . PRO B 1 114 ? 18.059 66.347 8.710 1.00 22.21 86 PRO B CA 1
ATOM 3105 C C . PRO B 1 114 ? 16.769 66.681 7.939 1.00 22.77 86 PRO B C 1
ATOM 3106 O O . PRO B 1 114 ? 16.545 66.140 6.859 1.00 22.18 86 PRO B O 1
ATOM 3110 N N . ASN B 1 115 ? 15.918 67.541 8.489 1.00 21.42 87 ASN B N 1
ATOM 3111 C CA . ASN B 1 115 ? 14.669 67.859 7.790 1.00 21.73 87 ASN B CA 1
ATOM 3112 C C . ASN B 1 115 ? 14.687 69.141 7.014 1.00 22.49 87 ASN B C 1
ATOM 3113 O O . ASN B 1 115 ? 13.657 69.760 6.817 1.00 21.03 87 ASN B O 1
ATOM 3118 N N . THR B 1 116 ? 15.874 69.562 6.593 1.00 23.11 88 THR B N 1
ATOM 3119 C CA . THR B 1 116 ? 16.010 70.742 5.751 1.00 24.45 88 THR B CA 1
ATOM 3120 C C . THR B 1 116 ? 16.872 70.205 4.593 1.00 24.77 88 THR B C 1
ATOM 3121 O O . THR B 1 116 ? 17.613 69.239 4.796 1.00 24.51 88 THR B O 1
ATOM 3125 N N . ILE B 1 117 ? 16.752 70.767 3.389 1.00 20.38 89 ILE B N 1
ATOM 3126 C CA . ILE B 1 117 ? 17.521 70.244 2.285 1.00 24.05 89 ILE B CA 1
ATOM 3127 C C . ILE B 1 117 ? 19.038 70.527 2.495 1.00 23.70 89 ILE B C 1
ATOM 3128 O O . ILE B 1 117 ? 19.411 71.593 2.934 1.00 25.25 89 ILE B O 1
ATOM 3133 N N . GLN B 1 118 ? 19.883 69.557 2.199 1.00 21.89 90 GLN B N 1
ATOM 3134 C CA . GLN B 1 118 ? 21.320 69.743 2.387 1.00 23.66 90 GLN B CA 1
ATOM 3135 C C . GLN B 1 118 ? 21.942 70.603 1.303 1.00 22.26 90 GLN B C 1
ATOM 3136 O O . GLN B 1 118 ? 21.843 70.274 0.111 1.00 21.43 90 GLN B O 1
ATOM 3142 N N . TYR B 1 119 ? 22.582 71.690 1.727 1.00 21.58 91 TYR B N 1
ATOM 3143 C CA . TYR B 1 119 ? 23.267 72.614 0.817 1.00 21.50 91 TYR B CA 1
ATOM 3144 C C . TYR B 1 119 ? 24.702 72.092 0.612 1.00 23.17 91 TYR B C 1
ATOM 3145 O O . TYR B 1 119 ? 25.411 71.806 1.599 1.00 19.80 91 TYR B O 1
ATOM 3154 N N . ARG B 1 120 ? 25.109 71.979 -0.656 1.00 22.82 92 ARG B N 1
ATOM 3155 C CA . ARG B 1 120 ? 26.440 71.471 -1.030 1.00 25.78 92 ARG B CA 1
ATOM 3156 C C . ARG B 1 120 ? 27.415 72.513 -1.607 1.00 25.35 92 ARG B C 1
ATOM 3157 O O . ARG B 1 120 ? 28.489 72.156 -2.047 1.00 27.35 92 ARG B O 1
ATOM 3165 N N . GLY B 1 121 ? 27.043 73.788 -1.599 1.00 26.31 93 GLY B N 1
ATOM 3166 C CA . GLY B 1 121 ? 27.935 74.822 -2.099 1.00 26.05 93 GLY B CA 1
ATOM 3167 C C . GLY B 1 121 ? 27.463 75.531 -3.353 1.00 28.30 93 GLY B C 1
ATOM 3168 O O . GLY B 1 121 ? 26.488 75.133 -3.982 1.00 25.93 93 GLY B O 1
ATOM 3169 N N . CYS B 1 122 ? 28.152 76.600 -3.727 1.00 29.90 94 CYS B N 1
ATOM 3170 C CA . CYS B 1 122 ? 27.768 77.328 -4.923 1.00 31.36 94 CYS B CA 1
ATOM 3171 C C . CYS B 1 122 ? 28.943 77.667 -5.841 1.00 32.54 94 CYS B C 1
ATOM 3172 O O . CYS B 1 122 ? 30.116 77.749 -5.391 1.00 32.19 94 CYS B O 1
ATOM 3175 N N . TYR B 1 123 ? 28.621 77.824 -7.126 1.00 31.79 95 TYR B N 1
ATOM 3176 C CA . TYR B 1 123 ? 29.585 78.147 -8.169 1.00 35.19 95 TYR B CA 1
ATOM 3177 C C . TYR B 1 123 ? 29.074 79.336 -8.970 1.00 39.09 95 TYR B C 1
ATOM 3178 O O . TYR B 1 123 ? 27.887 79.673 -8.924 1.00 39.10 95 TYR B O 1
ATOM 3187 N N . LEU B 1 124 ? 29.972 79.969 -9.721 1.00 42.49 96 LEU B N 1
ATOM 3188 C CA . LEU B 1 124 ? 29.611 81.166 -10.477 1.00 45.42 96 LEU B CA 1
ATOM 3189 C C . LEU B 1 124 ? 30.239 81.220 -11.857 1.00 48.06 96 LEU B C 1
ATOM 3190 O O . LEU B 1 124 ? 31.453 81.111 -11.996 1.00 48.80 96 LEU B O 1
ATOM 3195 N N . ARG B 1 125 ? 29.415 81.398 -12.878 1.00 51.06 97 ARG B N 1
ATOM 3196 C CA . ARG B 1 125 ? 29.912 81.506 -14.245 1.00 53.83 97 ARG B CA 1
ATOM 3197 C C . ARG B 1 125 ? 28.904 82.247 -15.107 1.00 55.34 97 ARG B C 1
ATOM 3198 O O . ARG B 1 125 ? 27.725 81.871 -15.179 1.00 54.76 97 ARG B O 1
ATOM 3206 N N . GLU B 1 126 ? 29.377 83.325 -15.729 1.00 56.22 98 GLU B N 1
ATOM 3207 C CA . GLU B 1 126 ? 28.567 84.147 -16.619 1.00 57.57 98 GLU B CA 1
ATOM 3208 C C . GLU B 1 126 ? 27.228 84.593 -16.062 1.00 57.22 98 GLU B C 1
ATOM 3209 O O . GLU B 1 126 ? 26.164 84.203 -16.555 1.00 57.93 98 GLU B O 1
ATOM 3215 N N . HIS B 1 127 ? 27.306 85.414 -15.022 1.00 56.54 99 HIS B N 1
ATOM 3216 C CA . HIS B 1 127 ? 26.140 85.979 -14.363 1.00 55.12 99 HIS B CA 1
ATOM 3217 C C . HIS B 1 127 ? 25.072 84.965 -13.949 1.00 53.09 99 HIS B C 1
ATOM 3218 O O . HIS B 1 127 ? 23.876 85.281 -13.936 1.00 51.91 99 HIS B O 1
ATOM 3225 N N . THR B 1 128 ? 25.511 83.760 -13.586 1.00 49.53 100 THR B N 1
ATOM 3226 C CA . THR B 1 128 ? 24.586 82.707 -13.157 1.00 46.01 100 THR B CA 1
ATOM 3227 C C . THR B 1 128 ? 25.151 81.887 -11.993 1.00 43.08 100 THR B C 1
ATOM 3228 O O . THR B 1 128 ? 26.085 81.107 -12.168 1.00 42.70 100 THR B O 1
ATOM 3232 N N . ALA B 1 129 ? 24.585 82.064 -10.807 1.00 39.56 101 ALA B N 1
ATOM 3233 C CA . ALA B 1 129 ? 25.022 81.314 -9.639 1.00 35.50 101 ALA B CA 1
ATOM 3234 C C . ALA B 1 129 ? 24.392 79.925 -9.664 1.00 35.40 101 ALA B C 1
ATOM 3235 O O . ALA B 1 129 ? 23.188 79.784 -9.965 1.00 34.59 101 ALA B O 1
ATOM 3237 N N . TRP B 1 130 ? 25.206 78.910 -9.366 1.00 31.30 102 TRP B N 1
ATOM 3238 C CA . TRP B 1 130 ? 24.762 77.531 -9.315 1.00 28.34 102 TRP B CA 1
ATOM 3239 C C . TRP B 1 130 ? 24.757 77.079 -7.847 1.00 30.13 102 TRP B C 1
ATOM 3240 O O . TRP B 1 130 ? 25.838 76.903 -7.257 1.00 27.54 102 TRP B O 1
ATOM 3251 N N . LEU B 1 131 ? 23.563 76.911 -7.255 1.00 27.48 103 LEU B N 1
ATOM 3252 C CA . LEU B 1 131 ? 23.462 76.453 -5.872 1.00 25.64 103 LEU B CA 1
ATOM 3253 C C . LEU B 1 131 ? 23.141 74.977 -5.919 1.00 25.88 103 LEU B C 1
ATOM 3254 O O . LEU B 1 131 ? 22.028 74.559 -6.329 1.00 22.59 103 LEU B O 1
ATOM 3259 N N . VAL B 1 132 ? 24.128 74.189 -5.499 1.00 22.24 104 VAL B N 1
ATOM 3260 C CA . VAL B 1 132 ? 24.034 72.757 -5.505 1.00 20.81 104 VAL B CA 1
ATOM 3261 C C . VAL B 1 132 ? 23.453 72.254 -4.197 1.00 20.04 104 VAL B C 1
ATOM 3262 O O . VAL B 1 132 ? 23.791 72.751 -3.129 1.00 19.03 104 VAL B O 1
ATOM 3266 N N . MET B 1 133 ? 22.595 71.245 -4.297 1.00 20.58 105 MET B N 1
ATOM 3267 C CA . MET B 1 133 ? 21.919 70.688 -3.124 1.00 22.66 105 MET B CA 1
ATOM 3268 C C . MET B 1 133 ? 21.809 69.197 -3.311 1.00 20.31 105 MET B C 1
ATOM 3269 O O . MET B 1 133 ? 21.968 68.717 -4.426 1.00 17.22 105 MET B O 1
ATOM 3274 N N . GLU B 1 134 ? 21.531 68.470 -2.224 1.00 20.45 106 GLU B N 1
ATOM 3275 C CA . GLU B 1 134 ? 21.334 67.034 -2.323 1.00 21.46 106 GLU B CA 1
ATOM 3276 C C . GLU B 1 134 ? 20.066 66.903 -3.181 1.00 21.67 106 GLU B C 1
ATOM 3277 O O . GLU B 1 134 ? 19.254 67.820 -3.233 1.00 19.41 106 GLU B O 1
ATOM 3283 N N . TYR B 1 135 ? 19.901 65.747 -3.810 1.00 22.13 107 TYR B N 1
ATOM 3284 C CA . TYR B 1 135 ? 18.786 65.487 -4.678 1.00 21.55 107 TYR B CA 1
ATOM 3285 C C . TYR B 1 135 ? 17.584 64.835 -4.003 1.00 20.90 107 TYR B C 1
ATOM 3286 O O . TYR B 1 135 ? 17.684 63.807 -3.348 1.00 20.24 107 TYR B O 1
ATOM 3295 N N . CYS B 1 136 ? 16.432 65.435 -4.202 1.00 21.81 108 CYS B N 1
ATOM 3296 C CA . CYS B 1 136 ? 15.184 64.890 -3.652 1.00 23.04 108 CYS B CA 1
ATOM 3297 C C . CYS B 1 136 ? 14.356 64.534 -4.900 1.00 23.10 108 CYS B C 1
ATOM 3298 O O . CYS B 1 136 ? 14.022 65.416 -5.705 1.00 24.07 108 CYS B O 1
ATOM 3301 N N . LEU B 1 137 ? 14.007 63.269 -5.071 1.00 24.30 109 LEU B N 1
ATOM 3302 C CA . LEU B 1 137 ? 13.280 62.895 -6.290 1.00 26.24 109 LEU B CA 1
ATOM 3303 C C . LEU B 1 137 ? 11.878 63.457 -6.500 1.00 24.55 109 LEU B C 1
ATOM 3304 O O . LEU B 1 137 ? 11.370 63.385 -7.605 1.00 23.80 109 LEU B O 1
ATOM 3309 N N . GLY B 1 138 ? 11.263 64.009 -5.461 1.00 24.42 110 GLY B N 1
ATOM 3310 C CA . GLY B 1 138 ? 9.937 64.610 -5.619 1.00 23.48 110 GLY B CA 1
ATOM 3311 C C . GLY B 1 138 ? 9.454 65.439 -4.426 1.00 23.80 110 GLY B C 1
ATOM 3312 O O . GLY B 1 138 ? 10.001 65.318 -3.307 1.00 22.86 110 GLY B O 1
ATOM 3313 N N . SER B 1 139 ? 8.483 66.327 -4.670 1.00 20.31 111 SER B N 1
ATOM 3314 C CA . SER B 1 139 ? 7.879 67.115 -3.595 1.00 20.34 111 SER B CA 1
ATOM 3315 C C . SER B 1 139 ? 6.561 66.415 -3.169 1.00 19.55 111 SER B C 1
ATOM 3316 O O . SER B 1 139 ? 6.099 65.496 -3.850 1.00 19.24 111 SER B O 1
ATOM 3319 N N . ALA B 1 140 ? 5.972 66.842 -2.049 1.00 18.89 112 ALA B N 1
ATOM 3320 C CA . ALA B 1 140 ? 4.691 66.280 -1.599 1.00 19.91 112 ALA B CA 1
ATOM 3321 C C . ALA B 1 140 ? 3.645 66.619 -2.683 1.00 18.78 112 ALA B C 1
ATOM 3322 O O . ALA B 1 140 ? 2.748 65.839 -2.979 1.00 21.55 112 ALA B O 1
ATOM 3324 N N . SER B 1 141 ? 3.815 67.772 -3.299 1.00 19.04 113 SER B N 1
ATOM 3325 C CA . SER B 1 141 ? 2.963 68.211 -4.391 1.00 21.86 113 SER B CA 1
ATOM 3326 C C . SER B 1 141 ? 3.067 67.240 -5.597 1.00 23.20 113 SER B C 1
ATOM 3327 O O . SER B 1 141 ? 2.042 66.865 -6.197 1.00 23.04 113 SER B O 1
ATOM 3330 N N . ASP B 1 142 ? 4.280 66.813 -5.963 1.00 23.14 114 ASP B N 1
ATOM 3331 C CA . ASP B 1 142 ? 4.399 65.858 -7.083 1.00 22.88 114 ASP B CA 1
ATOM 3332 C C . ASP B 1 142 ? 3.656 64.564 -6.680 1.00 23.67 114 ASP B C 1
ATOM 3333 O O . ASP B 1 142 ? 3.098 63.869 -7.532 1.00 23.03 114 ASP B O 1
ATOM 3338 N N . LEU B 1 143 ? 3.662 64.237 -5.390 1.00 22.36 115 LEU B N 1
ATOM 3339 C CA . LEU B 1 143 ? 2.989 63.020 -4.940 1.00 25.79 115 LEU B CA 1
ATOM 3340 C C . LEU B 1 143 ? 1.480 63.130 -5.215 1.00 25.87 115 LEU B C 1
ATOM 3341 O O . LEU B 1 143 ? 0.877 62.216 -5.761 1.00 26.94 115 LEU B O 1
ATOM 3346 N N . LEU B 1 144 ? 0.904 64.265 -4.838 1.00 26.53 116 LEU B N 1
ATOM 3347 C CA . LEU B 1 144 ? -0.493 64.535 -5.072 1.00 27.93 116 LEU B CA 1
ATOM 3348 C C . LEU B 1 144 ? -0.788 64.535 -6.581 1.00 30.29 116 LEU B C 1
ATOM 3349 O O . LEU B 1 144 ? -1.863 64.114 -6.989 1.00 31.21 116 LEU B O 1
ATOM 3354 N N . GLU B 1 145 ? 0.155 64.986 -7.409 1.00 31.54 117 GLU B N 1
ATOM 3355 C CA . GLU B 1 145 ? -0.104 65.016 -8.849 1.00 32.26 117 GLU B CA 1
ATOM 3356 C C . GLU B 1 145 ? -0.028 63.611 -9.456 1.00 31.56 117 GLU B C 1
ATOM 3357 O O . GLU B 1 145 ? -0.790 63.277 -10.364 1.00 29.78 117 GLU B O 1
ATOM 3363 N N . VAL B 1 146 ? 0.888 62.786 -8.966 1.00 28.50 118 VAL B N 1
ATOM 3364 C CA . VAL B 1 146 ? 1.017 61.461 -9.531 1.00 28.98 118 VAL B CA 1
ATOM 3365 C C . VAL B 1 146 ? -0.198 60.576 -9.268 1.00 29.86 118 VAL B C 1
ATOM 3366 O O . VAL B 1 146 ? -0.737 59.956 -10.190 1.00 29.81 118 VAL B O 1
ATOM 3370 N N . HIS B 1 147 ? -0.635 60.533 -8.018 1.00 28.48 119 HIS B N 1
ATOM 3371 C CA . HIS B 1 147 ? -1.744 59.678 -7.654 1.00 31.63 119 HIS B CA 1
ATOM 3372 C C . HIS B 1 147 ? -3.121 60.255 -7.928 1.00 31.48 119 HIS B C 1
ATOM 3373 O O . HIS B 1 147 ? -4.102 59.523 -7.997 1.00 32.26 119 HIS B O 1
ATOM 3380 N N . LYS B 1 148 ? -3.172 61.560 -8.134 1.00 32.91 120 LYS B N 1
ATOM 3381 C CA . LYS B 1 148 ? -4.430 62.243 -8.384 1.00 35.33 120 LYS B CA 1
ATOM 3382 C C . LYS B 1 148 ? -5.383 61.940 -7.243 1.00 35.01 120 LYS B C 1
ATOM 3383 O O . LYS B 1 148 ? -6.556 61.729 -7.459 1.00 34.23 120 LYS B O 1
ATOM 3389 N N . LYS B 1 149 ? -4.852 61.901 -6.029 1.00 34.82 121 LYS B N 1
ATOM 3390 C CA . LYS B 1 149 ? -5.662 61.635 -4.848 1.00 34.85 121 LYS B CA 1
ATOM 3391 C C . LYS B 1 149 ? -4.891 62.157 -3.643 1.00 34.48 121 LYS B C 1
ATOM 3392 O O . LYS B 1 149 ? -3.697 62.460 -3.723 1.00 31.46 121 LYS B O 1
ATOM 3398 N N . PRO B 1 150 ? -5.570 62.272 -2.507 1.00 32.97 122 PRO B N 1
ATOM 3399 C CA . PRO B 1 150 ? -4.864 62.758 -1.323 1.00 32.04 122 PRO B CA 1
ATOM 3400 C C . PRO B 1 150 ? -4.007 61.610 -0.819 1.00 29.85 122 PRO B C 1
ATOM 3401 O O . PRO B 1 150 ? -4.176 60.471 -1.244 1.00 28.96 122 PRO B O 1
ATOM 3405 N N . LEU B 1 151 ? -3.090 61.901 0.088 1.00 28.89 123 LEU B N 1
ATOM 3406 C CA . LEU B 1 151 ? -2.270 60.841 0.643 1.00 27.76 123 LEU B CA 1
ATOM 3407 C C . LEU B 1 151 ? -3.102 60.130 1.730 1.00 28.39 123 LEU B C 1
ATOM 3408 O O . LEU B 1 151 ? -4.142 60.624 2.150 1.00 28.01 123 LEU B O 1
ATOM 3413 N N . GLN B 1 152 ? -2.648 58.964 2.156 1.00 28.27 124 GLN B N 1
ATOM 3414 C CA . GLN B 1 152 ? -3.301 58.242 3.233 1.00 29.25 124 GLN B CA 1
ATOM 3415 C C . GLN B 1 152 ? -2.971 59.065 4.481 1.00 28.24 124 GLN B C 1
ATOM 3416 O O . GLN B 1 152 ? -1.918 59.745 4.544 1.00 25.90 124 GLN B O 1
ATOM 3422 N N . GLU B 1 153 ? -3.835 59.007 5.488 1.00 27.38 125 GLU B N 1
ATOM 3423 C CA . GLU B 1 153 ? -3.583 59.780 6.696 1.00 25.30 125 GLU B CA 1
ATOM 3424 C C . GLU B 1 153 ? -2.228 59.506 7.332 1.00 23.92 125 GLU B C 1
ATOM 3425 O O . GLU B 1 153 ? -1.580 60.437 7.783 1.00 22.56 125 GLU B O 1
ATOM 3431 N N . VAL B 1 154 ? -1.816 58.241 7.389 1.00 23.72 126 VAL B N 1
ATOM 3432 C CA . VAL B 1 154 ? -0.541 57.921 8.023 1.00 26.08 126 VAL B CA 1
ATOM 3433 C C . VAL B 1 154 ? 0.634 58.586 7.262 1.00 25.67 126 VAL B C 1
ATOM 3434 O O . VAL B 1 154 ? 1.604 59.022 7.870 1.00 27.30 126 VAL B O 1
ATOM 3438 N N . GLU B 1 155 ? 0.519 58.673 5.938 1.00 25.46 127 GLU B N 1
ATOM 3439 C CA . GLU B 1 155 ? 1.527 59.330 5.108 1.00 24.92 127 GLU B CA 1
ATOM 3440 C C . GLU B 1 155 ? 1.505 60.834 5.403 1.00 22.79 127 GLU B C 1
ATOM 3441 O O . GLU B 1 155 ? 2.554 61.457 5.529 1.00 20.87 127 GLU B O 1
ATOM 3447 N N . ILE B 1 156 ? 0.317 61.419 5.563 1.00 22.32 128 ILE B N 1
ATOM 3448 C CA . ILE B 1 156 ? 0.231 62.854 5.869 1.00 19.79 128 ILE B CA 1
ATOM 3449 C C . ILE B 1 156 ? 0.918 63.139 7.197 1.00 21.27 128 ILE B C 1
ATOM 3450 O O . ILE B 1 156 ? 1.591 64.163 7.368 1.00 19.49 128 ILE B O 1
ATOM 3455 N N . ALA B 1 157 ? 0.752 62.227 8.149 1.00 21.01 129 ALA B N 1
ATOM 3456 C CA . ALA B 1 157 ? 1.371 62.399 9.454 1.00 22.84 129 ALA B CA 1
ATOM 3457 C C . ALA B 1 157 ? 2.894 62.292 9.345 1.00 23.19 129 ALA B C 1
ATOM 3458 O O . ALA B 1 157 ? 3.618 63.078 9.949 1.00 25.22 129 ALA B O 1
ATOM 3460 N N . ALA B 1 158 ? 3.382 61.334 8.575 1.00 23.55 130 ALA B N 1
ATOM 3461 C CA . ALA B 1 158 ? 4.843 61.189 8.461 1.00 22.99 130 ALA B CA 1
ATOM 3462 C C . ALA B 1 158 ? 5.451 62.404 7.758 1.00 22.36 130 ALA B C 1
ATOM 3463 O O . ALA B 1 158 ? 6.497 62.914 8.177 1.00 23.57 130 ALA B O 1
ATOM 3465 N N . VAL B 1 159 ? 4.779 62.888 6.713 1.00 20.59 131 VAL B N 1
ATOM 3466 C CA . VAL B 1 159 ? 5.245 64.043 5.962 1.00 21.16 131 VAL B CA 1
ATOM 3467 C C . VAL B 1 159 ? 5.173 65.314 6.815 1.00 22.62 131 VAL B C 1
ATOM 3468 O O . VAL B 1 159 ? 6.121 66.101 6.846 1.00 21.95 131 VAL B O 1
ATOM 3472 N N . THR B 1 160 ? 4.045 65.509 7.503 1.00 21.08 132 THR B N 1
ATOM 3473 C CA . THR B 1 160 ? 3.860 66.674 8.353 1.00 21.19 132 THR B CA 1
ATOM 3474 C C . THR B 1 160 ? 4.895 66.661 9.474 1.00 20.72 132 THR B C 1
ATOM 3475 O O . THR B 1 160 ? 5.437 67.699 9.839 1.00 20.19 132 THR B O 1
ATOM 3479 N N . HIS B 1 161 ? 5.114 65.485 10.042 1.00 20.83 133 HIS B N 1
ATOM 3480 C CA . HIS B 1 161 ? 6.078 65.317 11.136 1.00 23.78 133 HIS B CA 1
ATOM 3481 C C . HIS B 1 161 ? 7.523 65.738 10.737 1.00 22.77 133 HIS B C 1
ATOM 3482 O O . HIS B 1 161 ? 8.204 66.397 11.508 1.00 23.79 133 HIS B O 1
ATOM 3489 N N . GLY B 1 162 ? 7.970 65.402 9.528 1.00 23.28 134 GLY B N 1
ATOM 3490 C CA . GLY B 1 162 ? 9.319 65.800 9.126 1.00 22.26 134 GLY B CA 1
ATOM 3491 C C . GLY B 1 162 ? 9.408 67.293 8.903 1.00 23.36 134 GLY B C 1
ATOM 3492 O O . GLY B 1 162 ? 10.351 67.952 9.365 1.00 23.36 134 GLY B O 1
ATOM 3493 N N . ALA B 1 163 ? 8.423 67.844 8.191 1.00 21.51 135 ALA B N 1
ATOM 3494 C CA . ALA B 1 163 ? 8.414 69.276 7.917 1.00 22.92 135 ALA B CA 1
ATOM 3495 C C . ALA B 1 163 ? 8.375 70.028 9.240 1.00 23.06 135 ALA B C 1
ATOM 3496 O O . ALA B 1 163 ? 9.032 71.056 9.412 1.00 21.49 135 ALA B O 1
ATOM 3498 N N . LEU B 1 164 ? 7.579 69.501 10.163 1.00 22.53 136 LEU B N 1
ATOM 3499 C CA . LEU B 1 164 ? 7.410 70.119 11.463 1.00 24.53 136 LEU B CA 1
ATOM 3500 C C . LEU B 1 164 ? 8.749 70.162 12.208 1.00 24.32 136 LEU B C 1
ATOM 3501 O O . LEU B 1 164 ? 9.142 71.201 12.734 1.00 25.26 136 LEU B O 1
ATOM 3506 N N . GLN B 1 165 ? 9.437 69.031 12.264 1.00 25.15 137 GLN B N 1
ATOM 3507 C CA . GLN B 1 165 ? 10.740 69.002 12.930 1.00 25.93 137 GLN B CA 1
ATOM 3508 C C . GLN B 1 165 ? 11.676 69.993 12.272 1.00 23.95 137 GLN B C 1
ATOM 3509 O O . GLN B 1 165 ? 12.458 70.612 12.957 1.00 24.31 137 GLN B O 1
ATOM 3515 N N . GLY B 1 166 ? 11.572 70.166 10.950 1.00 20.93 138 GLY B N 1
ATOM 3516 C CA . GLY B 1 166 ? 12.399 71.140 10.254 1.00 20.76 138 GLY B CA 1
ATOM 3517 C C . GLY B 1 166 ? 12.085 72.588 10.606 1.00 22.90 138 GLY B C 1
ATOM 3518 O O . GLY B 1 166 ? 12.986 73.452 10.718 1.00 21.33 138 GLY B O 1
ATOM 3519 N N . LEU B 1 167 ? 10.793 72.878 10.775 1.00 22.87 139 LEU B N 1
ATOM 3520 C CA . LEU B 1 167 ? 10.339 74.222 11.132 1.00 21.63 139 LEU B CA 1
ATOM 3521 C C . LEU B 1 167 ? 10.735 74.563 12.580 1.00 21.51 139 LEU B C 1
ATOM 3522 O O . LEU B 1 167 ? 11.070 75.702 12.869 1.00 24.50 139 LEU B O 1
ATOM 3527 N N . ALA B 1 168 ? 10.680 73.567 13.463 1.00 21.56 140 ALA B N 1
ATOM 3528 C CA . ALA B 1 168 ? 11.030 73.720 14.866 1.00 23.54 140 ALA B CA 1
ATOM 3529 C C . ALA B 1 168 ? 12.533 74.065 14.935 1.00 26.20 140 ALA B C 1
ATOM 3530 O O . ALA B 1 168 ? 12.957 74.923 15.715 1.00 25.64 140 ALA B O 1
ATOM 3532 N N . TYR B 1 169 ? 13.316 73.360 14.120 1.00 25.28 141 TYR B N 1
ATOM 3533 C CA . TYR B 1 169 ? 14.752 73.611 14.010 1.00 26.62 141 TYR B CA 1
ATOM 3534 C C . TYR B 1 169 ? 14.932 75.068 13.601 1.00 25.27 141 TYR B C 1
ATOM 3535 O O . TYR B 1 169 ? 15.555 75.842 14.318 1.00 28.22 141 TYR B O 1
ATOM 3544 N N . LEU B 1 170 ? 14.371 75.462 12.465 1.00 24.95 142 LEU B N 1
ATOM 3545 C CA . LEU B 1 170 ? 14.487 76.847 12.012 1.00 25.28 142 LEU B CA 1
ATOM 3546 C C . LEU B 1 170 ? 14.055 77.900 13.036 1.00 28.00 142 LEU B C 1
ATOM 3547 O O . LEU B 1 170 ? 14.731 78.949 13.216 1.00 29.91 142 LEU B O 1
ATOM 3552 N N . HIS B 1 171 ? 12.934 77.638 13.708 1.00 27.82 143 HIS B N 1
ATOM 3553 C CA . HIS B 1 171 ? 12.410 78.601 14.663 1.00 29.36 143 HIS B CA 1
ATOM 3554 C C . HIS B 1 171 ? 13.302 78.764 15.894 1.00 30.41 143 HIS B C 1
ATOM 3555 O O . HIS B 1 171 ? 13.472 79.881 16.391 1.00 29.03 143 HIS B O 1
ATOM 3562 N N . SER B 1 172 ? 13.879 77.660 16.360 1.00 31.59 144 SER B N 1
ATOM 3563 C CA . SER B 1 172 ? 14.768 77.688 17.526 1.00 33.60 144 SER B CA 1
ATOM 3564 C C . SER B 1 172 ? 16.006 78.558 17.247 1.00 35.08 144 SER B C 1
ATOM 3565 O O . SER B 1 172 ? 16.663 79.008 18.181 1.00 37.74 144 SER B O 1
ATOM 3568 N N . HIS B 1 173 ? 16.314 78.813 15.975 1.00 34.35 145 HIS B N 1
ATOM 3569 C CA . HIS B 1 173 ? 17.453 79.659 15.627 1.00 34.20 145 HIS B CA 1
ATOM 3570 C C . HIS B 1 173 ? 16.978 80.986 15.143 1.00 34.32 145 HIS B C 1
ATOM 3571 O O . HIS B 1 173 ? 17.694 81.685 14.426 1.00 31.70 145 HIS B O 1
ATOM 3578 N N . ASN B 1 174 ? 15.733 81.305 15.494 1.00 34.87 146 ASN B N 1
ATOM 3579 C CA . ASN B 1 174 ? 15.135 82.573 15.122 1.00 35.00 146 ASN B CA 1
ATOM 3580 C C . ASN B 1 174 ? 14.904 82.783 13.635 1.00 33.74 146 ASN B C 1
ATOM 3581 O O . ASN B 1 174 ? 14.826 83.919 13.185 1.00 32.93 146 ASN B O 1
ATOM 3586 N N . MET B 1 175 ? 14.802 81.714 12.850 1.00 32.65 147 MET B N 1
ATOM 3587 C CA . MET B 1 175 ? 14.539 81.923 11.417 1.00 33.58 147 MET B CA 1
ATOM 3588 C C . MET B 1 175 ? 13.067 81.600 11.096 1.00 31.04 147 MET B C 1
ATOM 3589 O O . MET B 1 175 ? 12.384 80.975 11.905 1.00 31.73 147 MET B O 1
ATOM 3594 N N . ILE B 1 176 ? 12.587 82.035 9.934 1.00 29.04 148 ILE B N 1
ATOM 3595 C CA . ILE B 1 176 ? 11.223 81.733 9.513 1.00 27.59 148 ILE B CA 1
ATOM 3596 C C . ILE B 1 176 ? 11.256 81.320 8.047 1.00 26.62 148 ILE B C 1
ATOM 3597 O O . ILE B 1 176 ? 11.890 81.983 7.232 1.00 28.38 148 ILE B O 1
ATOM 3602 N N . HIS B 1 177 ? 10.586 80.222 7.715 1.00 25.27 149 HIS B N 1
ATOM 3603 C CA . HIS B 1 177 ? 10.545 79.749 6.327 1.00 23.56 149 HIS B CA 1
ATOM 3604 C C . HIS B 1 177 ? 9.747 80.672 5.412 1.00 24.51 149 HIS B C 1
ATOM 3605 O O . HIS B 1 177 ? 10.262 81.134 4.387 1.00 24.44 149 HIS B O 1
ATOM 3612 N N . ARG B 1 178 ? 8.485 80.935 5.774 1.00 24.45 150 ARG B N 1
ATOM 3613 C CA . ARG B 1 178 ? 7.612 81.824 4.999 1.00 24.54 150 ARG B CA 1
ATOM 3614 C C . ARG B 1 178 ? 7.054 81.298 3.685 1.00 23.38 150 ARG B C 1
ATOM 3615 O O . ARG B 1 178 ? 6.381 82.025 2.949 1.00 22.83 150 ARG B O 1
ATOM 3623 N N . ASP B 1 179 ? 7.323 80.037 3.367 1.00 23.29 151 ASP B N 1
ATOM 3624 C CA . ASP B 1 179 ? 6.727 79.492 2.146 1.00 21.17 151 ASP B CA 1
ATOM 3625 C C . ASP B 1 179 ? 6.474 78.025 2.267 1.00 20.11 151 ASP B C 1
ATOM 3626 O O . ASP B 1 179 ? 6.746 77.266 1.319 1.00 20.04 151 ASP B O 1
ATOM 3631 N N . VAL B 1 180 ? 5.986 77.580 3.414 1.00 17.73 152 VAL B N 1
ATOM 3632 C CA . VAL B 1 180 ? 5.730 76.155 3.451 1.00 21.17 152 VAL B CA 1
ATOM 3633 C C . VAL B 1 180 ? 4.414 75.817 2.692 1.00 21.35 152 VAL B C 1
ATOM 3634 O O . VAL B 1 180 ? 3.415 76.516 2.780 1.00 23.04 152 VAL B O 1
ATOM 3638 N N . LYS B 1 181 ? 4.503 74.799 1.857 1.00 20.75 153 LYS B N 1
ATOM 3639 C CA . LYS B 1 181 ? 3.389 74.338 1.047 1.00 20.71 153 LYS B CA 1
ATOM 3640 C C . LYS B 1 181 ? 3.862 72.978 0.573 1.00 20.95 153 LYS B C 1
ATOM 3641 O O . LYS B 1 181 ? 5.046 72.666 0.700 1.00 19.99 153 LYS B O 1
ATOM 3647 N N . ALA B 1 182 ? 2.976 72.174 0.008 1.00 18.17 154 ALA B N 1
ATOM 3648 C CA . ALA B 1 182 ? 3.382 70.845 -0.389 1.00 18.83 154 ALA B CA 1
ATOM 3649 C C . ALA B 1 182 ? 4.507 70.862 -1.458 1.00 18.66 154 ALA B C 1
ATOM 3650 O O . ALA B 1 182 ? 5.341 69.978 -1.478 1.00 20.12 154 ALA B O 1
ATOM 3652 N N . GLY B 1 183 ? 4.496 71.850 -2.343 1.00 18.64 155 GLY B N 1
ATOM 3653 C CA . GLY B 1 183 ? 5.531 71.950 -3.351 1.00 20.06 155 GLY B CA 1
ATOM 3654 C C . GLY B 1 183 ? 6.913 72.182 -2.719 1.00 21.60 155 GLY B C 1
ATOM 3655 O O . GLY B 1 183 ? 7.930 71.916 -3.364 1.00 22.28 155 GLY B O 1
ATOM 3656 N N . ASN B 1 184 ? 6.969 72.666 -1.473 1.00 19.94 156 ASN B N 1
ATOM 3657 C CA . ASN B 1 184 ? 8.275 72.893 -0.842 1.00 19.64 156 ASN B CA 1
ATOM 3658 C C . ASN B 1 184 ? 8.640 71.903 0.246 1.00 20.80 156 ASN B C 1
ATOM 3659 O O . ASN B 1 184 ? 9.553 72.154 1.058 1.00 22.83 156 ASN B O 1
ATOM 3664 N N . ILE B 1 185 ? 7.934 70.779 0.286 1.00 19.41 157 ILE B N 1
ATOM 3665 C CA . ILE B 1 185 ? 8.292 69.750 1.225 1.00 20.18 157 ILE B CA 1
ATOM 3666 C C . ILE B 1 185 ? 8.752 68.633 0.313 1.00 22.15 157 ILE B C 1
ATOM 3667 O O . ILE B 1 185 ? 7.966 68.090 -0.478 1.00 20.59 157 ILE B O 1
ATOM 3672 N N . LEU B 1 186 ? 10.051 68.316 0.405 1.00 21.63 158 LEU B N 1
ATOM 3673 C CA . LEU B 1 186 ? 10.669 67.329 -0.466 1.00 21.06 158 LEU B CA 1
ATOM 3674 C C . LEU B 1 186 ? 10.862 65.949 0.130 1.00 22.42 158 LEU B C 1
ATOM 3675 O O . LEU B 1 186 ? 10.982 65.784 1.350 1.00 22.90 158 LEU B O 1
ATOM 3680 N N . LEU B 1 187 ? 10.855 64.947 -0.742 1.00 22.19 159 LEU B N 1
ATOM 3681 C CA . LEU B 1 187 ? 11.084 63.586 -0.313 1.00 25.17 159 LEU B CA 1
ATOM 3682 C C . LEU B 1 187 ? 12.431 63.106 -0.889 1.00 27.29 159 LEU B C 1
ATOM 3683 O O . LEU B 1 187 ? 12.716 63.290 -2.081 1.00 24.74 159 LEU B O 1
ATOM 3688 N N . SER B 1 188 ? 13.266 62.512 -0.052 1.00 28.60 160 SER B N 1
ATOM 3689 C CA . SER B 1 188 ? 14.529 61.989 -0.566 1.00 32.66 160 SER B CA 1
ATOM 3690 C C . SER B 1 188 ? 14.653 60.543 -0.142 1.00 33.37 160 SER B C 1
ATOM 3691 O O . SER B 1 188 ? 14.188 60.146 0.935 1.00 33.01 160 SER B O 1
ATOM 3694 N N . GLU B 1 189 ? 15.273 59.736 -0.979 1.00 35.07 161 GLU B N 1
ATOM 3695 C CA . GLU B 1 189 ? 15.448 58.348 -0.592 1.00 38.41 161 GLU B CA 1
ATOM 3696 C C . GLU B 1 189 ? 16.549 58.339 0.475 1.00 39.27 161 GLU B C 1
ATOM 3697 O O . GLU B 1 189 ? 17.341 59.273 0.566 1.00 40.37 161 GLU B O 1
ATOM 3703 N N . PRO B 1 190 ? 16.591 57.305 1.319 1.00 39.90 162 PRO B N 1
ATOM 3704 C CA . PRO B 1 190 ? 15.675 56.167 1.314 1.00 40.95 162 PRO B CA 1
ATOM 3705 C C . PRO B 1 190 ? 14.324 56.454 1.968 1.00 40.54 162 PRO B C 1
ATOM 3706 O O . PRO B 1 190 ? 13.464 55.589 1.991 1.00 43.98 162 PRO B O 1
ATOM 3710 N N . GLY B 1 191 ? 14.141 57.662 2.497 1.00 39.75 163 GLY B N 1
ATOM 3711 C CA . GLY B 1 191 ? 12.878 58.004 3.126 1.00 36.01 163 GLY B CA 1
ATOM 3712 C C . GLY B 1 191 ? 12.991 59.149 4.109 1.00 34.70 163 GLY B C 1
ATOM 3713 O O . GLY B 1 191 ? 12.843 58.970 5.309 1.00 36.06 163 GLY B O 1
ATOM 3714 N N . LEU B 1 192 ? 13.251 60.344 3.615 1.00 32.43 164 LEU B N 1
ATOM 3715 C CA . LEU B 1 192 ? 13.390 61.480 4.502 1.00 31.66 164 LEU B CA 1
ATOM 3716 C C . LEU B 1 192 ? 12.546 62.612 3.993 1.00 28.90 164 LEU B C 1
ATOM 3717 O O . LEU B 1 192 ? 12.388 62.789 2.795 1.00 29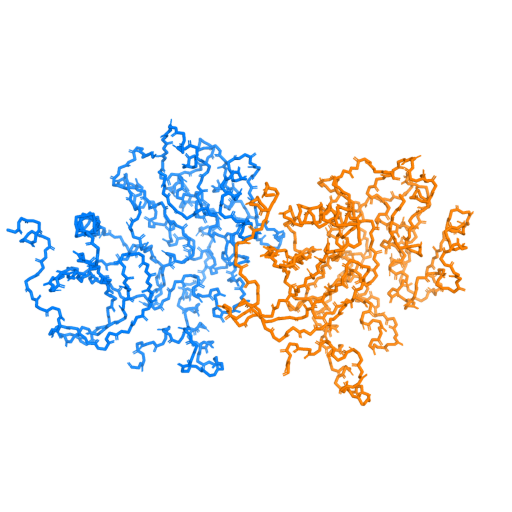.06 164 LEU B O 1
ATOM 3722 N N . VAL B 1 193 ? 12.036 63.404 4.909 1.00 25.37 165 VAL B N 1
ATOM 3723 C CA . VAL B 1 193 ? 11.214 64.529 4.549 1.00 24.06 165 VAL B CA 1
ATOM 3724 C C . VAL B 1 193 ? 12.038 65.784 4.768 1.00 23.21 165 VAL B C 1
ATOM 3725 O O . VAL B 1 193 ? 12.618 65.940 5.825 1.00 26.00 165 VAL B O 1
ATOM 3729 N N . LYS B 1 194 ? 12.109 66.662 3.772 1.00 20.80 166 LYS B N 1
ATOM 3730 C CA . LYS B 1 194 ? 12.929 67.855 3.881 1.00 22.06 166 LYS B CA 1
ATOM 3731 C C . LYS B 1 194 ? 12.288 69.133 3.392 1.00 20.92 166 LYS B C 1
ATOM 3732 O O . LYS B 1 194 ? 11.710 69.184 2.310 1.00 21.78 166 LYS B O 1
ATOM 3738 N N . LEU B 1 195 ? 12.446 70.177 4.186 1.00 21.08 167 LEU B N 1
ATOM 3739 C CA . LEU B 1 195 ? 11.959 71.503 3.844 1.00 20.60 167 LEU B CA 1
ATOM 3740 C C . LEU B 1 195 ? 12.881 71.987 2.734 1.00 22.35 167 LEU B C 1
ATOM 3741 O O . LEU B 1 195 ? 14.108 71.789 2.804 1.00 22.81 167 LEU B O 1
ATOM 3746 N N . GLY B 1 196 ? 12.304 72.608 1.711 1.00 22.64 168 GLY B N 1
ATOM 3747 C CA . GLY B 1 196 ? 13.076 73.128 0.595 1.00 24.27 168 GLY B CA 1
ATOM 3748 C C . GLY B 1 196 ? 12.692 74.568 0.293 1.00 26.76 168 GLY B C 1
ATOM 3749 O O . GLY B 1 196 ? 11.882 75.147 1.010 1.00 26.95 168 GLY B O 1
ATOM 3750 N N . ASP B 1 197 ? 13.266 75.130 -0.772 1.00 26.53 169 ASP B N 1
ATOM 3751 C CA . ASP B 1 197 ? 13.035 76.518 -1.209 1.00 28.81 169 ASP B CA 1
ATOM 3752 C C . ASP B 1 197 ? 13.056 77.557 -0.099 1.00 28.74 169 ASP B C 1
ATOM 3753 O O . ASP B 1 197 ? 12.005 77.948 0.393 1.00 28.12 169 ASP B O 1
ATOM 3758 N N . PHE B 1 198 ? 14.246 78.023 0.275 1.00 27.82 170 PHE B N 1
ATOM 3759 C CA . PHE B 1 198 ? 14.379 79.023 1.332 1.00 26.42 170 PHE B CA 1
ATOM 3760 C C . PHE B 1 198 ? 14.494 80.391 0.708 1.00 26.78 170 PHE B C 1
ATOM 3761 O O . PHE B 1 198 ? 14.908 81.351 1.335 1.00 28.71 170 PHE B O 1
ATOM 3769 N N . GLY B 1 199 ? 14.089 80.471 -0.546 1.00 27.99 171 GLY B N 1
ATOM 3770 C CA . GLY B 1 199 ? 14.122 81.727 -1.250 1.00 27.28 171 GLY B CA 1
ATOM 3771 C C . GLY B 1 199 ? 13.335 82.855 -0.622 1.00 28.89 171 GLY B C 1
ATOM 3772 O O . GLY B 1 199 ? 13.510 83.998 -1.030 1.00 29.95 171 GLY B O 1
ATOM 3773 N N . SER B 1 200 ? 12.485 82.570 0.360 1.00 27.06 172 SER B N 1
ATOM 3774 C CA . SER B 1 200 ? 11.693 83.634 0.988 1.00 28.02 172 SER B CA 1
ATOM 3775 C C . SER B 1 200 ? 11.967 83.714 2.454 1.00 27.60 172 SER B C 1
ATOM 3776 O O . SER B 1 200 ? 11.330 84.482 3.146 1.00 28.16 172 SER B O 1
ATOM 3779 N N . ALA B 1 201 ? 12.913 82.924 2.932 1.00 28.29 173 ALA B N 1
ATOM 3780 C CA . ALA B 1 201 ? 13.181 82.857 4.353 1.00 29.61 173 ALA B CA 1
ATOM 3781 C C . ALA B 1 201 ? 13.607 84.136 5.052 1.00 31.37 173 ALA B C 1
ATOM 3782 O O . ALA B 1 201 ? 14.018 85.117 4.434 1.00 32.14 173 ALA B O 1
ATOM 3784 N N . SER B 1 202 ? 13.453 84.126 6.366 1.00 33.52 174 SER B N 1
ATOM 3785 C CA . SER B 1 202 ? 13.848 85.263 7.185 1.00 37.47 174 SER B CA 1
ATOM 3786 C C . SER B 1 202 ? 14.917 84.820 8.181 1.00 38.06 174 SER B C 1
ATOM 3787 O O . SER B 1 202 ? 14.732 83.819 8.868 1.00 37.25 174 SER B O 1
ATOM 3790 N N . ILE B 1 203 ? 16.024 85.564 8.262 1.00 42.03 175 ILE B N 1
ATOM 3791 C CA . ILE B 1 203 ? 17.085 85.232 9.222 1.00 46.12 175 ILE B CA 1
ATOM 3792 C C . ILE B 1 203 ? 16.722 85.721 10.619 1.00 47.29 175 ILE B C 1
ATOM 3793 O O . ILE B 1 203 ? 17.309 85.296 11.605 1.00 47.82 175 ILE B O 1
ATOM 3798 N N . MET B 1 204 ? 15.745 86.611 10.698 1.00 49.97 176 MET B N 1
ATOM 3799 C CA . MET B 1 204 ? 15.308 87.141 11.984 1.00 52.97 176 MET B CA 1
ATOM 3800 C C . MET B 1 204 ? 13.841 86.873 12.261 1.00 51.99 176 MET B C 1
ATOM 3801 O O . MET B 1 204 ? 13.081 86.463 11.384 1.00 52.32 176 MET B O 1
ATOM 3806 N N . ALA B 1 205 ? 13.466 87.142 13.501 1.00 51.41 177 ALA B N 1
ATOM 3807 C CA . ALA B 1 205 ? 12.101 87.018 13.991 1.00 50.09 177 ALA B CA 1
ATOM 3808 C C . ALA B 1 205 ? 12.070 87.998 15.154 1.00 49.54 177 ALA B C 1
ATOM 3809 O O . ALA B 1 205 ? 12.925 87.932 16.032 1.00 50.01 177 ALA B O 1
ATOM 3811 N N . PRO B 1 206 ? 11.098 88.920 15.180 1.00 48.60 178 PRO B N 1
ATOM 3812 C CA . PRO B 1 206 ? 10.029 89.100 14.191 1.00 47.29 178 PRO B CA 1
ATOM 3813 C C . PRO B 1 206 ? 10.507 89.596 12.843 1.00 45.87 178 PRO B C 1
ATOM 3814 O O . PRO B 1 206 ? 11.646 90.034 12.694 1.00 46.36 178 PRO B O 1
ATOM 3818 N N . ALA B 1 207 ? 9.608 89.510 11.869 1.00 44.62 179 ALA B N 1
ATOM 3819 C CA . ALA B 1 207 ? 9.834 89.953 10.501 1.00 43.69 179 ALA B CA 1
ATOM 3820 C C . ALA B 1 207 ? 8.552 90.704 10.137 1.00 43.29 179 ALA B C 1
ATOM 3821 O O . ALA B 1 207 ? 7.554 90.599 10.847 1.00 43.64 179 ALA B O 1
ATOM 3823 N N . ASN B 1 208 ? 8.569 91.452 9.044 1.00 44.33 180 ASN B N 1
ATOM 3824 C CA . ASN B 1 208 ? 7.394 92.219 8.634 1.00 44.57 180 ASN B CA 1
ATOM 3825 C C . ASN B 1 208 ? 7.079 92.102 7.148 1.00 44.24 180 ASN B C 1
ATOM 3826 O O . ASN B 1 208 ? 6.070 92.607 6.673 1.00 43.71 180 ASN B O 1
ATOM 3841 N N . PHE B 1 210 ? 5.814 91.297 3.346 1.00 35.46 182 PHE B N 1
ATOM 3842 C CA . PHE B 1 210 ? 4.724 90.637 2.659 1.00 36.08 182 PHE B CA 1
ATOM 3843 C C . PHE B 1 210 ? 5.284 89.606 1.696 1.00 33.46 182 PHE B C 1
ATOM 3844 O O . PHE B 1 210 ? 5.579 89.916 0.556 1.00 34.58 182 PHE B O 1
ATOM 3852 N N . VAL B 1 211 ? 5.420 88.369 2.156 1.00 33.59 183 VAL B N 1
ATOM 3853 C CA . VAL B 1 211 ? 5.988 87.330 1.317 1.00 31.80 183 VAL B CA 1
ATOM 3854 C C . VAL B 1 211 ? 5.383 85.958 1.625 1.00 30.89 183 VAL B C 1
ATOM 3855 O O . VAL B 1 211 ? 4.833 85.735 2.703 1.00 31.01 183 VAL B O 1
ATOM 3859 N N . GLY B 1 212 ? 5.495 85.040 0.670 1.00 30.65 184 GLY B N 1
ATOM 3860 C CA . GLY B 1 212 ? 4.968 83.691 0.838 1.00 28.69 184 GLY B CA 1
ATOM 3861 C C . GLY B 1 212 ? 4.155 83.462 -0.412 1.00 28.46 184 GLY B C 1
ATOM 3862 O O . GLY B 1 212 ? 4.328 84.225 -1.360 1.00 28.57 184 GLY B O 1
ATOM 3863 N N . THR B 1 213 ? 3.315 82.426 -0.448 1.00 27.52 185 THR B N 1
ATOM 3864 C CA . THR B 1 213 ? 2.445 82.168 -1.602 1.00 25.28 185 THR B CA 1
ATOM 3865 C C . THR B 1 213 ? 1.016 82.314 -1.003 1.00 25.04 185 THR B C 1
ATOM 3866 O O . THR B 1 213 ? 0.619 81.562 -0.108 1.00 23.27 185 THR B O 1
ATOM 3870 N N . PRO B 1 214 ? 0.240 83.291 -1.498 1.00 23.94 186 PRO B N 1
ATOM 3871 C CA . PRO B 1 214 ? -1.128 83.652 -1.092 1.00 23.85 186 PRO B CA 1
ATOM 3872 C C . PRO B 1 214 ? -2.012 82.639 -0.374 1.00 23.05 186 PRO B C 1
ATOM 3873 O O . PRO B 1 214 ? -2.361 82.849 0.780 1.00 24.13 186 PRO B O 1
ATOM 3877 N N . TYR B 1 215 ? -2.348 81.540 -1.023 1.00 21.65 187 TYR B N 1
ATOM 3878 C CA . TYR B 1 215 ? -3.218 80.529 -0.408 1.00 22.93 187 TYR B CA 1
ATOM 3879 C C . TYR B 1 215 ? -2.709 79.952 0.905 1.00 24.26 187 TYR B C 1
ATOM 3880 O O . TYR B 1 215 ? -3.503 79.462 1.748 1.00 24.36 187 TYR B O 1
ATOM 3889 N N . TRP B 1 216 ? -1.394 79.999 1.097 1.00 22.88 188 TRP B N 1
ATOM 3890 C CA . TRP B 1 216 ? -0.787 79.448 2.312 1.00 20.35 188 TRP B CA 1
ATOM 3891 C C . TRP B 1 216 ? -0.394 80.502 3.337 1.00 22.71 188 TRP B C 1
ATOM 3892 O O . TRP B 1 216 ? -0.018 80.171 4.454 1.00 22.18 188 TRP B O 1
ATOM 3903 N N . MET B 1 217 ? -0.489 81.771 2.965 1.00 24.26 189 MET B N 1
ATOM 3904 C CA . MET B 1 217 ? -0.096 82.838 3.873 1.00 26.08 189 MET B CA 1
ATOM 3905 C C . MET B 1 217 ? -0.975 83.014 5.100 1.00 28.66 189 MET B C 1
ATOM 3906 O O . MET B 1 217 ? -2.218 82.954 5.017 1.00 27.54 189 MET B O 1
ATOM 3911 N N . ALA B 1 218 ? -0.320 83.214 6.247 1.00 27.66 190 ALA B N 1
ATOM 3912 C CA . ALA B 1 218 ? -1.014 83.403 7.514 1.00 28.03 190 ALA B CA 1
ATOM 3913 C C . ALA B 1 218 ? -1.623 84.807 7.557 1.00 27.93 190 ALA B C 1
ATOM 3914 O O . ALA B 1 218 ? -1.084 85.738 6.964 1.00 28.76 190 ALA B O 1
ATOM 3916 N N . PRO B 1 219 ? -2.753 84.979 8.259 1.00 28.36 191 PRO B N 1
ATOM 3917 C CA . PRO B 1 219 ? -3.355 86.327 8.315 1.00 29.64 191 PRO B CA 1
ATOM 3918 C C . PRO B 1 219 ? -2.426 87.450 8.848 1.00 31.39 191 PRO B C 1
ATOM 3919 O O . PRO B 1 219 ? -2.490 88.567 8.343 1.00 31.73 191 PRO B O 1
ATOM 3923 N N . GLU B 1 220 ? -1.561 87.157 9.829 1.00 32.88 192 GLU B N 1
ATOM 3924 C CA . GLU B 1 220 ? -0.625 88.171 10.348 1.00 34.36 192 GLU B CA 1
ATOM 3925 C C . GLU B 1 220 ? 0.268 88.681 9.238 1.00 34.22 192 GLU B C 1
ATOM 3926 O O . GLU B 1 220 ? 0.622 89.853 9.219 1.00 34.24 192 GLU B O 1
ATOM 3932 N N . VAL B 1 221 ? 0.691 87.797 8.339 1.00 33.99 193 VAL B N 1
ATOM 3933 C CA . VAL B 1 221 ? 1.579 88.249 7.278 1.00 33.66 193 VAL B CA 1
ATOM 3934 C C . VAL B 1 221 ? 0.864 89.231 6.397 1.00 36.33 193 VAL B C 1
ATOM 3935 O O . VAL B 1 221 ? 1.441 90.229 5.971 1.00 36.46 193 VAL B O 1
ATOM 3939 N N . ILE B 1 222 ? -0.407 88.950 6.126 1.00 38.44 194 ILE B N 1
ATOM 3940 C CA . ILE B 1 222 ? -1.202 89.824 5.276 1.00 38.80 194 ILE B CA 1
ATOM 3941 C C . ILE B 1 222 ? -1.537 91.127 5.990 1.00 40.64 194 ILE B C 1
ATOM 3942 O O . ILE B 1 222 ? -1.406 92.195 5.416 1.00 40.17 194 ILE B O 1
ATOM 3947 N N . LEU B 1 223 ? -1.959 91.035 7.244 1.00 43.32 195 LEU B N 1
ATOM 3948 C CA . LEU B 1 223 ? -2.301 92.220 8.020 1.00 48.13 195 LEU B CA 1
ATOM 3949 C C . LEU B 1 223 ? -1.064 93.106 8.233 1.00 51.08 195 LEU B C 1
ATOM 3950 O O . LEU B 1 223 ? -1.163 94.332 8.226 1.00 51.14 195 LEU B O 1
ATOM 3955 N N . ALA B 1 224 ? 0.095 92.481 8.424 1.00 53.41 196 ALA B N 1
ATOM 3956 C CA . ALA B 1 224 ? 1.331 93.227 8.632 1.00 57.02 196 ALA B CA 1
ATOM 3957 C C . ALA B 1 224 ? 1.482 94.280 7.547 1.00 59.07 196 ALA B C 1
ATOM 3958 O O . ALA B 1 224 ? 1.950 95.381 7.812 1.00 59.10 196 ALA B O 1
ATOM 3960 N N . MET B 1 225 ? 1.075 93.946 6.328 1.00 62.27 197 MET B N 1
ATOM 3961 C CA . MET B 1 225 ? 1.163 94.899 5.233 1.00 66.06 197 MET B CA 1
ATOM 3962 C C . MET B 1 225 ? 2.586 95.413 5.004 1.00 67.83 197 MET B C 1
ATOM 3963 O O . MET B 1 225 ? 2.814 96.627 4.896 1.00 68.27 197 MET B O 1
ATOM 3968 N N . ASP B 1 226 ? 3.536 94.483 4.936 1.00 68.88 198 ASP B N 1
ATOM 3969 C CA . ASP B 1 226 ? 4.944 94.802 4.697 1.00 69.44 198 ASP B CA 1
ATOM 3970 C C . ASP B 1 226 ? 5.516 95.771 5.726 1.00 69.83 198 ASP B C 1
ATOM 3971 O O . ASP B 1 226 ? 6.638 96.262 5.563 1.00 70.07 198 ASP B O 1
ATOM 3976 N N . GLU B 1 227 ? 4.744 96.040 6.779 1.00 69.84 199 GLU B N 1
ATOM 3977 C CA . GLU B 1 227 ? 5.146 96.957 7.850 1.00 69.68 199 GLU B CA 1
ATOM 3978 C C . GLU B 1 227 ? 4.269 96.717 9.070 1.00 67.69 199 GLU B C 1
ATOM 3979 O O . GLU B 1 227 ? 3.344 97.484 9.364 1.00 68.92 199 GLU B O 1
ATOM 3985 N N . GLY B 1 228 ? 4.585 95.628 9.755 1.00 64.59 200 GLY B N 1
ATOM 3986 C CA . GLY B 1 228 ? 3.888 95.181 10.944 1.00 60.32 200 GLY B CA 1
ATOM 3987 C C . GLY B 1 228 ? 4.678 93.930 11.252 1.00 58.11 200 GLY B C 1
ATOM 3988 O O . GLY B 1 228 ? 5.413 93.474 10.397 1.00 58.63 200 GLY B O 1
ATOM 3989 N N . GLN B 1 229 ? 4.545 93.332 12.416 1.00 55.57 201 GLN B N 1
ATOM 3990 C CA . GLN B 1 229 ? 5.370 92.155 12.660 1.00 53.01 201 GLN B CA 1
ATOM 3991 C C . GLN B 1 229 ? 4.642 90.822 12.831 1.00 50.10 201 GLN B C 1
ATOM 3992 O O . GLN B 1 229 ? 3.426 90.766 13.027 1.00 50.79 201 GLN B O 1
ATOM 3998 N N . TYR B 1 230 ? 5.414 89.744 12.755 1.00 45.09 202 TYR B N 1
ATOM 3999 C CA . TYR B 1 230 ? 4.905 88.388 12.909 1.00 39.99 202 TYR B CA 1
ATOM 4000 C C . TYR B 1 230 ? 6.130 87.536 13.153 1.00 37.91 202 TYR B C 1
ATOM 4001 O O . TYR B 1 230 ? 7.224 87.932 12.775 1.00 38.14 202 TYR B O 1
ATOM 4010 N N . ASP B 1 231 ? 5.955 86.377 13.772 1.00 36.62 203 ASP B N 1
ATOM 4011 C CA . ASP B 1 231 ? 7.077 85.504 14.050 1.00 35.46 203 ASP B CA 1
ATOM 4012 C C . ASP B 1 231 ? 6.974 84.130 13.373 1.00 33.91 203 ASP B C 1
ATOM 4013 O O . ASP B 1 231 ? 6.279 83.962 12.367 1.00 32.88 203 ASP B O 1
ATOM 4018 N N . GLY B 1 232 ? 7.666 83.154 13.952 1.00 32.13 204 GLY B N 1
ATOM 4019 C CA . GLY B 1 232 ? 7.685 81.794 13.419 1.00 30.43 204 GLY B CA 1
ATOM 4020 C C . GLY B 1 232 ? 6.334 81.095 13.260 1.00 30.46 204 GLY B C 1
ATOM 4021 O O . GLY B 1 232 ? 6.194 80.143 12.470 1.00 26.63 204 GLY B O 1
ATOM 4022 N N . LYS B 1 233 ? 5.332 81.566 13.997 1.00 28.90 205 LYS B N 1
ATOM 4023 C CA . LYS B 1 233 ? 4.011 80.943 13.947 1.00 28.65 205 LYS B CA 1
ATOM 4024 C C . LYS B 1 233 ? 3.343 80.979 12.575 1.00 25.34 205 LYS B C 1
ATOM 4025 O O . LYS B 1 233 ? 2.495 80.150 12.281 1.00 27.13 205 LYS B O 1
ATOM 4031 N N . VAL B 1 234 ? 3.737 81.914 11.725 1.00 25.26 206 VAL B N 1
ATOM 4032 C CA . VAL B 1 234 ? 3.168 81.956 10.388 1.00 25.11 206 VAL B CA 1
ATOM 4033 C C . VAL B 1 234 ? 3.436 80.647 9.637 1.00 25.54 206 VAL B C 1
ATOM 4034 O O . VAL B 1 234 ? 2.657 80.261 8.754 1.00 26.91 206 VAL B O 1
ATOM 4038 N N . ASP B 1 235 ? 4.519 79.953 9.995 1.00 24.22 207 ASP B N 1
ATOM 4039 C CA . ASP B 1 235 ? 4.865 78.702 9.336 1.00 22.89 207 ASP B CA 1
ATOM 4040 C C . ASP B 1 235 ? 3.961 77.620 9.870 1.00 21.79 207 ASP B C 1
ATOM 4041 O O . ASP B 1 235 ? 3.678 76.652 9.164 1.00 19.69 207 ASP B O 1
ATOM 4046 N N . VAL B 1 236 ? 3.562 77.751 11.134 1.00 20.38 208 VAL B N 1
ATOM 4047 C CA . VAL B 1 236 ? 2.666 76.761 11.731 1.00 20.87 208 VAL B CA 1
ATOM 4048 C C . VAL B 1 236 ? 1.327 76.883 10.964 1.00 21.66 208 VAL B C 1
ATOM 4049 O O . VAL B 1 236 ? 0.721 75.889 10.633 1.00 22.30 208 VAL B O 1
ATOM 4053 N N . TRP B 1 237 ? 0.913 78.106 10.652 1.00 23.08 209 TRP B N 1
ATOM 4054 C CA . TRP B 1 237 ? -0.315 78.319 9.878 1.00 25.41 209 TRP B CA 1
ATOM 4055 C C . TRP B 1 237 ? -0.145 77.739 8.458 1.00 24.84 209 TRP B C 1
ATOM 4056 O O . TRP B 1 237 ? -0.987 76.971 8.004 1.00 23.18 209 TRP B O 1
ATOM 4067 N N . SER B 1 238 ? 0.955 78.070 7.772 1.00 24.17 210 SER B N 1
ATOM 4068 C CA . SER B 1 238 ? 1.157 77.537 6.426 1.00 21.67 210 SER B CA 1
ATOM 4069 C C . SER B 1 238 ? 1.195 76.036 6.447 1.00 21.26 210 SER B C 1
ATOM 4070 O O . SER B 1 238 ? 0.731 75.406 5.523 1.00 23.23 210 SER B O 1
ATOM 4073 N N . LEU B 1 239 ? 1.759 75.455 7.496 1.00 20.47 211 LEU B N 1
ATOM 4074 C CA . LEU B 1 239 ? 1.809 74.004 7.616 1.00 21.17 211 LEU B CA 1
ATOM 4075 C C . LEU B 1 239 ? 0.367 73.440 7.734 1.00 20.32 211 LEU B C 1
ATOM 4076 O O . LEU B 1 239 ? 0.065 72.360 7.215 1.00 19.90 211 LEU B O 1
ATOM 4081 N N . GLY B 1 240 ? -0.481 74.147 8.482 1.00 20.54 212 GLY B N 1
ATOM 4082 C CA . GLY B 1 240 ? -1.866 73.717 8.630 1.00 21.19 212 GLY B CA 1
ATOM 4083 C C . GLY B 1 240 ? -2.527 73.719 7.250 1.00 19.57 212 GLY B C 1
ATOM 4084 O O . GLY B 1 240 ? -3.186 72.757 6.910 1.00 21.24 212 GLY B O 1
ATOM 4085 N N . ILE B 1 241 ? -2.334 74.778 6.462 1.00 17.62 213 ILE B N 1
ATOM 4086 C CA . ILE B 1 241 ? -2.914 74.840 5.119 1.00 19.87 213 ILE B CA 1
ATOM 4087 C C . ILE B 1 241 ? -2.371 73.677 4.283 1.00 22.27 213 ILE B C 1
ATOM 4088 O O . ILE B 1 241 ? -3.116 73.003 3.535 1.00 22.56 213 ILE B O 1
ATOM 4093 N N . THR B 1 242 ? -1.072 73.419 4.432 1.00 20.67 214 THR B N 1
ATOM 4094 C CA . THR B 1 242 ? -0.435 72.325 3.708 1.00 19.47 214 THR B CA 1
ATOM 4095 C C . THR B 1 242 ? -1.058 70.993 4.103 1.00 18.55 214 THR B C 1
ATOM 4096 O O . THR B 1 242 ? -1.260 70.144 3.256 1.00 18.46 214 THR B O 1
ATOM 4100 N N . CYS B 1 243 ? -1.328 70.793 5.391 1.00 17.90 215 CYS B N 1
ATOM 4101 C CA . CYS B 1 243 ? -1.968 69.544 5.818 1.00 20.14 215 CYS B CA 1
ATOM 4102 C C . CYS B 1 243 ? -3.325 69.350 5.071 1.00 18.40 215 CYS B C 1
ATOM 4103 O O . CYS B 1 243 ? -3.652 68.244 4.660 1.00 20.16 215 CYS B O 1
ATOM 4106 N N . ILE B 1 244 ? -4.110 70.415 4.918 1.00 18.14 216 ILE B N 1
ATOM 4107 C CA . ILE B 1 244 ? -5.385 70.272 4.196 1.00 17.69 216 ILE B CA 1
ATOM 4108 C C . ILE B 1 244 ? -5.075 69.964 2.719 1.00 17.94 216 ILE B C 1
ATOM 4109 O O . ILE B 1 244 ? -5.758 69.151 2.051 1.00 17.65 216 ILE B O 1
ATOM 4114 N N . GLU B 1 245 ? -4.017 70.582 2.208 1.00 17.84 217 GLU B N 1
ATOM 4115 C CA . GLU B 1 245 ? -3.631 70.366 0.803 1.00 17.71 217 GLU B CA 1
ATOM 4116 C C . GLU B 1 245 ? -3.251 68.902 0.559 1.00 17.61 217 GLU B C 1
ATOM 4117 O O . GLU B 1 245 ? -3.542 68.367 -0.504 1.00 17.19 217 GLU B O 1
ATOM 4123 N N . LEU B 1 246 ? -2.627 68.244 1.540 1.00 17.33 218 LEU B N 1
ATOM 4124 C CA . LEU B 1 246 ? -2.226 66.841 1.389 1.00 18.39 218 LEU B CA 1
ATOM 4125 C C . LEU B 1 246 ? -3.458 65.933 1.539 1.00 20.41 218 LEU B C 1
ATOM 4126 O O . LEU B 1 246 ? -3.501 64.816 0.990 1.00 19.07 218 LEU B O 1
ATOM 4131 N N . ALA B 1 247 ? -4.448 66.423 2.291 1.00 19.67 219 ALA B N 1
ATOM 4132 C CA . ALA B 1 247 ? -5.683 65.666 2.525 1.00 20.89 219 ALA B CA 1
ATOM 4133 C C . ALA B 1 247 ? -6.768 65.896 1.458 1.00 21.94 219 ALA B C 1
ATOM 4134 O O . ALA B 1 247 ? -7.690 65.092 1.335 1.00 24.46 219 ALA B O 1
ATOM 4136 N N . GLU B 1 248 ? -6.639 66.974 0.694 1.00 21.49 220 GLU B N 1
ATOM 4137 C CA . GLU B 1 248 ? -7.634 67.359 -0.300 1.00 21.41 220 GLU B CA 1
ATOM 4138 C C . GLU B 1 248 ? -7.080 67.725 -1.683 1.00 22.75 220 GLU B C 1
ATOM 4139 O O . GLU B 1 248 ? -7.846 68.122 -2.567 1.00 20.98 220 GLU B O 1
ATOM 4145 N N . ARG B 1 249 ? -5.755 67.595 -1.850 1.00 21.95 221 ARG B N 1
ATOM 4146 C CA . ARG B 1 249 ? -5.031 67.890 -3.092 1.00 23.29 221 ARG B CA 1
ATOM 4147 C C . ARG B 1 249 ? -4.782 69.361 -3.382 1.00 23.81 221 ARG B C 1
ATOM 4148 O O . ARG B 1 249 ? -3.869 69.693 -4.142 1.00 25.07 221 ARG B O 1
ATOM 4156 N N . LYS B 1 250 ? -5.568 70.242 -2.767 1.00 22.31 222 LYS B N 1
ATOM 4157 C CA . LYS B 1 250 ? -5.438 71.676 -2.970 1.00 22.51 222 LYS B CA 1
ATOM 4158 C C . LYS B 1 250 ? -5.664 72.407 -1.654 1.00 23.17 222 LYS B C 1
ATOM 4159 O O . LYS B 1 250 ? -6.340 71.893 -0.758 1.00 21.68 222 LYS B O 1
ATOM 4165 N N . PRO B 1 251 ? -5.083 73.617 -1.521 1.00 21.04 223 PRO B N 1
ATOM 4166 C CA . PRO B 1 251 ? -5.259 74.418 -0.309 1.00 20.78 223 PRO B CA 1
ATOM 4167 C C . PRO B 1 251 ? -6.692 75.001 -0.459 1.00 21.49 223 PRO B C 1
ATOM 4168 O O . PRO B 1 251 ? -7.186 75.199 -1.582 1.00 19.53 223 PRO B O 1
ATOM 4172 N N . PRO B 1 252 ? -7.339 75.322 0.660 1.00 22.14 224 PRO B N 1
ATOM 4173 C CA . PRO B 1 252 ? -8.700 75.873 0.653 1.00 25.05 224 PRO B CA 1
ATOM 4174 C C . PRO B 1 252 ? -9.100 76.934 -0.355 1.00 28.57 224 PRO B C 1
ATOM 4175 O O . PRO B 1 252 ? -10.101 76.775 -1.041 1.00 32.40 224 PRO B O 1
ATOM 4179 N N . LEU B 1 253 ? -8.342 78.002 -0.505 1.00 27.59 225 LEU B N 1
ATOM 4180 C CA . LEU B 1 253 ? -8.821 79.042 -1.413 1.00 27.49 225 LEU B CA 1
ATOM 4181 C C . LEU B 1 253 ? -8.364 78.946 -2.864 1.00 26.43 225 LEU B C 1
ATOM 4182 O O . LEU B 1 253 ? -8.433 79.925 -3.592 1.00 25.89 225 LEU B O 1
ATOM 4187 N N . PHE B 1 254 ? -7.928 77.767 -3.281 1.00 25.69 226 PHE B N 1
ATOM 4188 C CA . PHE B 1 254 ? -7.411 77.565 -4.634 1.00 27.39 226 PHE B CA 1
ATOM 4189 C C . PHE B 1 254 ? -8.375 77.936 -5.741 1.00 27.15 226 PHE B C 1
ATOM 4190 O O . PHE B 1 254 ? -7.956 78.135 -6.859 1.00 28.64 226 PHE B O 1
ATOM 4198 N N . ASN B 1 255 ? -9.665 78.022 -5.436 1.00 28.63 227 ASN B N 1
ATOM 4199 C CA . ASN B 1 255 ? -10.653 78.329 -6.473 1.00 29.28 227 ASN B CA 1
ATOM 4200 C C . ASN B 1 255 ? -10.980 79.797 -6.668 1.00 29.00 227 ASN B C 1
ATOM 4201 O O . ASN B 1 255 ? -12.031 80.136 -7.223 1.00 29.38 227 ASN B O 1
ATOM 4206 N N . MET B 1 256 ? -10.112 80.665 -6.170 1.00 29.82 228 MET B N 1
ATOM 4207 C CA . MET B 1 256 ? -10.274 82.084 -6.376 1.00 31.47 228 MET B CA 1
ATOM 4208 C C . MET B 1 256 ? -8.889 82.653 -6.684 1.00 33.30 228 MET B C 1
ATOM 4209 O O . MET B 1 256 ? -7.871 82.043 -6.320 1.00 32.64 228 MET B O 1
ATOM 4214 N N . ASN B 1 257 ? -8.834 83.787 -7.383 1.00 32.04 229 ASN B N 1
ATOM 4215 C CA . ASN B 1 257 ? -7.556 84.376 -7.731 1.00 33.16 229 ASN B CA 1
ATOM 4216 C C . ASN B 1 257 ? -6.782 84.808 -6.480 1.00 31.90 229 ASN B C 1
ATOM 4217 O O . ASN B 1 257 ? -7.351 84.991 -5.401 1.00 30.54 229 ASN B O 1
ATOM 4222 N N . ALA B 1 258 ? -5.475 84.932 -6.656 1.00 32.80 230 ALA B N 1
ATOM 4223 C CA . ALA B 1 258 ? -4.529 85.318 -5.609 1.00 34.54 230 ALA B CA 1
ATOM 4224 C C . ALA B 1 258 ? -4.967 86.470 -4.729 1.00 34.80 230 ALA B C 1
ATOM 4225 O O . ALA B 1 258 ? -4.913 86.372 -3.506 1.00 33.84 230 ALA B O 1
ATOM 4227 N N . MET B 1 259 ? -5.405 87.559 -5.353 1.00 37.18 231 MET B N 1
ATOM 4228 C CA . MET B 1 259 ? -5.851 88.740 -4.615 1.00 38.78 231 MET B CA 1
ATOM 4229 C C . MET B 1 259 ? -7.066 88.518 -3.731 1.00 37.92 231 MET B C 1
ATOM 4230 O O . MET B 1 259 ? -7.053 88.865 -2.553 1.00 37.51 231 MET B O 1
ATOM 4235 N N . SER B 1 260 ? -8.134 87.949 -4.266 1.00 36.21 232 SER B N 1
ATOM 4236 C CA . SER B 1 260 ? -9.282 87.764 -3.398 1.00 36.32 232 SER B CA 1
ATOM 4237 C C . SER B 1 260 ? -8.969 86.791 -2.272 1.00 34.52 232 SER B C 1
ATOM 4238 O O . SER B 1 260 ? -9.582 86.845 -1.210 1.00 33.85 232 SER B O 1
ATOM 4241 N N . ALA B 1 261 ? -8.005 85.897 -2.489 1.00 32.72 233 ALA B N 1
ATOM 4242 C CA . ALA B 1 261 ? -7.666 84.961 -1.434 1.00 31.81 233 ALA B CA 1
ATOM 4243 C C . ALA B 1 261 ? -7.058 85.703 -0.233 1.00 31.15 233 ALA B C 1
ATOM 4244 O O . ALA B 1 261 ? -7.393 85.399 0.920 1.00 30.18 233 ALA B O 1
ATOM 4246 N N . LEU B 1 262 ? -6.162 86.654 -0.513 1.00 31.17 234 LEU B N 1
ATOM 4247 C CA . LEU B 1 262 ? -5.495 87.439 0.531 1.00 32.71 234 LEU B CA 1
ATOM 4248 C C . LEU B 1 262 ? -6.548 88.085 1.415 1.00 35.66 234 LEU B C 1
ATOM 4249 O O . LEU B 1 262 ? -6.473 88.028 2.662 1.00 35.88 234 LEU B O 1
ATOM 4254 N N . TYR B 1 263 ? -7.558 88.672 0.769 1.00 37.80 235 TYR B N 1
ATOM 4255 C CA . TYR B 1 263 ? -8.645 89.302 1.506 1.00 38.13 235 TYR B CA 1
ATOM 4256 C C . TYR B 1 263 ? -9.422 88.302 2.375 1.00 35.93 235 TYR B C 1
ATOM 4257 O O . TYR B 1 263 ? -9.669 88.557 3.552 1.00 34.09 235 TYR B O 1
ATOM 4266 N N . HIS B 1 264 ? -9.807 87.158 1.810 1.00 36.22 236 HIS B N 1
ATOM 4267 C CA . HIS B 1 264 ? -10.562 86.189 2.597 1.00 36.00 236 HIS B CA 1
ATOM 4268 C C . HIS B 1 264 ? -9.772 85.601 3.764 1.00 35.56 236 HIS B C 1
ATOM 4269 O O . HIS B 1 264 ? -10.346 85.367 4.827 1.00 34.54 236 HIS B O 1
ATOM 4276 N N . ILE B 1 265 ? -8.473 85.345 3.572 1.00 33.10 237 ILE B N 1
ATOM 4277 C CA . ILE B 1 265 ? -7.658 84.809 4.665 1.00 30.39 237 ILE B CA 1
ATOM 4278 C C . ILE B 1 265 ? -7.712 85.800 5.836 1.00 32.36 237 ILE B C 1
ATOM 4279 O O . ILE B 1 265 ? -7.979 85.428 6.977 1.00 31.86 237 ILE B O 1
ATOM 4284 N N . ALA B 1 266 ? -7.470 87.067 5.521 1.00 34.79 238 ALA B N 1
ATOM 4285 C CA . ALA B 1 266 ? -7.491 88.141 6.498 1.00 38.22 238 ALA B CA 1
ATOM 4286 C C . ALA B 1 266 ? -8.859 88.302 7.168 1.00 40.88 238 ALA B C 1
ATOM 4287 O O . ALA B 1 266 ? -8.977 88.262 8.397 1.00 40.53 238 ALA B O 1
ATOM 4289 N N . GLN B 1 267 ? -9.892 88.447 6.349 1.00 43.82 239 GLN B N 1
ATOM 4290 C CA . GLN B 1 267 ? -11.240 88.663 6.848 1.00 46.10 239 GLN B CA 1
ATOM 4291 C C . GLN B 1 267 ? -12.097 87.500 7.346 1.00 46.04 239 GLN B C 1
ATOM 4292 O O . GLN B 1 267 ? -12.896 87.688 8.260 1.00 46.61 239 GLN B O 1
ATOM 4298 N N . ASN B 1 268 ? -11.945 86.301 6.793 1.00 45.53 240 ASN B N 1
ATOM 4299 C CA . ASN B 1 268 ? -12.803 85.199 7.229 1.00 44.17 240 ASN B CA 1
ATOM 4300 C C . ASN B 1 268 ? -12.309 84.192 8.248 1.00 43.19 240 ASN B C 1
ATOM 4301 O O . ASN B 1 268 ? -11.140 84.161 8.638 1.00 42.60 240 ASN B O 1
ATOM 4306 N N . GLU B 1 269 ? -13.246 83.362 8.679 1.00 41.82 241 GLU B N 1
ATOM 4307 C CA . GLU B 1 269 ? -12.972 82.319 9.640 1.00 42.53 241 GLU B CA 1
ATOM 4308 C C . GLU B 1 269 ? -11.889 81.455 9.001 1.00 40.35 241 GLU B C 1
ATOM 4309 O O . GLU B 1 269 ? -11.733 81.433 7.784 1.00 39.88 241 GLU B O 1
ATOM 4315 N N . SER B 1 270 ? -11.137 80.748 9.822 1.00 37.50 242 SER B N 1
ATOM 4316 C CA . SER B 1 270 ? -10.076 79.914 9.291 1.00 36.21 242 SER B CA 1
ATOM 4317 C C . SER B 1 270 ? -10.686 78.612 8.788 1.00 33.89 242 SER B C 1
ATOM 4318 O O . SER B 1 270 ? -11.695 78.137 9.315 1.00 33.88 242 SER B O 1
ATOM 4321 N N . PRO B 1 271 ? -10.094 78.028 7.740 1.00 31.85 243 PRO B N 1
ATOM 4322 C CA . PRO B 1 271 ? -10.580 76.769 7.155 1.00 28.06 243 PRO B CA 1
ATOM 4323 C C . PRO B 1 271 ? -10.319 75.543 8.008 1.00 25.46 243 PRO B C 1
ATOM 4324 O O . PRO B 1 271 ? -9.602 75.618 9.009 1.00 25.37 243 PRO B O 1
ATOM 4328 N N . ALA B 1 272 ? -10.913 74.407 7.623 1.00 23.51 244 ALA B N 1
ATOM 4329 C CA . ALA B 1 272 ? -10.721 73.152 8.350 1.00 22.76 244 ALA B CA 1
ATOM 4330 C C . ALA B 1 272 ? -10.761 72.012 7.359 1.00 22.05 244 ALA B C 1
ATOM 4331 O O . ALA B 1 272 ? -11.076 72.237 6.197 1.00 23.98 244 ALA B O 1
ATOM 4333 N N . LEU B 1 273 ? -10.398 70.807 7.802 1.00 21.24 245 LEU B N 1
ATOM 4334 C CA . LEU B 1 273 ? -10.490 69.630 6.955 1.00 23.91 245 LEU B CA 1
ATOM 4335 C C . LEU B 1 273 ? -12.002 69.530 6.642 1.00 27.95 245 LEU B C 1
ATOM 4336 O O . LEU B 1 273 ? -12.840 69.594 7.554 1.00 24.65 245 LEU B O 1
ATOM 4341 N N . GLN B 1 274 ? -12.362 69.369 5.377 1.00 29.98 246 GLN B N 1
ATOM 4342 C CA . GLN B 1 274 ? -13.777 69.349 5.091 1.00 32.24 246 GLN B CA 1
ATOM 4343 C C . GLN B 1 274 ? -14.447 68.040 5.428 1.00 33.07 246 GLN B C 1
ATOM 4344 O O . GLN B 1 274 ? -15.592 68.034 5.837 1.00 33.91 246 GLN B O 1
ATOM 4350 N N . SER B 1 275 ? -13.715 66.941 5.341 1.00 34.96 247 SER B N 1
ATOM 4351 C CA . SER B 1 275 ? -14.286 65.642 5.644 1.00 35.88 247 SER B CA 1
ATOM 4352 C C . SER B 1 275 ? -14.105 65.167 7.088 1.00 38.04 247 SER B C 1
ATOM 4353 O O . SER B 1 275 ? -13.032 65.307 7.685 1.00 36.06 247 SER B O 1
ATOM 4356 N N . GLY B 1 276 ? -15.170 64.585 7.633 1.00 38.65 248 GLY B N 1
ATOM 4357 C CA . GLY B 1 276 ? -15.144 64.096 8.997 1.00 37.95 248 GLY B CA 1
ATOM 4358 C C . GLY B 1 276 ? -14.530 62.720 9.149 1.00 38.43 248 GLY B C 1
ATOM 4359 O O . GLY B 1 276 ? -14.354 62.274 10.281 1.00 39.04 248 GLY B O 1
ATOM 4360 N N . HIS B 1 277 ? -14.202 62.041 8.045 1.00 37.97 249 HIS B N 1
ATOM 4361 C CA . HIS B 1 277 ? -13.598 60.708 8.143 1.00 38.01 249 HIS B CA 1
ATOM 4362 C C . HIS B 1 277 ? -12.139 60.685 8.663 1.00 37.50 249 HIS B C 1
ATOM 4363 O O . HIS B 1 277 ? -11.599 59.611 8.958 1.00 37.29 249 HIS B O 1
ATOM 4370 N N . TRP B 1 278 ? -11.498 61.847 8.769 1.00 34.78 250 TRP B N 1
ATOM 4371 C CA . TRP B 1 278 ? -10.121 61.889 9.294 1.00 31.67 250 TRP B CA 1
ATOM 4372 C C . TRP B 1 278 ? -10.176 61.720 10.812 1.00 31.78 250 TRP B C 1
ATOM 4373 O O . TRP B 1 278 ? -11.148 62.157 11.430 1.00 31.71 250 TRP B O 1
ATOM 4384 N N . SER B 1 279 ? -9.128 61.136 11.408 1.00 31.07 251 SER B N 1
ATOM 4385 C CA . SER B 1 279 ? -9.067 60.954 12.862 1.00 31.21 251 SER B CA 1
ATOM 4386 C C . SER B 1 279 ? -9.162 62.302 13.558 1.00 32.26 251 SER B C 1
ATOM 4387 O O . SER B 1 279 ? -8.869 63.338 12.961 1.00 32.00 251 SER B O 1
ATOM 4390 N N . GLU B 1 280 ? -9.592 62.285 14.822 1.00 32.08 252 GLU B N 1
ATOM 4391 C CA . GLU B 1 280 ? -9.761 63.509 15.611 1.00 32.05 252 GLU B CA 1
ATOM 4392 C C . GLU B 1 280 ? -8.405 64.139 15.849 1.00 28.64 252 GLU B C 1
ATOM 4393 O O . GLU B 1 280 ? -8.280 65.368 15.940 1.00 28.96 252 GLU B O 1
ATOM 4399 N N . TYR B 1 281 ? -7.401 63.284 15.985 1.00 28.46 253 TYR B N 1
ATOM 4400 C CA . TYR B 1 281 ? -6.014 63.743 16.174 1.00 29.17 253 TYR B CA 1
ATOM 4401 C C . TYR B 1 281 ? -5.631 64.653 14.998 1.00 26.88 253 TYR B C 1
ATOM 4402 O O . TYR B 1 281 ? -5.188 65.772 15.180 1.00 29.22 253 TYR B O 1
ATOM 4411 N N . PHE B 1 282 ? -5.819 64.152 13.780 1.00 26.80 254 PHE B N 1
ATOM 4412 C CA . PHE B 1 282 ? -5.468 64.928 12.590 1.00 24.40 254 PHE B CA 1
ATOM 4413 C C . PHE B 1 282 ? -6.303 66.209 12.564 1.00 25.40 254 PHE B C 1
ATOM 4414 O O . PHE B 1 282 ? -5.763 67.334 12.443 1.00 23.20 254 PHE B O 1
ATOM 4422 N N . ARG B 1 283 ? -7.626 66.065 12.730 1.00 26.67 255 ARG B N 1
ATOM 4423 C CA . ARG B 1 283 ? -8.488 67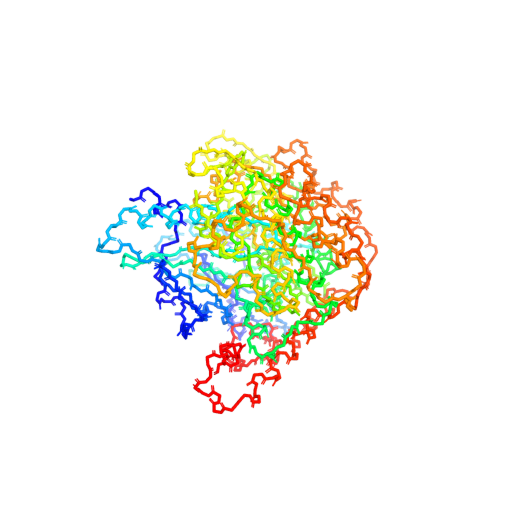.240 12.712 1.00 26.89 255 ARG B CA 1
ATOM 4424 C C . ARG B 1 283 ? -8.041 68.256 13.745 1.00 25.01 255 ARG B C 1
ATOM 4425 O O . ARG B 1 283 ? -7.974 69.459 13.468 1.00 24.84 255 ARG B O 1
ATOM 4433 N N . ASN B 1 284 ? -7.740 67.788 14.950 1.00 26.38 256 ASN B N 1
ATOM 4434 C CA . ASN B 1 284 ? -7.290 68.723 15.983 1.00 28.70 256 ASN B CA 1
ATOM 4435 C C . ASN B 1 284 ? -5.936 69.362 15.630 1.00 26.83 256 ASN B C 1
ATOM 4436 O O . ASN B 1 284 ? -5.689 70.537 15.924 1.00 25.93 256 ASN B O 1
ATOM 4441 N N . PHE B 1 285 ? -5.056 68.592 15.000 1.00 25.46 257 PHE B N 1
ATOM 4442 C CA . PHE B 1 285 ? -3.757 69.159 14.623 1.00 24.04 257 PHE B CA 1
ATOM 4443 C C . PHE B 1 285 ? -3.974 70.344 13.689 1.00 22.86 257 PHE B C 1
ATOM 4444 O O . PHE B 1 285 ? -3.437 71.434 13.900 1.00 20.36 257 PHE B O 1
ATOM 4452 N N . VAL B 1 286 ? -4.807 70.130 12.666 1.00 22.60 258 VAL B N 1
ATOM 4453 C CA . VAL B 1 286 ? -5.072 71.165 11.688 1.00 21.38 258 VAL B CA 1
ATOM 4454 C C . VAL B 1 286 ? -5.706 72.382 12.316 1.00 23.18 258 VAL B C 1
ATOM 4455 O O . VAL B 1 286 ? -5.243 73.512 12.104 1.00 22.92 258 VAL B O 1
ATOM 4459 N N . ASP B 1 287 ? -6.753 72.156 13.114 1.00 25.81 259 ASP B N 1
ATOM 4460 C CA . ASP B 1 287 ? -7.446 73.259 13.777 1.00 25.84 259 ASP B CA 1
ATOM 4461 C C . ASP B 1 287 ? -6.538 74.003 14.739 1.00 25.50 259 ASP B C 1
ATOM 4462 O O . ASP B 1 287 ? -6.715 75.207 14.946 1.00 26.26 259 ASP B O 1
ATOM 4467 N N . SER B 1 288 ? -5.560 73.308 15.328 1.00 26.36 260 SER B N 1
ATOM 4468 C CA . SER B 1 288 ? -4.597 74.001 16.218 1.00 27.77 260 SER B CA 1
ATOM 4469 C C . SER B 1 288 ? -3.703 74.909 15.359 1.00 26.54 260 SER B C 1
ATOM 4470 O O . SER B 1 288 ? -3.476 76.081 15.701 1.00 24.71 260 SER B O 1
ATOM 4473 N N . CYS B 1 289 ? -3.227 74.387 14.220 1.00 26.75 261 CYS B N 1
ATOM 4474 C CA . CYS B 1 289 ? -2.358 75.203 13.364 1.00 26.00 261 CYS B CA 1
ATOM 4475 C C . CYS B 1 289 ? -3.072 76.385 12.818 1.00 27.03 261 CYS B C 1
ATOM 4476 O O . CYS B 1 289 ? -2.460 77.449 12.613 1.00 25.79 261 CYS B O 1
ATOM 4479 N N . LEU B 1 290 ? -4.373 76.208 12.551 1.00 28.08 262 LEU B N 1
ATOM 4480 C CA . LEU B 1 290 ? -5.130 77.289 11.937 1.00 28.75 262 LEU B CA 1
ATOM 4481 C C . LEU B 1 290 ? -5.880 78.291 12.819 1.00 30.64 262 LEU B C 1
ATOM 4482 O O . LEU B 1 290 ? -6.892 78.848 12.404 1.00 29.82 262 LEU B O 1
ATOM 4487 N N . GLN B 1 291 ? -5.380 78.529 14.028 1.00 32.01 263 GLN B N 1
ATOM 4488 C CA . GLN B 1 291 ? -5.969 79.543 14.901 1.00 32.49 263 GLN B CA 1
ATOM 4489 C C . GLN B 1 291 ? -5.513 80.860 14.250 1.00 32.89 263 GLN B C 1
ATOM 4490 O O . GLN B 1 291 ? -4.326 81.021 14.000 1.00 34.36 263 GLN B O 1
ATOM 4496 N N . LYS B 1 292 ? -6.421 81.796 13.960 1.00 33.41 264 LYS B N 1
ATOM 4497 C CA . LYS B 1 292 ? -6.042 83.062 13.296 1.00 33.12 264 LYS B CA 1
ATOM 4498 C C . LYS B 1 292 ? -5.305 84.064 14.180 1.00 34.13 264 LYS B C 1
ATOM 4499 O O . LYS B 1 292 ? -4.615 84.976 13.689 1.00 33.76 264 LYS B O 1
ATOM 4505 N N . ILE B 1 293 ? -5.494 83.930 15.482 1.00 33.61 265 ILE B N 1
ATOM 4506 C CA . ILE B 1 293 ? -4.834 84.819 16.421 1.00 34.63 265 ILE B CA 1
ATOM 4507 C C . ILE B 1 293 ? -3.508 84.167 16.836 1.00 32.55 265 ILE B C 1
ATOM 4508 O O . ILE B 1 293 ? -3.491 83.126 17.462 1.00 32.70 265 ILE B O 1
ATOM 4513 N N . PRO B 1 294 ? -2.379 84.776 16.462 1.00 33.86 266 PRO B N 1
ATOM 4514 C CA . PRO B 1 294 ? -1.049 84.239 16.800 1.00 34.25 266 PRO B CA 1
ATOM 4515 C C . PRO B 1 294 ? -0.941 83.685 18.210 1.00 34.59 266 PRO B C 1
ATOM 4516 O O . PRO B 1 294 ? -0.428 82.594 18.429 1.00 34.30 266 PRO B O 1
ATOM 4520 N N . GLN B 1 295 ? -1.447 84.436 19.172 1.00 36.41 267 GLN B N 1
ATOM 4521 C CA . GLN B 1 295 ? -1.388 84.021 20.568 1.00 37.73 267 GLN B CA 1
ATOM 4522 C C . GLN B 1 295 ? -2.096 82.691 20.835 1.00 38.74 267 GLN B C 1
ATOM 4523 O O . GLN B 1 295 ? -1.752 81.965 21.780 1.00 39.57 267 GLN B O 1
ATOM 4529 N N . ASP B 1 296 ? -3.096 82.351 20.026 1.00 37.99 268 ASP B N 1
ATOM 4530 C CA . ASP B 1 296 ? -3.784 81.083 20.251 1.00 36.77 268 ASP B CA 1
ATOM 4531 C C . ASP B 1 296 ? -3.118 79.931 19.505 1.00 35.08 268 ASP B C 1
ATOM 4532 O O . ASP B 1 296 ? -3.340 78.753 19.802 1.00 34.14 268 ASP B O 1
ATOM 4537 N N . ARG B 1 297 ? -2.299 80.265 18.524 1.00 32.57 269 ARG B N 1
ATOM 4538 C CA . ARG B 1 297 ? -1.636 79.210 17.748 1.00 31.32 269 ARG B CA 1
ATOM 4539 C C . ARG B 1 297 ? -0.384 78.705 18.468 1.00 30.01 269 ARG B C 1
ATOM 4540 O O . ARG B 1 297 ? 0.434 79.506 18.913 1.00 29.22 269 ARG B O 1
ATOM 4548 N N . PRO B 1 298 ? -0.242 77.377 18.623 1.00 29.44 270 PRO B N 1
ATOM 4549 C CA . PRO B 1 298 ? 0.937 76.824 19.286 1.00 29.84 270 PRO B CA 1
ATOM 4550 C C . PRO B 1 298 ? 2.168 77.063 18.408 1.00 30.38 270 PRO B C 1
ATOM 4551 O O . PRO B 1 298 ? 2.040 77.419 17.219 1.00 29.55 270 PRO B O 1
ATOM 4555 N N . THR B 1 299 ? 3.352 76.893 18.998 1.00 27.87 271 THR B N 1
ATOM 4556 C CA . THR B 1 299 ? 4.621 77.059 18.276 1.00 25.36 271 THR B CA 1
ATOM 4557 C C . THR B 1 299 ? 4.949 75.727 17.629 1.00 24.64 271 THR B C 1
ATOM 4558 O O . THR B 1 299 ? 4.352 74.697 17.973 1.00 23.85 271 THR B O 1
ATOM 4562 N N . SER B 1 300 ? 5.935 75.706 16.731 1.00 24.68 272 SER B N 1
ATOM 4563 C CA . SER B 1 300 ? 6.321 74.409 16.140 1.00 24.46 272 SER B CA 1
ATOM 4564 C C . SER B 1 300 ? 6.825 73.443 17.209 1.00 24.95 272 SER B C 1
ATOM 4565 O O . SER B 1 300 ? 6.563 72.234 17.178 1.00 23.40 272 SER B O 1
ATOM 4568 N N . GLU B 1 301 ? 7.567 73.981 18.164 1.00 28.02 273 GLU B N 1
ATOM 4569 C CA . GLU B 1 301 ? 8.108 73.178 19.255 1.00 30.31 273 GLU B CA 1
ATOM 4570 C C . GLU B 1 301 ? 6.973 72.481 20.033 1.00 29.76 273 GLU B C 1
ATOM 4571 O O . GLU B 1 301 ? 7.021 71.291 20.316 1.00 27.68 273 GLU B O 1
ATOM 4577 N N . VAL B 1 302 ? 5.939 73.229 20.383 1.00 30.52 274 VAL B N 1
ATOM 4578 C CA . VAL B 1 302 ? 4.814 72.627 21.105 1.00 30.18 274 VAL B CA 1
ATOM 4579 C C . VAL B 1 302 ? 4.137 71.563 20.219 1.00 27.55 274 VAL B C 1
ATOM 4580 O O . VAL B 1 302 ? 3.797 70.470 20.671 1.00 25.75 274 VAL B O 1
ATOM 4584 N N . LEU B 1 303 ? 3.980 71.861 18.937 1.00 27.18 275 LEU B N 1
ATOM 4585 C CA . LEU B 1 303 ? 3.323 70.897 18.042 1.00 26.26 275 LEU B CA 1
ATOM 4586 C C . LEU B 1 303 ? 4.064 69.567 17.904 1.00 27.78 275 LEU B C 1
ATOM 4587 O O . LEU B 1 303 ? 3.464 68.558 17.513 1.00 27.25 275 LEU B O 1
ATOM 4592 N N . LEU B 1 304 ? 5.364 69.551 18.227 1.00 26.62 276 LEU B N 1
ATOM 4593 C CA . LEU B 1 304 ? 6.141 68.319 18.122 1.00 29.10 276 LEU B CA 1
ATOM 4594 C C . LEU B 1 304 ? 5.684 67.224 19.080 1.00 29.98 276 LEU B C 1
ATOM 4595 O O . LEU B 1 304 ? 6.025 66.050 18.914 1.00 30.67 276 LEU B O 1
ATOM 4600 N N . LYS B 1 305 ? 4.909 67.623 20.084 1.00 32.45 277 LYS B N 1
ATOM 4601 C CA . LYS B 1 305 ? 4.365 66.708 21.082 1.00 33.87 277 LYS B CA 1
ATOM 4602 C C . LYS B 1 305 ? 2.900 66.351 20.780 1.00 33.83 277 LYS B C 1
ATOM 4603 O O . LYS B 1 305 ? 2.301 65.553 21.493 1.00 33.88 277 LYS B O 1
ATOM 4609 N N . HIS B 1 306 ? 2.331 66.917 19.714 1.00 32.88 278 HIS B N 1
ATOM 4610 C CA . HIS B 1 306 ? 0.933 66.648 19.382 1.00 30.22 278 HIS B CA 1
ATOM 4611 C C . HIS B 1 306 ? 0.660 65.195 19.031 1.00 30.75 278 HIS B C 1
ATOM 4612 O O . HIS B 1 306 ? 1.438 64.540 18.330 1.00 30.86 278 HIS B O 1
ATOM 4619 N N . ARG B 1 307 ? -0.453 64.677 19.531 1.00 29.61 279 ARG B N 1
ATOM 4620 C CA . ARG B 1 307 ? -0.825 63.287 19.290 1.00 31.22 279 ARG B CA 1
ATOM 4621 C C . ARG B 1 307 ? -0.882 62.874 17.806 1.00 28.95 279 ARG B C 1
ATOM 4622 O O . ARG B 1 307 ? -0.692 61.704 17.479 1.00 30.24 279 ARG B O 1
ATOM 4630 N N . PHE B 1 308 ? -1.141 63.813 16.900 1.00 27.97 280 PHE B N 1
ATOM 4631 C CA . PHE B 1 308 ? -1.206 63.456 15.466 1.00 27.71 280 PHE B CA 1
ATOM 4632 C C . PHE B 1 308 ? 0.163 62.957 15.027 1.00 27.89 280 PHE B C 1
ATOM 4633 O O . PHE B 1 308 ? 0.326 61.894 14.428 1.00 28.50 280 PHE B O 1
ATOM 4641 N N . VAL B 1 309 ? 1.148 63.754 15.378 1.00 30.29 281 VAL B N 1
ATOM 4642 C CA . VAL B 1 309 ? 2.540 63.514 15.042 1.00 33.25 281 VAL B CA 1
ATOM 4643 C C . VAL B 1 309 ? 3.230 62.384 15.831 1.00 34.19 281 VAL B C 1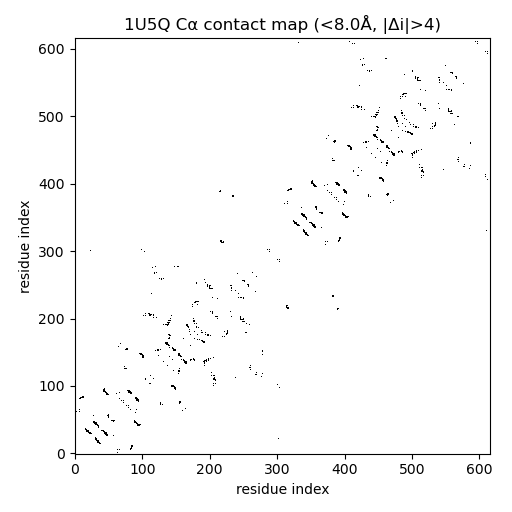
ATOM 4644 O O . VAL B 1 309 ? 4.150 61.735 15.326 1.00 34.34 281 VAL B O 1
ATOM 4648 N N . LEU B 1 310 ? 2.769 62.130 17.050 1.00 35.56 282 LEU B N 1
ATOM 4649 C CA . LEU B 1 310 ? 3.360 61.082 17.878 1.00 36.94 282 LEU B CA 1
ATOM 4650 C C . LEU B 1 310 ? 2.720 59.706 17.715 1.00 38.12 282 LEU B C 1
ATOM 4651 O O . LEU B 1 310 ? 3.313 58.697 18.082 1.00 38.46 282 LEU B O 1
ATOM 4656 N N . ARG B 1 311 ? 1.515 59.649 17.162 1.00 39.20 283 ARG B N 1
ATOM 4657 C CA . ARG B 1 311 ? 0.862 58.358 16.994 1.00 39.66 283 ARG B CA 1
ATOM 4658 C C . ARG B 1 311 ? 1.799 57.460 16.179 1.00 42.21 283 ARG B C 1
ATOM 4659 O O . ARG B 1 311 ? 2.326 57.867 15.145 1.00 40.38 283 ARG B O 1
ATOM 4667 N N . GLU B 1 312 ? 2.015 56.245 16.673 1.00 43.34 284 GLU B N 1
ATOM 4668 C CA . GLU B 1 312 ? 2.909 55.284 16.047 1.00 45.28 284 GLU B CA 1
ATOM 4669 C C . GLU B 1 312 ? 2.507 54.892 14.628 1.00 44.53 284 GLU B C 1
ATOM 4670 O O . GLU B 1 312 ? 1.329 54.724 14.330 1.00 44.88 284 GLU B O 1
ATOM 4676 N N . ARG B 1 313 ? 3.500 54.737 13.763 1.00 43.04 285 ARG B N 1
ATOM 4677 C CA . ARG B 1 313 ? 3.265 54.356 12.375 1.00 43.62 285 ARG B CA 1
ATOM 4678 C C . ARG B 1 313 ? 4.412 53.467 11.896 1.00 43.67 285 ARG B C 1
ATOM 4679 O O . ARG B 1 313 ? 5.485 53.485 12.480 1.00 44.15 285 ARG B O 1
ATOM 4687 N N . PRO B 1 314 ? 4.194 52.663 10.840 1.00 44.12 286 PRO B N 1
ATOM 4688 C CA . PRO B 1 314 ? 5.265 51.790 10.331 1.00 44.20 286 PRO B CA 1
ATOM 4689 C C . PRO B 1 314 ? 6.502 52.644 10.067 1.00 44.09 286 PRO B C 1
ATOM 4690 O O . PRO B 1 314 ? 6.396 53.789 9.639 1.00 43.17 286 PRO B O 1
ATOM 4694 N N . PRO B 1 315 ? 7.691 52.092 10.293 1.00 44.70 287 PRO B N 1
ATOM 4695 C CA . PRO B 1 315 ? 8.890 52.903 10.054 1.00 44.41 287 PRO B CA 1
ATOM 4696 C C . PRO B 1 315 ? 9.178 53.089 8.562 1.00 43.61 287 PRO B C 1
ATOM 4697 O O . PRO B 1 315 ? 9.986 53.929 8.167 1.00 43.10 287 PRO B O 1
ATOM 4701 N N . THR B 1 316 ? 8.496 52.304 7.739 1.00 42.06 288 THR B N 1
ATOM 4702 C CA . THR B 1 316 ? 8.691 52.366 6.301 1.00 41.40 288 THR B CA 1
ATOM 4703 C C . THR B 1 316 ? 7.676 53.242 5.539 1.00 38.69 288 THR B C 1
ATOM 4704 O O . THR B 1 316 ? 7.683 53.255 4.309 1.00 39.33 288 THR B O 1
ATOM 4708 N N . VAL B 1 317 ? 6.826 53.982 6.250 1.00 35.70 289 VAL B N 1
ATOM 4709 C CA . VAL B 1 317 ? 5.808 54.804 5.590 1.00 33.68 289 VAL B CA 1
ATOM 4710 C C . VAL B 1 317 ? 6.295 55.683 4.418 1.00 31.80 289 VAL B C 1
ATOM 4711 O O . VAL B 1 317 ? 5.757 55.579 3.308 1.00 28.90 289 VAL B O 1
ATOM 4715 N N . ILE B 1 318 ? 7.307 56.520 4.660 1.00 30.24 290 ILE B N 1
ATOM 4716 C CA . ILE B 1 318 ? 7.841 57.425 3.630 1.00 30.68 290 ILE B CA 1
ATOM 4717 C C . ILE B 1 318 ? 8.461 56.661 2.463 1.00 31.72 290 ILE B C 1
ATOM 4718 O O . ILE B 1 318 ? 8.221 56.965 1.279 1.00 29.28 290 ILE B O 1
ATOM 4723 N N . MET B 1 319 ? 9.248 55.654 2.819 1.00 33.63 291 MET B N 1
ATOM 4724 C CA . MET B 1 319 ? 9.920 54.790 1.852 1.00 36.63 291 MET B CA 1
ATOM 4725 C C . MET B 1 319 ? 8.863 54.093 0.965 1.00 35.46 291 MET B C 1
ATOM 4726 O O . MET B 1 319 ? 8.980 54.051 -0.266 1.00 36.10 291 MET B O 1
ATOM 4731 N N . ASP B 1 320 ? 7.822 53.562 1.591 1.00 34.71 292 ASP B N 1
ATOM 4732 C CA . ASP B 1 320 ? 6.748 52.874 0.862 1.00 33.98 292 ASP B CA 1
ATOM 4733 C C . ASP B 1 320 ? 5.979 53.844 -0.024 1.00 32.00 292 ASP B C 1
ATOM 4734 O O . ASP B 1 320 ? 5.611 53.508 -1.145 1.00 30.71 292 ASP B O 1
ATOM 4739 N N . LEU B 1 321 ? 5.762 55.059 0.476 1.00 30.15 293 LEU B N 1
ATOM 4740 C CA . LEU B 1 321 ? 5.082 56.088 -0.294 1.00 29.98 293 LEU B CA 1
ATOM 4741 C C . LEU B 1 321 ? 5.925 56.440 -1.545 1.00 30.38 293 LEU B C 1
ATOM 4742 O O . LEU B 1 321 ? 5.374 56.619 -2.650 1.00 31.45 293 LEU B O 1
ATOM 4747 N N . ILE B 1 322 ? 7.247 56.533 -1.381 1.00 29.84 294 ILE B N 1
ATOM 4748 C CA . ILE B 1 322 ? 8.133 56.844 -2.511 1.00 28.64 294 ILE B CA 1
ATOM 4749 C C . ILE B 1 322 ? 8.039 55.706 -3.505 1.00 30.13 294 ILE B C 1
ATOM 4750 O O . ILE B 1 322 ? 7.814 55.908 -4.701 1.00 30.94 294 ILE B O 1
ATOM 4755 N N . GLN B 1 323 ? 8.210 54.493 -2.994 1.00 31.64 295 GLN B N 1
ATOM 4756 C CA . GLN B 1 323 ? 8.135 53.297 -3.824 1.00 32.57 295 GLN B CA 1
ATOM 4757 C C . GLN B 1 323 ? 6.830 53.210 -4.608 1.00 32.58 295 GLN B C 1
ATOM 4758 O O . GLN B 1 323 ? 6.829 52.987 -5.825 1.00 32.10 295 GLN B O 1
ATOM 4764 N N . ARG B 1 324 ? 5.708 53.378 -3.920 1.00 33.12 296 ARG B N 1
ATOM 4765 C CA . ARG B 1 324 ? 4.439 53.289 -4.623 1.00 32.42 296 ARG B CA 1
ATOM 4766 C C . ARG B 1 324 ? 4.260 54.438 -5.628 1.00 31.63 296 ARG B C 1
ATOM 4767 O O . ARG B 1 324 ? 3.548 54.296 -6.615 1.00 33.37 296 ARG B O 1
ATOM 4775 N N . THR B 1 325 ? 4.925 55.563 -5.404 1.00 30.61 297 THR B N 1
ATOM 4776 C CA . THR B 1 325 ? 4.820 56.690 -6.334 1.00 30.50 297 THR B CA 1
ATOM 4777 C C . THR B 1 325 ? 5.656 56.389 -7.600 1.00 31.30 297 THR B C 1
ATOM 4778 O O . THR B 1 325 ? 5.253 56.694 -8.717 1.00 31.09 297 THR B O 1
ATOM 4782 N N . LYS B 1 326 ? 6.834 55.814 -7.409 1.00 32.25 298 LYS B N 1
ATOM 4783 C CA . LYS B 1 326 ? 7.692 55.437 -8.535 1.00 34.99 298 LYS B CA 1
ATOM 4784 C C . LYS B 1 326 ? 6.944 54.483 -9.453 1.00 36.42 298 LYS B C 1
ATOM 4785 O O . LYS B 1 326 ? 6.892 54.689 -10.672 1.00 37.95 298 LYS B O 1
ATOM 4791 N N . ASP B 1 327 ? 6.392 53.432 -8.840 1.00 38.11 299 ASP B N 1
ATOM 4792 C CA . ASP B 1 327 ? 5.626 52.411 -9.539 1.00 39.93 299 ASP B CA 1
ATOM 4793 C C . ASP B 1 327 ? 4.535 53.064 -10.382 1.00 40.00 299 ASP B C 1
ATOM 4794 O O . ASP B 1 327 ? 4.389 52.777 -11.565 1.00 41.87 299 ASP B O 1
ATOM 4799 N N . ALA B 1 328 ? 3.767 53.948 -9.766 1.00 39.02 300 ALA B N 1
ATOM 4800 C CA . ALA B 1 328 ? 2.696 54.632 -10.478 1.00 38.64 300 ALA B CA 1
ATOM 4801 C C . ALA B 1 328 ? 3.203 55.421 -11.693 1.00 38.17 300 ALA B C 1
ATOM 4802 O O . ALA B 1 328 ? 2.587 55.391 -12.759 1.00 37.12 300 ALA B O 1
ATOM 4804 N N . VAL B 1 329 ? 4.319 56.130 -11.541 1.00 38.42 301 VAL B N 1
ATOM 4805 C CA . VAL B 1 329 ? 4.835 56.920 -12.662 1.00 38.09 301 VAL B CA 1
ATOM 4806 C C . VAL B 1 329 ? 5.199 56.031 -13.848 1.00 39.64 301 VAL B C 1
ATOM 4807 O O . VAL B 1 329 ? 5.008 56.419 -15.002 1.00 38.78 301 VAL B O 1
ATOM 4811 N N . ARG B 1 330 ? 5.717 54.840 -13.582 1.00 42.51 302 ARG B N 1
ATOM 4812 C CA . ARG B 1 330 ? 6.070 53.957 -14.687 1.00 47.98 302 ARG B CA 1
ATOM 4813 C C . ARG B 1 330 ? 4.845 53.599 -15.528 1.00 50.77 302 ARG B C 1
ATOM 4814 O O . ARG B 1 330 ? 4.964 53.353 -16.724 1.00 52.40 302 ARG B O 1
ATOM 4822 N N . GLU B 1 331 ? 3.672 53.569 -14.908 1.00 53.20 303 GLU B N 1
ATOM 4823 C CA . GLU B 1 331 ? 2.461 53.202 -15.622 1.00 56.49 303 GLU B CA 1
ATOM 4824 C C . GLU B 1 331 ? 1.794 54.368 -16.348 1.00 57.76 303 GLU B C 1
ATOM 4825 O O . GLU B 1 331 ? 0.898 54.146 -17.159 1.00 58.59 303 GLU B O 1
ATOM 4831 N N . LEU B 1 332 ? 2.197 55.602 -16.051 1.00 58.08 304 LEU B N 1
ATOM 4832 C CA . LEU B 1 332 ? 1.596 56.760 -16.713 1.00 59.17 304 LEU B CA 1
ATOM 4833 C C . LEU B 1 332 ? 1.610 56.621 -18.252 1.00 60.44 304 LEU B C 1
ATOM 4834 O O . LEU B 1 332 ? 2.592 56.159 -18.829 1.00 60.79 304 LEU B O 1
ATOM 4839 N N . ASP B 1 333 ? 0.519 57.019 -18.912 1.00 61.38 305 ASP B N 1
ATOM 4840 C CA . ASP B 1 333 ? 0.420 56.914 -20.378 1.00 62.05 305 ASP B CA 1
ATOM 4841 C C . ASP B 1 333 ? 1.285 57.904 -21.152 1.00 61.09 305 ASP B C 1
ATOM 4842 O O . ASP B 1 333 ? 1.265 59.104 -20.866 1.00 61.05 305 ASP B O 1
ATOM 4847 N N . ASN B 1 334 ? 2.018 57.402 -22.148 1.00 59.95 306 ASN B N 1
ATOM 4848 C CA . ASN B 1 334 ? 2.864 58.263 -22.971 1.00 58.37 306 ASN B CA 1
ATOM 4849 C C . ASN B 1 334 ? 3.844 58.955 -22.008 1.00 56.63 306 ASN B C 1
ATOM 4850 O O . ASN B 1 334 ? 3.926 60.185 -21.965 1.00 55.45 306 ASN B O 1
ATOM 4855 N N . LEU B 1 335 ? 4.575 58.132 -21.249 1.00 54.68 307 LEU B N 1
ATOM 4856 C CA . LEU B 1 335 ? 5.539 58.581 -20.228 1.00 53.97 307 LEU B CA 1
ATOM 4857 C C . LEU B 1 335 ? 6.548 59.658 -20.643 1.00 53.48 307 LEU B C 1
ATOM 4858 O O . LEU B 1 335 ? 6.748 60.638 -19.917 1.00 51.34 307 LEU B O 1
ATOM 4863 N N . GLN B 1 336 ? 7.181 59.468 -21.801 1.00 53.28 308 GLN B N 1
ATOM 4864 C CA . GLN B 1 336 ? 8.178 60.408 -22.312 1.00 52.59 308 GLN B CA 1
ATOM 4865 C C . GLN B 1 336 ? 7.649 61.830 -22.381 1.00 52.24 308 GLN B C 1
ATOM 4866 O O . GLN B 1 336 ? 8.427 62.788 -22.407 1.00 51.04 308 GLN B O 1
ATOM 4872 N N . TYR B 1 337 ? 6.327 61.966 -22.425 1.00 51.80 309 TYR B N 1
ATOM 4873 C CA . TYR B 1 337 ? 5.706 63.285 -22.509 1.00 52.01 309 TYR B CA 1
ATOM 4874 C C . TYR B 1 337 ? 5.014 63.730 -21.220 1.00 51.25 309 TYR B C 1
ATOM 4875 O O . TYR B 1 337 ? 4.489 64.847 -21.143 1.00 51.02 309 TYR B O 1
ATOM 4884 N N . ARG B 1 338 ? 5.036 62.860 -20.206 1.00 50.17 310 ARG B N 1
ATOM 4885 C CA . ARG B 1 338 ? 4.442 63.157 -18.902 1.00 48.02 310 ARG B CA 1
ATOM 4886 C C . ARG B 1 338 ? 5.487 63.802 -17.979 1.00 47.13 310 ARG B C 1
ATOM 4887 O O . ARG B 1 338 ? 6.466 63.163 -17.592 1.00 45.78 310 ARG B O 1
ATOM 4895 N N . LYS B 1 339 ? 5.251 65.066 -17.628 1.00 45.23 311 LYS B N 1
ATOM 4896 C CA . LYS B 1 339 ? 6.139 65.839 -16.761 1.00 43.99 311 LYS B CA 1
ATOM 4897 C C . LYS B 1 339 ? 6.558 65.105 -15.480 1.00 40.77 311 LYS B C 1
ATOM 4898 O O . LYS B 1 339 ? 7.691 65.252 -15.005 1.00 41.12 311 LYS B O 1
ATOM 4904 N N . MET B 1 340 ? 5.667 64.296 -14.931 1.00 35.55 312 MET B N 1
ATOM 4905 C CA . MET B 1 340 ? 6.012 63.603 -13.713 1.00 33.65 312 MET B CA 1
ATOM 4906 C C . MET B 1 340 ? 7.066 62.525 -13.923 1.00 32.35 312 MET B C 1
ATOM 4907 O O . MET B 1 340 ? 7.445 61.852 -12.972 1.00 30.27 312 MET B O 1
ATOM 4912 N N . LYS B 1 341 ? 7.567 62.365 -15.157 1.00 31.01 313 LYS B N 1
ATOM 4913 C CA . LYS B 1 341 ? 8.592 61.340 -15.379 1.00 29.83 313 LYS B CA 1
ATOM 4914 C C . LYS B 1 341 ? 9.893 61.739 -14.627 1.00 28.50 313 LYS B C 1
ATOM 4915 O O . LYS B 1 341 ? 10.739 60.889 -14.368 1.00 28.07 313 LYS B O 1
ATOM 4921 N N . LYS B 1 342 ? 10.011 63.026 -14.265 1.00 26.15 314 LYS B N 1
ATOM 4922 C CA . LYS B 1 342 ? 11.153 63.543 -13.529 1.00 27.09 314 LYS B CA 1
ATOM 4923 C C . LYS B 1 342 ? 11.437 62.693 -12.295 1.00 27.88 314 LYS B C 1
ATOM 4924 O O . LYS B 1 342 ? 12.597 62.557 -11.911 1.00 25.65 314 LYS B O 1
ATOM 4930 N N . ILE B 1 343 ? 10.392 62.097 -11.703 1.00 26.29 315 ILE B N 1
ATOM 4931 C CA . ILE B 1 343 ? 10.572 61.272 -10.515 1.00 27.17 315 ILE B CA 1
ATOM 4932 C C . ILE B 1 343 ? 11.552 60.140 -10.784 1.00 27.69 315 ILE B C 1
ATOM 4933 O O . ILE B 1 343 ? 12.228 59.663 -9.869 1.00 25.44 315 ILE B O 1
ATOM 4938 N N . LEU B 1 344 ? 11.611 59.712 -12.044 1.00 27.55 316 LEU B N 1
ATOM 4939 C CA . LEU B 1 344 ? 12.494 58.639 -12.454 1.00 28.31 316 LEU B CA 1
ATOM 4940 C C . LEU B 1 344 ? 13.779 59.105 -13.150 1.00 27.60 316 LEU B C 1
ATOM 4941 O O . LEU B 1 344 ? 14.477 58.291 -13.736 1.00 27.06 316 LEU B O 1
ATOM 4946 N N . PHE B 1 345 ? 14.078 60.400 -13.131 1.00 27.28 317 PHE B N 1
ATOM 4947 C CA . PHE B 1 345 ? 15.295 60.879 -13.775 1.00 28.72 317 PHE B CA 1
ATOM 4948 C C . PHE B 1 345 ? 16.562 60.128 -13.308 1.00 31.33 317 PHE B C 1
ATOM 4949 O O . PHE B 1 345 ? 17.403 59.764 -14.125 1.00 31.89 317 PHE B O 1
ATOM 4957 N N . GLN B 1 346 ? 16.696 59.878 -12.012 1.00 32.44 318 GLN B N 1
ATOM 4958 C CA . GLN B 1 346 ? 17.888 59.194 -11.523 1.00 35.41 318 GLN B CA 1
ATOM 4959 C C . GLN B 1 346 ? 18.133 57.843 -12.204 1.00 36.73 318 GLN B C 1
ATOM 4960 O O . GLN B 1 346 ? 19.247 57.311 -12.179 1.00 34.93 318 GLN B O 1
ATOM 4966 N N . GLU B 1 347 ? 17.086 57.278 -12.797 1.00 39.63 319 GLU B N 1
ATOM 4967 C CA . GLU B 1 347 ? 17.219 55.996 -13.470 1.00 43.06 319 GLU B CA 1
ATOM 4968 C C . GLU B 1 347 ? 17.615 56.312 -14.909 1.00 45.68 319 GLU B C 1
ATOM 4969 O O . GLU B 1 347 ? 17.790 55.424 -15.741 1.00 44.64 319 GLU B O 1
ATOM 4975 N N . ALA B 1 348 ? 17.760 57.613 -15.158 1.00 49.05 320 ALA B N 1
ATOM 4976 C CA . ALA B 1 348 ? 18.164 58.196 -16.441 1.00 53.09 320 ALA B CA 1
ATOM 4977 C C . ALA B 1 348 ? 17.975 57.308 -17.639 1.00 55.26 320 ALA B C 1
ATOM 4978 O O . ALA B 1 348 ? 18.983 57.142 -18.365 1.00 57.91 320 ALA B O 1
#

GO terms:
  GO:0150020 basal dendrite arborization (P, IGI)
  GO:0150019 basal dendrite morphogenesis (P, IMP)
  GO:0004709 MAP kinase kinase kinase activity (F, IDA)
  GO:0005524 ATP binding (F, IDA)
  GO:0000165 MAPK cascade (P, IDA)
  GO:0098794 postsynapse (C, IDA)
  GO:0098978 glutamatergic synapse (C, IDA)
  GO:0098978 glutamatergic synapse (C, IMP)
  GO:0099175 regulation of postsynapse organization (P, IDA)
  GO:0099179 regulation of synaptic membrane adhesion (P, IDA)
  GO:0099179 regulation of synaptic membrane adhesion (P, IMP)
  GO:0098978 glutamatergic synapse (C, IEP)
  GO:0099179 regulation of synaptic membrane adhesion (P, IEP)
  GO:0099175 regulation of postsynapse organization (P, IMP)

Secondary structure (DSSP, 8-state):
-HHHHHH---S-HHHHEEEEEEEEE-SSEEEEEEEETTTTEEEEEEEEES-SS-HHHHHHHHHHHHHHHHH---TTBPPEEEEEEETTEEEEEEE--SEEHHHHHHHHTSPPPHHHHHHHHHHHHHHHHHHHHTT-B----SGGGEEEETTTEEEE---TT-BSSSSB---S-GGG--HHHHHTTSS--B-THHHHHHHHHHHHHHHHSS-TTTTS-HHHHHHHHHHSPPP----TTS-HHHHHHHHHHT-SSGGGSPPHHHHTT-HHHHS---TTHHHHHHHHHHHHHHHSTTGGG-GGGGGGGGG-/-HHHHHH---S-HHHHEEEEEEEE--TTEEEEEEEETTTTEEEEEEEEE-SSTTHHHHHHHHHHHHHHHHH---TTBPPEEEEEE-SSEEEEEEE--SEEHHHHHHHHTSPPPHHHHHHHHHHHHHHHHHHHHTT-B----SGGGEEEETTTEEEE---TT-BSSSSB---S-GGG--HHHHHHTTSS-B-THHHHHHHHHHHHHHHHSS-GGGGS-HHHHHHHHHHSPPP--S-TTS-HHHHHHHHHHT-SSGGGSPPHHHHTT-HHHHS---TTHHHHHHHHHHHHHHHSTTGGG-GGGGGGGGG-

B-factor: mean 36.23, std 13.14, range [12.17, 87.1]

Foldseek 3Di:
DVLPVVAADEDDVVVFWDPWDFQAADPQGTKTWIAGPVPRAIKIKGKGAQPPPHNVPSVVLVSVVSVVQVPDDDQQAWHWDGWHDDDRIIITITHDFLAFLLLLCVLVVAFDDLLLLLQQLLSNLRVLLVLQVQAKAQQADARRQWTFHPPFGIHGHDSSFMGRHPFDAADYQQLLFALRNLVSVPPDTDGSLRVLSSSLQRSLCNNPVHGPCPPPDRVVSSVDNNPHDWDFNPDPPDDVLNRVSSVLSGDRDSVSRDHSVVSNPRPSNPPDDDPCSRNVSLVVSQVSLVPDPPNVPDSSVSSCSSVD/DVLPVVAADEDDVVVFWDPWDFLAADDQGTKTFIAGPVPRAIKIKDKGALPDDNSPVSVVLVSVVSVVQVPDDDQAAWHWDGWHDDDRIIITITHDFLAFLLLLCVLVVAFDDLVLLLQQLLSVLVVLLVQVVQAKAQQEDARRQWTAHPPFHIHGHDSSPMGNHPFAAADYQQLLFALRNLVSVSPRTDGRLRVLSSSLQRSLCNNGVHGPPPPDDRVVSSVCNNPHDWDFNPDPPDDVLSRVSSVLSGDNDSVSRDHSVVSSPRPSNPPDDPPCSRNVSLVVSQVSLVPDPPNVPDSSVSSVSSVD

Organism: Rattus norvegicus (NCBI:txid10116)

CATH classification: 3.30.200.20 (+1 more: 1.10.510.10)

Solvent-accessible surface area: 28453 Å² total

Radius of gyration: 27.5 Å; Cα contacts (8 Å, |Δi|>4): 1162; chains: 2; bounding box: 91×60×52 Å

Nearest PDB structures (foldseek):
  6vpg-assembly1_A  TM=8.766E-01  e=4.988E-20  Homo sapiens
  4j8n-assembly1_A  TM=8.886E-01  e=5.213E-19  Homo sapiens
  5os5-assembly1_A  TM=8.784E-01  e=1.932E-18  Homo sapiens
  5k3y-assembly1_A  TM=8.505E-01  e=1.305E-17  Xenopus laevis
  2vgp-assembly1_A  TM=8.214E-01  e=7.985E-18  Xenopus laevis

Sequence (616 aa):
DPDVAELFFKDDPEKLFSDLREIGHGSFGAVYFARDVRNSEVVAIKKMSYSGKQSNEKWQDIIKEVRFLQKLRHPNTIQYRGCYLREHTAWLVMEYCLGSASDLLEVHKKPLQEVEIAAVTHGALQGLAYLHSHNMIHRDVKAGNILLSEPGLVKLGDFGSASIMAPANFVGTPYWMAPEVILAMDEGQYDGKVDVWSLGITCIELAERKPPLFNMNAMSALYHIAQNESPALQSGHWSEYFRNFVDSCLQKIPQDRPTSEVLLKHRFVLRERPPTVIMDLIQRTKDAVRELDNLQYRKMKKILFQEADPDVAELFFKDDPEKLFSDLREIGHGSFGAVYFARDVRNSEVVAIKKMSYSGKQSNEKWQDIIKEVRFLQKLRHPNTIQYRGCYLREHTAWLVMEYCLGSASDLLEVHKKPLQEVEIAAVTHGALQGLAYLHSHNMIHRDVKAGNILLSEPGLVKLGDFGSASIMAPANFVGTPYWMAPEVILAMDEGQYDGKVDVWSLGITCIELAERKPPLFNMNAMSALYHIAQNESPALQSGHWSEYFRNFVDSCLQKIPQDRPTSEVLLKHRFVLRERPPTVIMDLIQRTKDAVRELDNLQYRKMKKILFQEA

=== Feature glossary ===
A reading guide for the features in this record.

Start from the sequence.

  · Sequence gives the chain of amino acids in standard one-letter code (A=alanine, C=cysteine, …, Y=tyrosine), read N→C. It is the only feature that is directly encoded by the gene; all structural features are derived from the folded form of this sequence.

Fold it, and you get atomic coordinates and the backbone conformation that goes with them.

  · Structure coordinates are given as an mmCIF _atom_site loop: one row per atom with element, residue name, chain id, sequence number, and x/y/z position in Å. Only the four main-chain atoms per residue are included here; side chains are omitted to keep the record compact.

  · Backbone dihedral angles. Every residue except chain termini has a φ (preceding-C → N → Cα → C) and a ψ (N → Cα → C → next-N). They are reported in degrees following the IUPAC sign convention. Secondary structure is essentially a statement about which (φ, ψ) basin each residue occupies.

  · Eight-state secondary structure (DSSP): H is the canonical α-helix, G the tighter 3₁₀-helix, I the wider π-helix; E/B are β-structure, T and S are turns and bends, and '-' is everything else. DSSP derives these from the pattern of main-chain N–H···O=C hydrogen bonds, not from the sequence.

  · SS3 is a coarse helix/strand/coil call (letters a/b/c) made by the P-SEA algorithm from inter-Cα distances and dihedrals. It is less detailed than DSSP but needs only Cα positions.

Summarize the fold with a handful of shape descriptors and a per-residue structural alphabet.

  · Radius of gyration (Rg) is the root-mean-square distance of Cα atoms from their centroid — a single number for overall size and compactness. A globular domain of N residues has Rg ≈ 2.2·N^0.38 Å; an extended or disordered chain has a much larger Rg. The Cα contact count is the number of residue pairs whose Cα atoms are within 8 Å and are more than four positions apart in sequence — a standard proxy for tertiary packing density. The bounding box is the smallest axis-aligned box enclosing all Cα atoms.

  · 3Di is Foldseek's structural alphabet. Each residue is assigned one of twenty discrete states based on how its Cα sits relative to its spatial (not sequential) neighbors. Aligning 3Di strings finds structural homologs roughly as well as full 3D superposition, but orders of magnitude faster.

  · Solvent-accessible surface area (SASA) is the area in Å² traced out by the centre of a 1.4 Å probe sphere (a water molecule) rolled over the protein's van der Waals surface (Shrake–Rupley / Lee–Richards construction). Buried residues have near-zero SASA; fully exposed residues can exceed 200 Å². The total SASA scales roughly with the number of surface residues.

Ask how reliable the model is.

  · For AlphaFold models, the B-factor field carries pLDDT — the model's own estimate of local accuracy on a 0–100 scale. Regions with pLDDT<50 should be treated as essentially unmodeled; they often correspond to intrinsically disordered segments.

  · For experimental (PDB) structures, the B-factor (temperature factor) quantifies the positional spread of each atom in the crystal — a combination of thermal vibration and static disorder — in units of Å². High B-factors mark flexible loops or poorly resolved regions; low B-factors mark the rigid, well-ordered core.

  · Predicted Aligned Error (PAE) is an AlphaFold confidence matrix: entry (i, j) is the expected error in the position of residue j, in ångströms, when the prediction is superimposed on the true structure at residue i. Low PAE within a block of residues means that block is internally rigid and well-predicted; high PAE between two blocks means their relative placement is uncertain even if each block individually is confident.

Place it in context: what it resembles, what it is annotated as, and how it looks.

  · Structural nearest neighbors (via Foldseek easy-search vs the PDB). Reported per hit: target PDB id, E-value, and alignment TM-score. A TM-score above ~0.5 is the conventional threshold for 'same fold'.

  · Functional annotations link the protein to curated databases. InterPro entries identify conserved domains and families by matching the sequence against member-database signatures (Pfam, PROSITE, CDD, …). Gene Ontology (GO) terms describe molecular function, biological process, and cellular component in a controlled vocabulary. CATH places the structure in a hierarchical fold classification (Class/Architecture/Topology/Homologous-superfamily). The organism is the source species.

  · The contact map is a binary N×N matrix image: pixel (i, j) is dark where Cα_i and Cα_j are within 8 Å and |i−j|>4. Because the |i−j|>4 filter removes local helical contacts, off-diagonal stripes parallel to the main diagonal indicate parallel β-sheets; stripes perpendicular to it indicate antiparallel β-sheets. The Ramachandran plot scatters every residue's (φ, ψ) pair against the sterically allowed regions. The PAE heatmap renders the predicted-aligned-error matrix.

  · Six rendered views show the 3D structure from the faces of a cube — i.e. along ±x, ±y, ±z. Rendering representation is drawn randomly per protein from cartoon (secondary-structure ribbons), sticks (backbone bonds), or molecular surface; coloring is either N→C rainbow (blue at the N-terminus through red at the C-terminus) or one color per chain.